Protein AF-A0A5C4RAV2-F1 (afdb_monomer_lite)

Foldseek 3Di:
DDDDDDDDDDDDDDDDDDDDDDDDDDDDDDDDDDDDDDDDDDDDDDDDDDDDDDDDDDDDPDCPVVVVLVVVVVVVVVVVVVVVPDPDDDDDDDDPLFFLAAEDELPDPDDPVLLVLLQPADPLAAAEEEAEAAPAACVDPVRNVCQAQCPLDHDVVGHHLCVLLPGNRDSSNHHYYHYHYGRYDDNQVNLVRLLVSLLSVLVVLQSSCVSNVAAYEYEAAASRLVSVLSSLQNHDARNHAEYEYQQYLDFLVSSVNSLVHNNNVRHAYEDEAELLALVVQVCSCCVPPVVPTGGCNQPHPDDDQRYDYQHLQDPQSQVLCVVLVQNWDHDDDHNDRCCCPPTPRNSVVVSCCRSPVVSPPVVSSVVSDDPDDDDRCVVVVPPPDPPPDDDD

Radius of gyration: 26.19 Å; chains: 1; bounding box: 72×71×74 Å

Structure (mmCIF, N/CA/C/O backbone):
data_AF-A0A5C4RAV2-F1
#
_entry.id   AF-A0A5C4RAV2-F1
#
loop_
_atom_site.group_PDB
_atom_site.id
_atom_site.type_symbol
_atom_site.label_atom_id
_atom_site.label_alt_id
_atom_site.label_comp_id
_atom_site.label_asym_id
_atom_site.label_entity_id
_atom_site.label_seq_id
_atom_site.pdbx_PDB_ins_code
_atom_site.Cartn_x
_atom_site.Cartn_y
_atom_site.Cartn_z
_atom_site.occupancy
_atom_site.B_iso_or_equiv
_atom_site.auth_seq_id
_atom_site.auth_comp_id
_atom_site.auth_asym_id
_atom_site.auth_atom_id
_atom_site.pdbx_PDB_model_num
ATOM 1 N N . MET A 1 1 ? 33.352 -21.687 -13.371 1.00 34.62 1 MET A N 1
ATOM 2 C CA . MET A 1 1 ? 32.972 -21.008 -14.631 1.00 34.62 1 MET A CA 1
ATOM 3 C C . MET A 1 1 ? 34.059 -20.003 -14.980 1.00 34.62 1 MET A C 1
ATOM 5 O O . MET A 1 1 ? 34.310 -19.118 -14.173 1.00 34.62 1 MET A O 1
ATOM 9 N N . ARG A 1 2 ? 34.746 -20.165 -16.117 1.00 24.88 2 ARG A N 1
ATOM 10 C CA . ARG A 1 2 ? 35.677 -19.164 -16.666 1.00 24.88 2 ARG A CA 1
ATOM 11 C C . ARG A 1 2 ? 35.239 -18.824 -18.088 1.00 24.88 2 ARG A C 1
ATOM 13 O O . ARG A 1 2 ? 34.831 -19.712 -18.826 1.00 24.88 2 ARG A O 1
ATOM 20 N N . TRP A 1 3 ? 35.274 -17.535 -18.397 1.00 25.94 3 TRP A N 1
ATOM 21 C CA . TRP A 1 3 ? 34.749 -16.903 -19.603 1.00 25.94 3 TRP A CA 1
ATOM 22 C C . TRP A 1 3 ? 35.932 -16.587 -20.524 1.00 25.94 3 TRP A C 1
ATOM 24 O O . TRP A 1 3 ? 36.847 -15.888 -20.091 1.00 25.94 3 TRP A O 1
ATOM 34 N N . ARG A 1 4 ? 35.937 -17.104 -21.754 1.00 25.41 4 ARG A N 1
ATOM 35 C CA . ARG A 1 4 ? 36.729 -16.560 -22.865 1.00 25.41 4 ARG A CA 1
ATOM 36 C C . ARG A 1 4 ? 35.981 -16.778 -24.177 1.00 25.41 4 ARG A C 1
ATOM 38 O O . ARG A 1 4 ? 35.486 -17.870 -24.425 1.00 25.41 4 ARG A O 1
ATOM 45 N N . ASP A 1 5 ? 35.919 -15.691 -24.937 1.00 33.00 5 ASP A N 1
ATOM 46 C CA . ASP A 1 5 ? 35.719 -15.581 -26.380 1.00 33.00 5 ASP A CA 1
ATOM 47 C C . ASP A 1 5 ? 34.464 -16.237 -26.984 1.00 33.00 5 ASP A C 1
ATOM 49 O O . ASP A 1 5 ? 34.476 -17.336 -27.527 1.00 33.00 5 ASP A O 1
ATOM 53 N N . GLY A 1 6 ? 33.376 -15.460 -26.987 1.00 35.94 6 GLY A N 1
ATOM 54 C CA . GLY A 1 6 ? 32.603 -15.268 -28.220 1.00 35.94 6 GLY A CA 1
ATOM 55 C C . GLY A 1 6 ? 31.536 -16.291 -28.614 1.00 35.94 6 GLY A C 1
ATOM 56 O O . GLY A 1 6 ? 30.932 -16.108 -29.666 1.00 35.94 6 GLY A O 1
ATOM 57 N N . GLY A 1 7 ? 31.220 -17.311 -27.816 1.00 29.25 7 GLY A N 1
ATOM 58 C CA . GLY A 1 7 ? 30.072 -18.171 -28.132 1.00 29.25 7 GLY A CA 1
ATOM 59 C C . GLY A 1 7 ? 29.932 -19.396 -27.240 1.00 29.25 7 GLY A C 1
ATOM 60 O O . GLY A 1 7 ? 30.915 -20.025 -26.860 1.00 29.25 7 GLY A O 1
ATOM 61 N N . LEU A 1 8 ? 28.689 -19.738 -26.895 1.00 28.36 8 LEU A N 1
ATOM 62 C CA . LEU A 1 8 ? 28.367 -20.919 -26.098 1.00 28.36 8 LEU A CA 1
ATOM 63 C C . LEU A 1 8 ? 28.294 -22.149 -27.018 1.00 28.36 8 LEU A C 1
ATOM 65 O O . LEU A 1 8 ? 27.384 -22.257 -27.837 1.00 28.36 8 LEU A O 1
ATOM 69 N N . VAL A 1 9 ? 29.237 -23.081 -26.876 1.00 28.27 9 VAL A N 1
ATOM 70 C CA . VAL A 1 9 ? 29.201 -24.390 -27.547 1.00 28.27 9 VAL A CA 1
ATOM 71 C C . VAL A 1 9 ? 28.543 -25.405 -26.610 1.00 28.27 9 VAL A C 1
ATOM 73 O O . VAL A 1 9 ? 29.081 -25.703 -25.544 1.00 28.27 9 VAL A O 1
ATOM 76 N N . PHE A 1 10 ? 27.395 -25.960 -27.004 1.00 29.95 10 PHE A N 1
ATOM 77 C CA . PHE A 1 10 ? 26.804 -27.132 -26.351 1.00 29.95 10 PHE A CA 1
ATOM 78 C C . PHE A 1 10 ? 27.305 -28.406 -27.042 1.00 29.95 10 PHE A C 1
ATOM 80 O O . PHE A 1 10 ? 27.016 -28.633 -28.214 1.00 29.95 10 PHE A O 1
ATOM 87 N N . ARG A 1 11 ? 28.037 -29.261 -26.316 1.00 28.64 11 ARG A N 1
ATOM 88 C CA . ARG A 1 11 ? 28.254 -30.659 -26.723 1.00 28.64 11 ARG A CA 1
ATOM 89 C C . ARG A 1 11 ? 27.053 -31.492 -26.278 1.00 28.64 11 ARG A C 1
ATOM 91 O O . ARG A 1 11 ? 26.809 -31.614 -25.081 1.00 28.64 11 ARG A O 1
ATOM 98 N N . GLY A 1 12 ? 26.336 -32.066 -27.239 1.00 26.91 12 GLY A N 1
ATOM 99 C CA . GLY A 1 12 ? 25.381 -33.149 -27.015 1.00 26.91 12 GLY A CA 1
ATOM 100 C C . GLY A 1 12 ? 26.031 -34.522 -27.208 1.00 26.91 12 GLY A C 1
ATOM 101 O O . GLY A 1 12 ? 26.967 -34.650 -27.990 1.00 26.91 12 GLY A O 1
ATOM 102 N N . THR A 1 13 ? 25.509 -35.530 -26.505 1.00 28.62 13 THR A N 1
ATOM 103 C CA . THR A 1 13 ? 25.531 -36.971 -26.852 1.00 28.62 13 THR A CA 1
ATOM 104 C C . THR A 1 13 ? 24.284 -37.598 -26.191 1.00 28.62 13 THR A C 1
ATOM 106 O O . THR A 1 13 ? 24.052 -37.337 -25.016 1.00 28.62 13 THR A O 1
ATOM 109 N N . HIS A 1 14 ? 23.279 -38.008 -26.987 1.00 29.42 14 HIS A N 1
ATOM 110 C CA . HIS A 1 14 ? 22.842 -39.393 -27.316 1.00 29.42 14 HIS A CA 1
ATOM 111 C C . HIS A 1 14 ? 22.316 -40.219 -26.109 1.00 29.42 14 HIS A C 1
ATOM 113 O O . HIS A 1 14 ? 22.964 -40.237 -25.077 1.00 29.42 14 HIS A O 1
ATOM 119 N N . GLY A 1 15 ? 21.180 -40.938 -26.137 1.00 24.95 15 GLY A N 1
ATOM 120 C CA . GLY A 1 15 ? 20.364 -41.447 -27.247 1.00 24.95 15 GLY A CA 1
ATOM 121 C C . GLY A 1 15 ? 18.928 -41.883 -26.854 1.00 24.95 15 GLY A C 1
ATOM 122 O O . GLY A 1 15 ? 18.491 -41.728 -25.720 1.00 24.95 15 GLY A O 1
ATOM 123 N N . CYS A 1 16 ? 18.213 -42.359 -27.876 1.00 22.94 16 CYS A N 1
ATOM 124 C CA . CYS A 1 16 ? 16.770 -42.654 -28.050 1.00 22.94 16 CYS A CA 1
ATOM 125 C C .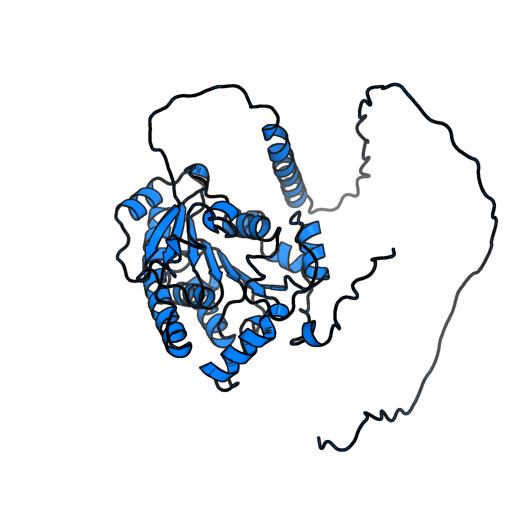 CYS A 1 16 ? 16.483 -44.182 -27.802 1.00 22.94 16 CYS A C 1
ATOM 127 O O . CYS A 1 16 ? 17.443 -44.820 -27.365 1.00 22.94 16 CYS A O 1
ATOM 129 N N . PRO A 1 17 ? 15.334 -44.857 -28.144 1.00 42.19 17 PRO A N 1
ATOM 130 C CA . PRO A 1 17 ? 14.065 -44.417 -28.790 1.00 42.19 17 PRO A CA 1
ATOM 131 C C . PRO A 1 17 ? 12.723 -45.184 -28.435 1.00 42.19 17 PRO A C 1
ATOM 133 O O . PRO A 1 17 ? 12.710 -46.087 -27.606 1.00 42.19 17 PRO A O 1
ATOM 136 N N . VAL A 1 18 ? 11.646 -44.842 -29.196 1.00 30.56 18 VAL A N 1
ATOM 137 C CA . VAL A 1 18 ? 10.373 -45.548 -29.618 1.00 30.56 18 VAL A CA 1
ATOM 138 C C . VAL A 1 18 ? 9.296 -45.927 -28.567 1.00 30.56 18 VAL A C 1
ATOM 140 O O . VAL A 1 18 ? 9.639 -46.244 -27.443 1.00 30.56 18 VAL A O 1
ATOM 143 N N . SER A 1 19 ? 7.966 -45.970 -28.803 1.00 28.56 19 SER A N 1
ATOM 144 C CA . SER A 1 19 ? 7.024 -46.001 -29.967 1.00 28.56 19 SER A CA 1
ATOM 145 C C . SER A 1 19 ? 5.592 -45.652 -29.453 1.00 28.56 19 SER A C 1
ATOM 147 O O . SER A 1 19 ? 5.407 -45.678 -28.242 1.00 28.56 19 SER A O 1
ATOM 149 N N . GLY A 1 20 ? 4.522 -45.321 -30.195 1.00 25.55 20 GLY A N 1
ATOM 150 C CA . GLY A 1 20 ? 4.175 -45.292 -31.622 1.00 25.55 20 GLY A CA 1
ATOM 151 C C . GLY A 1 20 ? 2.674 -44.920 -31.808 1.00 25.55 20 GLY A C 1
ATOM 152 O O . GLY A 1 20 ? 1.955 -44.833 -30.815 1.00 25.55 20 GLY A O 1
ATOM 153 N N . SER A 1 21 ? 2.263 -44.733 -33.080 1.00 25.66 21 SER A N 1
ATOM 154 C CA . SER A 1 21 ? 0.891 -44.716 -33.680 1.00 25.66 21 SER A CA 1
ATOM 155 C C . SER A 1 21 ? -0.145 -43.703 -33.139 1.00 25.66 21 SER A C 1
ATOM 157 O O . SER A 1 21 ? -0.311 -43.562 -31.942 1.00 25.66 21 SER A O 1
ATOM 159 N N . GLU A 1 22 ? -0.939 -42.964 -33.919 1.00 25.83 22 GLU A N 1
ATOM 160 C CA . GLU A 1 22 ? -1.477 -43.178 -35.267 1.00 25.83 22 GLU A CA 1
ATOM 161 C C . GLU A 1 22 ? -2.120 -41.860 -35.758 1.00 25.83 22 GLU A C 1
ATOM 163 O O . GLU A 1 22 ? -2.665 -41.084 -34.974 1.00 25.83 22 GLU A O 1
ATOM 168 N N . VAL A 1 23 ? -2.052 -41.612 -37.065 1.00 27.78 23 VAL A N 1
ATOM 169 C CA . VAL A 1 23 ? -2.694 -40.502 -37.789 1.00 27.78 23 VAL A CA 1
ATOM 170 C C . VAL A 1 23 ? -3.744 -41.119 -38.714 1.00 27.78 23 VAL A C 1
ATOM 172 O O . VAL A 1 23 ? -3.476 -42.185 -39.269 1.00 27.78 23 VAL A O 1
ATOM 175 N N . PRO A 1 24 ? -4.839 -40.408 -39.027 1.00 26.89 24 PRO A N 1
ATOM 176 C CA . PRO A 1 24 ? -5.323 -40.428 -40.403 1.00 26.89 24 PRO A CA 1
ATOM 177 C C . PRO A 1 24 ? -5.435 -39.022 -41.014 1.00 26.89 24 PRO A C 1
ATOM 179 O O . PRO A 1 24 ? -5.999 -38.093 -40.439 1.00 26.89 24 PRO A O 1
ATOM 182 N N . ARG A 1 25 ? -4.862 -38.910 -42.220 1.00 21.94 25 ARG A N 1
ATOM 183 C CA . ARG A 1 25 ? -5.130 -37.896 -43.257 1.00 21.94 25 ARG A CA 1
ATOM 184 C C . ARG A 1 25 ? -6.514 -38.152 -43.865 1.00 21.94 25 ARG A C 1
ATOM 186 O O . ARG A 1 25 ? -6.944 -39.299 -43.889 1.00 21.94 25 ARG A O 1
ATOM 193 N N . CYS A 1 26 ? -7.236 -37.130 -44.324 1.00 21.11 26 CYS A N 1
ATOM 194 C CA . CYS A 1 26 ? -7.422 -36.675 -45.727 1.00 21.11 26 CYS A CA 1
ATOM 195 C C . CYS A 1 26 ? -8.907 -36.180 -45.752 1.00 21.11 26 CYS A C 1
ATOM 197 O O . CYS A 1 26 ? -9.699 -36.710 -44.985 1.00 21.11 26 CYS A O 1
ATOM 199 N N . GLU A 1 27 ? -9.410 -35.154 -46.446 1.00 23.02 27 GLU A N 1
ATOM 200 C CA . GLU A 1 27 ? -9.205 -34.662 -47.810 1.00 23.02 27 GLU A CA 1
ATOM 201 C C . GLU A 1 27 ? -9.646 -33.182 -47.936 1.00 23.02 27 GLU A C 1
ATOM 203 O O . GLU A 1 27 ? -10.421 -32.647 -47.146 1.00 23.02 27 GLU A O 1
ATOM 208 N N . THR A 1 28 ? -9.119 -32.543 -48.974 1.00 24.44 28 THR A N 1
ATOM 209 C CA . THR A 1 28 ? -9.391 -31.212 -49.545 1.00 24.44 28 THR A CA 1
ATOM 210 C C . THR A 1 28 ? -10.735 -31.098 -50.276 1.00 24.44 28 THR A C 1
ATOM 212 O O . THR A 1 28 ? -11.110 -32.071 -50.903 1.00 24.44 28 THR A O 1
ATOM 215 N N . PHE A 1 29 ? -11.353 -29.905 -50.317 1.00 23.28 29 PHE A N 1
ATOM 216 C CA . PHE A 1 29 ? -12.063 -29.235 -51.449 1.00 23.28 29 PHE A CA 1
ATOM 217 C C . PHE A 1 29 ? -12.750 -27.966 -50.875 1.00 23.28 29 PHE A C 1
ATOM 219 O O . PHE A 1 29 ? -13.254 -28.016 -49.763 1.00 23.28 29 PHE A O 1
ATOM 226 N N . GLY A 1 30 ? -12.834 -26.783 -51.488 1.00 24.41 30 GLY A N 1
ATOM 227 C CA . GLY A 1 30 ? -12.347 -26.243 -52.751 1.00 24.41 30 GLY A CA 1
ATOM 228 C C . GLY A 1 30 ? -12.299 -24.702 -52.671 1.00 24.41 30 GLY A C 1
ATOM 229 O O . GLY A 1 30 ? -12.832 -24.087 -51.747 1.00 24.41 30 GLY A O 1
ATOM 230 N N . ALA A 1 31 ? -11.611 -24.086 -53.629 1.00 22.48 31 ALA A N 1
ATOM 231 C CA . ALA A 1 31 ? -11.556 -22.640 -53.835 1.00 22.48 31 ALA A CA 1
ATOM 232 C C . ALA A 1 31 ? -12.771 -22.154 -54.650 1.00 22.48 31 ALA A C 1
ATOM 234 O O . ALA A 1 31 ? -13.239 -22.918 -55.487 1.00 22.48 31 ALA A O 1
ATOM 235 N N . TRP A 1 32 ? -13.228 -20.904 -54.457 1.00 20.72 32 TRP A N 1
ATOM 236 C CA . TRP A 1 32 ? -13.287 -19.820 -55.472 1.00 20.72 32 TRP A CA 1
ATOM 237 C C . TRP A 1 32 ? -14.107 -18.591 -54.989 1.00 20.72 32 TRP A C 1
ATOM 239 O O . TRP A 1 32 ? -14.859 -18.683 -54.025 1.00 20.72 32 TRP A O 1
ATOM 249 N N . GLN A 1 33 ? -13.875 -17.434 -55.627 1.00 24.52 33 GLN A N 1
ATOM 250 C CA . GLN A 1 33 ? -14.166 -16.045 -55.201 1.00 24.52 33 GLN A CA 1
ATOM 251 C C . GLN A 1 33 ? -15.497 -15.430 -55.778 1.00 24.52 33 GLN A C 1
ATOM 253 O O . GLN A 1 33 ? -16.408 -16.198 -56.061 1.00 24.52 33 GLN A O 1
ATOM 258 N N . PRO A 1 34 ? -15.673 -14.081 -55.913 1.00 39.34 34 PRO A N 1
ATOM 259 C CA . PRO A 1 34 ? -16.686 -13.213 -55.271 1.00 39.34 34 PRO A CA 1
ATOM 260 C C . PRO A 1 34 ? -17.817 -12.724 -56.229 1.00 39.34 34 PRO A C 1
ATOM 262 O O . PRO A 1 34 ? -17.866 -13.157 -57.379 1.00 39.34 34 PRO A O 1
ATOM 265 N N . PRO A 1 35 ? -18.736 -11.820 -55.801 1.00 30.75 35 PRO A N 1
ATOM 266 C CA . PRO A 1 35 ? -18.734 -10.442 -56.361 1.00 30.75 35 PRO A CA 1
ATOM 267 C C . PRO A 1 35 ? -19.182 -9.325 -55.365 1.00 30.75 35 PRO A C 1
ATOM 269 O O . PRO A 1 35 ? -19.920 -9.586 -54.424 1.00 30.75 35 PRO A O 1
ATOM 272 N N . VAL A 1 36 ? -18.554 -8.137 -55.343 1.00 28.06 36 VAL A N 1
ATOM 273 C CA . VAL A 1 36 ? -18.852 -6.835 -56.020 1.00 28.06 36 VAL A CA 1
ATOM 274 C C . VAL A 1 36 ? -20.053 -6.010 -55.475 1.00 28.06 36 VAL A C 1
ATOM 276 O O . VAL A 1 36 ? -21.205 -6.396 -55.595 1.00 28.06 36 VAL A O 1
ATOM 279 N N . ALA A 1 37 ? -19.682 -4.841 -54.924 1.00 28.47 37 ALA A N 1
ATOM 280 C CA . ALA A 1 37 ? -20.316 -3.525 -54.681 1.00 28.47 37 ALA A CA 1
ATOM 281 C C . ALA A 1 37 ? -21.827 -3.228 -54.892 1.00 28.47 37 ALA A C 1
ATOM 283 O O . ALA A 1 37 ? -22.392 -3.502 -55.944 1.00 28.47 37 ALA A O 1
ATOM 284 N N . GLY A 1 38 ? -22.388 -2.426 -53.962 1.00 26.36 38 GLY A N 1
ATOM 285 C CA . GLY A 1 38 ? -23.570 -1.566 -54.172 1.00 26.36 38 GLY A CA 1
ATOM 286 C C . GLY A 1 38 ? -24.208 -0.999 -52.881 1.00 26.36 38 GLY A C 1
ATOM 287 O O . GLY A 1 38 ? -24.923 -1.709 -52.189 1.00 26.36 38 GLY A O 1
ATOM 288 N N . SER A 1 39 ? -23.956 0.278 -52.557 1.00 26.81 39 SER A N 1
ATOM 289 C CA . SER A 1 39 ? -24.653 1.111 -51.534 1.00 26.81 39 SER A CA 1
ATOM 290 C C . SER A 1 39 ? -26.076 1.532 -51.984 1.00 26.81 39 SER A C 1
ATOM 292 O O . SER A 1 39 ? -26.366 1.372 -53.167 1.00 26.81 39 SER A O 1
ATOM 294 N N . PRO A 1 40 ? -26.883 2.301 -51.205 1.00 42.88 40 PRO A N 1
ATOM 295 C CA . PRO A 1 40 ? -27.143 2.337 -49.755 1.00 42.88 40 PRO A CA 1
ATOM 296 C C . PRO A 1 40 ? -28.670 2.312 -49.418 1.00 42.88 40 PRO A C 1
ATOM 298 O O . PRO A 1 40 ? -29.514 2.371 -50.306 1.00 42.88 40 PRO A O 1
ATOM 301 N N . ALA A 1 41 ? -28.994 2.372 -48.114 1.00 26.81 41 ALA A N 1
ATOM 302 C CA . ALA A 1 41 ? -30.134 3.084 -47.496 1.00 26.81 41 ALA A CA 1
ATOM 303 C C . ALA A 1 41 ? -31.181 2.269 -46.696 1.00 26.81 41 ALA A C 1
ATOM 305 O O . ALA A 1 41 ? -31.590 1.173 -47.054 1.00 26.81 41 ALA A O 1
ATOM 306 N N . HIS A 1 42 ? -31.668 2.967 -45.663 1.00 28.70 42 HIS A N 1
ATOM 307 C CA . HIS A 1 42 ? -32.859 2.774 -44.827 1.00 28.70 42 HIS A CA 1
ATOM 308 C C . HIS A 1 42 ? -32.786 1.834 -43.620 1.00 28.70 42 HIS A C 1
ATOM 310 O O . HIS A 1 42 ? -32.350 0.690 -43.668 1.00 28.70 42 HIS A O 1
ATOM 316 N N . GLY A 1 43 ? -33.207 2.417 -42.494 1.00 28.44 43 GLY A N 1
ATOM 317 C CA . GLY A 1 43 ? -33.150 1.841 -41.167 1.00 28.44 43 GLY A CA 1
ATOM 318 C C . GLY A 1 43 ? -34.257 0.835 -40.900 1.00 28.44 43 GLY A C 1
ATOM 319 O O . GLY A 1 43 ? -35.343 0.896 -41.467 1.00 28.44 43 GLY A O 1
ATOM 320 N N . ALA A 1 44 ? -33.971 -0.054 -39.960 1.00 29.17 44 ALA A N 1
ATOM 321 C CA . ALA A 1 44 ? -34.961 -0.869 -39.291 1.00 29.17 44 ALA A CA 1
ATOM 322 C C . ALA A 1 44 ? -34.433 -1.234 -37.901 1.00 29.17 44 ALA A C 1
ATOM 324 O O . ALA A 1 44 ? -33.277 -1.624 -37.730 1.00 29.17 44 ALA A O 1
ATOM 325 N N . ASN A 1 45 ? -35.304 -1.053 -36.913 1.00 27.70 45 ASN A N 1
ATOM 326 C CA . ASN A 1 45 ? -35.128 -1.450 -35.525 1.00 27.70 45 ASN A CA 1
ATOM 327 C C . ASN A 1 45 ? -34.759 -2.937 -35.425 1.00 27.70 45 ASN A C 1
ATOM 329 O O . ASN A 1 45 ? -35.483 -3.779 -35.950 1.00 27.70 45 ASN A O 1
ATOM 333 N N . ILE A 1 46 ? -33.689 -3.265 -34.697 1.00 28.20 46 ILE A N 1
ATOM 334 C CA . ILE A 1 46 ? -33.389 -4.650 -34.317 1.00 28.20 46 ILE A CA 1
ATOM 335 C C . ILE A 1 46 ? -33.857 -4.854 -32.879 1.00 28.20 46 ILE A C 1
ATOM 337 O O . ILE A 1 46 ? -33.239 -4.380 -31.924 1.00 28.20 46 ILE A O 1
ATOM 341 N N . ALA A 1 47 ? -34.976 -5.562 -32.750 1.00 26.25 47 ALA A N 1
ATOM 342 C CA . ALA A 1 47 ? -35.380 -6.218 -31.520 1.00 26.25 47 ALA A CA 1
ATOM 343 C C . ALA A 1 47 ? -34.386 -7.351 -31.215 1.00 26.25 47 ALA A C 1
ATOM 345 O O . ALA A 1 47 ? -34.087 -8.178 -32.074 1.00 26.25 47 ALA A O 1
ATOM 346 N N . VAL A 1 48 ? -33.853 -7.370 -29.995 1.00 27.78 48 VAL A N 1
ATOM 347 C CA . VAL A 1 48 ? -32.964 -8.430 -29.510 1.00 27.78 48 VAL A CA 1
ATOM 348 C C . VAL A 1 48 ? -33.831 -9.510 -28.867 1.00 27.78 48 VAL A C 1
ATOM 350 O O . VAL A 1 48 ? -34.369 -9.298 -27.781 1.00 27.78 48 VAL A O 1
ATOM 353 N N . GLU A 1 49 ? -33.971 -10.662 -29.522 1.00 25.67 49 GLU A N 1
ATOM 354 C CA . GLU A 1 49 ? -34.497 -11.866 -28.873 1.00 25.67 49 GLU A CA 1
ATOM 355 C C . GLU A 1 49 ? -33.448 -12.463 -27.914 1.00 25.67 49 GLU A C 1
ATOM 357 O O . GLU A 1 49 ? -32.263 -12.541 -28.258 1.00 25.67 49 GLU A O 1
ATOM 362 N N . PRO A 1 50 ? -33.837 -12.911 -26.707 1.00 26.44 50 PRO A N 1
ATOM 363 C CA . PRO A 1 50 ? -32.920 -13.569 -25.789 1.00 26.44 50 PRO A CA 1
ATOM 364 C C . PRO A 1 50 ? -32.635 -15.020 -26.206 1.00 26.44 50 PRO A C 1
ATOM 366 O O . PRO A 1 50 ? -33.532 -15.854 -26.337 1.00 26.44 50 PRO A O 1
ATOM 369 N N . ILE A 1 51 ? -31.345 -15.336 -26.326 1.00 24.88 51 ILE A N 1
ATOM 370 C CA . ILE A 1 51 ? -30.806 -16.689 -26.494 1.00 24.88 51 ILE A CA 1
ATOM 371 C C . ILE A 1 51 ? -31.190 -17.545 -25.274 1.00 24.88 51 ILE A C 1
ATOM 373 O O . ILE A 1 51 ? -30.735 -17.301 -24.155 1.00 24.88 51 ILE A O 1
ATOM 377 N N . LYS A 1 52 ? -32.008 -18.585 -25.483 1.00 23.81 52 LYS A N 1
ATOM 378 C CA . LYS A 1 52 ? -32.274 -19.632 -24.483 1.00 23.81 52 LYS A CA 1
ATOM 379 C C . LYS A 1 52 ? -31.061 -20.560 -24.373 1.00 23.81 52 LYS A C 1
ATOM 381 O O . LYS A 1 52 ? -30.859 -21.426 -25.219 1.00 23.81 52 LYS A O 1
ATOM 386 N N . ILE A 1 53 ? -30.286 -20.426 -23.299 1.00 27.61 53 ILE A N 1
ATOM 387 C CA . ILE A 1 53 ? -29.268 -21.416 -22.922 1.00 27.61 53 ILE A CA 1
ATOM 388 C C . ILE A 1 53 ? -29.970 -22.564 -22.187 1.00 27.61 53 ILE A C 1
ATOM 390 O O . ILE A 1 53 ? -30.403 -22.428 -21.043 1.00 27.61 53 ILE A O 1
ATOM 394 N N . GLN A 1 54 ? -30.095 -23.713 -22.849 1.00 25.25 54 GLN A N 1
ATOM 395 C CA . GLN A 1 54 ? -30.561 -24.954 -22.234 1.00 25.25 54 GLN A CA 1
ATOM 396 C C . GLN A 1 54 ? -29.383 -25.641 -21.521 1.00 25.25 54 GLN A C 1
ATOM 398 O O . GLN A 1 54 ? -28.602 -26.370 -22.130 1.00 25.25 54 GLN A O 1
ATOM 403 N N . CYS A 1 55 ? -29.248 -25.426 -20.211 1.00 26.77 55 CYS A N 1
ATOM 404 C CA . CYS A 1 55 ? -28.321 -26.202 -19.384 1.00 26.77 55 CYS A CA 1
ATOM 405 C C . CYS A 1 55 ? -28.872 -27.620 -19.158 1.00 26.77 55 CYS A C 1
ATOM 407 O O . CYS A 1 55 ? -29.843 -27.815 -18.423 1.00 26.77 55 CYS A O 1
ATOM 409 N N . ARG A 1 56 ? -28.231 -28.633 -19.757 1.00 27.09 56 ARG A N 1
ATOM 410 C CA . ARG A 1 56 ? -28.439 -30.042 -19.383 1.00 27.09 56 ARG A CA 1
ATOM 411 C C . ARG A 1 56 ? -27.924 -30.269 -17.957 1.00 27.09 56 ARG A C 1
ATOM 413 O O . ARG A 1 56 ? -26.741 -30.092 -17.683 1.00 27.09 56 ARG A O 1
ATOM 420 N N . LYS A 1 57 ? -28.819 -30.691 -17.059 1.00 28.00 57 LYS A N 1
ATOM 421 C CA . LYS A 1 57 ? -28.505 -31.113 -15.685 1.00 28.00 57 LYS A CA 1
ATOM 422 C C . LYS A 1 57 ? -27.563 -32.326 -15.703 1.00 28.00 57 LYS A C 1
ATOM 424 O O . LYS A 1 57 ? -27.941 -33.385 -16.195 1.00 28.00 57 LYS A O 1
ATOM 429 N N . ARG A 1 58 ? -26.380 -32.199 -15.099 1.00 28.48 58 ARG A N 1
ATOM 430 C CA . ARG A 1 58 ? -25.665 -33.324 -14.476 1.00 28.48 58 ARG A CA 1
ATOM 431 C C . ARG A 1 58 ? -25.634 -33.071 -12.973 1.00 28.48 58 ARG A C 1
ATOM 433 O O . ARG A 1 58 ? -25.141 -32.047 -12.517 1.00 28.48 58 ARG A O 1
ATOM 440 N N . SER A 1 59 ? -26.255 -33.978 -12.233 1.00 30.27 59 SER A N 1
ATOM 441 C CA . SER A 1 59 ? -26.402 -33.967 -10.781 1.00 30.27 59 SER A CA 1
ATOM 442 C C . SER A 1 59 ? -25.138 -34.497 -10.102 1.00 30.27 59 SER A C 1
ATOM 444 O O . SER A 1 59 ? -24.758 -35.643 -10.329 1.00 30.27 59 SER A O 1
ATOM 446 N N . GLY A 1 60 ? -24.526 -33.677 -9.249 1.00 31.45 60 GLY A N 1
ATOM 447 C CA . GLY A 1 60 ? -23.480 -34.054 -8.296 1.00 31.45 60 GLY A CA 1
ATOM 448 C C . GLY A 1 60 ? -23.532 -33.114 -7.078 1.00 31.45 60 GLY A C 1
ATOM 449 O O . GLY A 1 60 ? -23.912 -31.950 -7.243 1.00 31.45 60 GLY A O 1
ATOM 450 N N . PRO A 1 61 ? -23.236 -33.590 -5.855 1.00 29.39 61 PRO A N 1
ATOM 451 C CA . PRO A 1 61 ? -23.438 -32.818 -4.631 1.00 29.39 61 PRO A CA 1
ATOM 452 C C . PRO A 1 61 ? -22.304 -31.794 -4.448 1.00 29.39 61 PRO A C 1
ATOM 454 O O . PRO A 1 61 ? -21.133 -32.159 -4.460 1.00 29.39 61 PRO A O 1
ATOM 457 N N . GLY A 1 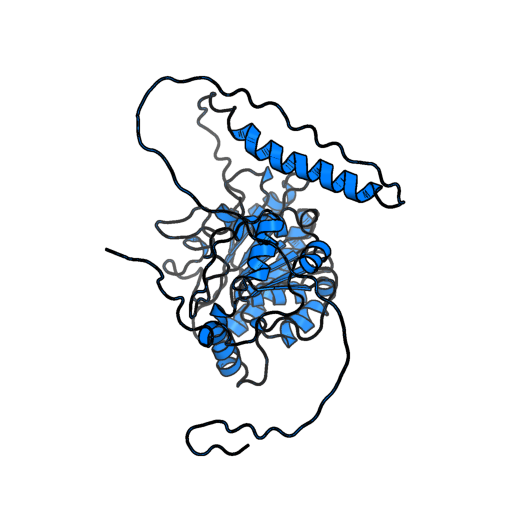62 ? -22.652 -30.509 -4.306 1.00 37.94 62 GLY A N 1
ATOM 458 C CA . GLY A 1 62 ? -21.683 -29.410 -4.111 1.00 37.94 62 GLY A CA 1
ATOM 459 C C . GLY A 1 62 ? -22.091 -28.031 -4.660 1.00 37.94 62 GLY A C 1
ATOM 460 O O . GLY A 1 62 ? -21.333 -27.076 -4.554 1.00 37.94 62 GLY A O 1
ATOM 461 N N . MET A 1 63 ? -23.285 -27.890 -5.246 1.00 31.33 63 MET A N 1
ATOM 462 C CA . MET A 1 63 ? -23.686 -26.686 -6.003 1.00 31.33 63 MET A CA 1
ATOM 463 C C . MET A 1 63 ? -24.360 -25.563 -5.189 1.00 31.33 63 MET A C 1
ATOM 465 O O . MET A 1 63 ? -24.711 -24.531 -5.763 1.00 31.33 63 MET A O 1
ATOM 469 N N . GLY A 1 64 ? -24.541 -25.723 -3.872 1.00 32.12 64 GLY A N 1
ATOM 470 C CA . GLY A 1 64 ? -25.223 -24.724 -3.033 1.00 32.12 64 GLY A CA 1
ATOM 471 C C . GLY A 1 64 ? -24.474 -23.389 -2.924 1.00 32.12 64 GLY A C 1
ATOM 472 O O . GLY A 1 64 ? -25.089 -22.328 -2.992 1.00 32.12 64 GLY A O 1
ATOM 473 N N . GLU A 1 65 ? -23.142 -23.426 -2.840 1.00 39.53 65 GLU A N 1
ATOM 474 C CA . GLU A 1 65 ? -22.313 -22.218 -2.701 1.00 39.53 65 GLU A CA 1
ATOM 475 C C . GLU A 1 65 ? -22.000 -21.545 -4.049 1.00 39.53 65 GLU A C 1
ATOM 477 O O . GLU A 1 65 ? -21.965 -20.316 -4.138 1.00 39.53 65 GLU A O 1
ATOM 482 N N . PHE A 1 66 ? -21.878 -22.318 -5.134 1.00 33.44 66 PHE A N 1
ATOM 483 C CA . PHE A 1 66 ? -21.614 -21.782 -6.476 1.00 33.44 66 PHE A CA 1
ATOM 484 C C . PHE A 1 66 ? -22.830 -21.081 -7.097 1.00 33.44 66 PHE A C 1
ATOM 486 O O . PHE A 1 66 ? -22.677 -20.042 -7.744 1.00 33.44 66 PHE A O 1
ATOM 493 N N . ALA A 1 67 ? -24.047 -21.583 -6.862 1.00 31.22 67 ALA A N 1
ATOM 494 C CA . ALA A 1 67 ? -25.269 -20.925 -7.331 1.00 31.22 67 ALA A CA 1
ATOM 495 C C . ALA A 1 67 ? -25.478 -19.555 -6.654 1.00 31.22 67 ALA A C 1
ATOM 497 O O . ALA A 1 67 ? -25.879 -18.589 -7.308 1.00 31.22 67 ALA A O 1
ATOM 498 N N . ALA A 1 68 ? -25.114 -19.442 -5.372 1.00 35.12 68 ALA A N 1
ATOM 499 C CA . ALA A 1 68 ? -25.191 -18.194 -4.618 1.00 35.12 68 ALA A CA 1
ATOM 500 C C . ALA A 1 68 ? -24.114 -17.168 -5.030 1.00 35.12 68 ALA A C 1
ATOM 502 O O . ALA A 1 68 ? -24.332 -15.966 -4.878 1.00 35.12 68 ALA A O 1
ATOM 503 N N . ALA A 1 69 ? -22.963 -17.609 -5.552 1.00 36.53 69 ALA A N 1
ATOM 504 C CA . ALA A 1 69 ? -21.937 -16.730 -6.119 1.00 36.53 69 ALA A CA 1
ATOM 505 C C . ALA A 1 69 ? -22.327 -16.223 -7.522 1.00 36.53 69 ALA A C 1
ATOM 507 O O . ALA A 1 69 ? -22.176 -15.036 -7.817 1.00 36.53 69 ALA A O 1
ATOM 508 N N . ALA A 1 70 ? -22.917 -17.086 -8.357 1.00 33.12 70 ALA A N 1
ATOM 509 C CA . ALA A 1 70 ? -23.386 -16.728 -9.698 1.00 33.12 70 ALA A CA 1
ATOM 510 C C . ALA A 1 70 ? -24.557 -15.726 -9.673 1.00 33.12 70 ALA A C 1
ATOM 512 O O . ALA A 1 70 ? -24.564 -14.763 -10.440 1.00 33.12 70 ALA A O 1
ATOM 513 N N . GLN A 1 71 ? -25.509 -15.882 -8.743 1.00 34.22 71 GLN A N 1
ATOM 514 C CA . GLN A 1 71 ? -26.607 -14.920 -8.560 1.00 34.22 71 GLN A CA 1
ATOM 515 C C . GLN A 1 71 ? -26.121 -13.546 -8.062 1.00 34.22 71 GLN A C 1
ATOM 517 O O . GLN A 1 71 ? -26.690 -12.522 -8.432 1.00 34.22 71 GLN A O 1
ATOM 522 N N . ARG A 1 72 ? -25.026 -13.492 -7.291 1.00 44.94 72 ARG A N 1
ATOM 523 C CA . ARG A 1 72 ? -24.401 -12.227 -6.858 1.00 44.94 72 ARG A CA 1
ATOM 524 C C . ARG A 1 72 ? -23.596 -11.544 -7.971 1.00 44.94 72 ARG A C 1
ATOM 526 O O . ARG A 1 72 ? -23.508 -10.321 -7.989 1.00 44.94 72 ARG A O 1
ATOM 533 N N . HIS A 1 73 ? -23.072 -12.306 -8.931 1.00 38.53 73 HIS A N 1
ATOM 534 C CA . HIS A 1 73 ? -22.383 -11.765 -10.109 1.00 38.53 73 HIS A CA 1
ATOM 535 C C . HIS A 1 73 ? -23.350 -11.071 -11.093 1.00 38.53 73 HIS A C 1
ATOM 537 O O . HIS A 1 73 ? -23.005 -10.057 -11.702 1.00 38.53 73 HIS A O 1
ATOM 543 N N . ALA A 1 74 ? -24.597 -11.550 -11.186 1.00 32.47 74 ALA A N 1
ATOM 544 C CA . ALA A 1 74 ? -25.660 -10.875 -11.938 1.00 32.47 74 ALA A CA 1
ATOM 545 C C . ALA A 1 74 ? -26.014 -9.492 -11.345 1.00 32.47 74 ALA A C 1
ATOM 547 O O . ALA A 1 74 ? -26.260 -8.543 -12.084 1.00 32.47 74 ALA A O 1
ATOM 548 N N . ALA A 1 75 ? -25.939 -9.329 -10.019 1.00 34.88 75 ALA A N 1
ATOM 549 C CA . ALA A 1 75 ? -26.172 -8.034 -9.371 1.00 34.88 75 ALA A CA 1
ATOM 550 C C . ALA A 1 75 ? -25.085 -6.988 -9.709 1.00 34.88 75 ALA A C 1
ATOM 552 O O . ALA A 1 75 ? -25.385 -5.802 -9.826 1.00 34.88 75 ALA A O 1
ATOM 553 N N . LEU A 1 76 ? -23.833 -7.409 -9.935 1.00 38.12 76 LEU A N 1
ATOM 554 C CA . LEU A 1 76 ? -22.742 -6.512 -10.352 1.00 38.12 76 LEU A CA 1
ATOM 555 C C . LEU A 1 76 ? -22.903 -6.013 -11.797 1.00 38.12 76 LEU A C 1
ATOM 557 O O . LEU A 1 76 ? -22.509 -4.890 -12.111 1.00 38.12 76 LEU A O 1
ATOM 561 N N . THR A 1 77 ? -23.506 -6.821 -12.672 1.00 36.78 77 THR A N 1
ATOM 562 C CA . THR A 1 77 ? -23.778 -6.434 -14.064 1.00 36.78 77 THR A CA 1
ATOM 563 C C . THR A 1 77 ? -25.007 -5.528 -14.178 1.00 36.78 77 THR A C 1
ATOM 565 O O . THR A 1 77 ? -24.985 -4.590 -14.978 1.00 36.78 77 THR A O 1
ATOM 568 N N . ASP A 1 78 ? -26.019 -5.693 -13.322 1.00 32.66 78 ASP A N 1
ATOM 569 C CA . ASP A 1 78 ? -27.234 -4.859 -13.334 1.00 32.66 78 ASP A CA 1
ATOM 570 C C . ASP A 1 78 ? -27.001 -3.424 -12.808 1.00 32.66 78 ASP A C 1
ATOM 572 O O . ASP A 1 78 ? -27.540 -2.448 -13.342 1.00 32.66 78 ASP A O 1
ATOM 576 N N . PHE A 1 79 ? -26.081 -3.247 -11.849 1.00 33.97 79 PHE A N 1
ATOM 577 C CA . PHE A 1 79 ? -25.676 -1.921 -11.348 1.00 33.97 79 PHE A CA 1
ATOM 578 C C . PHE A 1 79 ? -25.077 -1.010 -12.435 1.00 33.97 79 PHE A C 1
ATOM 580 O O . PHE A 1 79 ? -25.186 0.217 -12.361 1.00 33.97 79 PHE A O 1
ATOM 587 N N . SER A 1 80 ? -24.466 -1.595 -13.470 1.00 34.09 80 SER A N 1
ATOM 588 C CA . SER A 1 80 ? -23.885 -0.842 -14.588 1.00 34.09 80 SER A CA 1
ATOM 589 C C . SER A 1 80 ? -24.939 -0.314 -15.574 1.00 34.09 80 SER A C 1
ATOM 591 O O . SER A 1 80 ? -24.724 0.719 -16.213 1.00 34.09 80 SER A O 1
ATOM 593 N N . ARG A 1 81 ? -26.111 -0.966 -15.657 1.00 31.78 81 ARG A N 1
ATOM 594 C CA . ARG A 1 81 ? -27.228 -0.576 -16.536 1.00 31.78 81 ARG A CA 1
ATOM 595 C C . ARG A 1 81 ? -28.134 0.485 -15.914 1.00 31.78 81 ARG A C 1
ATOM 597 O O . ARG A 1 81 ? -28.558 1.400 -16.621 1.00 31.78 81 ARG A O 1
ATOM 604 N N . ALA A 1 82 ? -28.363 0.429 -14.601 1.00 29.64 82 ALA A N 1
ATOM 605 C CA . ALA A 1 82 ? -29.247 1.361 -13.892 1.00 29.64 82 ALA A CA 1
ATOM 606 C C . ALA A 1 82 ? -28.783 2.837 -13.940 1.00 29.64 82 ALA A C 1
ATOM 608 O O . ALA A 1 82 ? -29.599 3.749 -13.812 1.00 29.64 82 ALA A O 1
ATOM 609 N N . ARG A 1 83 ? -27.496 3.109 -14.213 1.00 36.22 83 ARG A N 1
ATOM 610 C CA . ARG A 1 83 ? -26.968 4.482 -14.349 1.00 36.22 83 ARG A CA 1
ATOM 611 C C . ARG A 1 83 ? -27.428 5.233 -15.605 1.00 36.22 83 ARG A C 1
ATOM 613 O O . ARG A 1 83 ? -27.240 6.443 -15.663 1.00 36.22 83 ARG A O 1
ATOM 620 N N . ARG A 1 84 ? -28.033 4.571 -16.601 1.00 32.28 84 ARG A N 1
ATOM 621 C CA . ARG A 1 84 ? -28.493 5.241 -17.837 1.00 32.28 84 ARG A CA 1
ATOM 622 C C . ARG A 1 84 ? -29.911 5.827 -17.772 1.00 32.28 84 ARG A C 1
ATOM 624 O O . ARG A 1 84 ? -30.304 6.472 -18.734 1.00 32.28 84 ARG A O 1
ATOM 631 N N . SER A 1 85 ? -30.660 5.651 -16.678 1.00 29.88 85 SER A N 1
ATOM 632 C CA . SER A 1 85 ? -32.084 6.044 -16.617 1.00 29.88 85 SER A CA 1
ATOM 633 C C . SER A 1 85 ? -32.446 7.118 -15.578 1.00 29.88 85 SER A C 1
ATOM 635 O O . SER A 1 85 ? -33.622 7.443 -15.439 1.00 29.88 85 SER A O 1
ATOM 637 N N . LEU A 1 86 ? -31.490 7.694 -14.849 1.00 30.72 86 LEU A N 1
ATOM 638 C CA . LEU A 1 86 ? -31.775 8.709 -13.822 1.00 30.72 86 LEU A CA 1
ATOM 639 C C . LEU A 1 86 ? -30.933 9.965 -14.050 1.00 30.72 86 LEU A C 1
ATOM 641 O O . LEU A 1 86 ? -30.083 10.336 -13.249 1.00 30.72 86 LEU A O 1
ATOM 645 N N . SER A 1 87 ? -31.176 10.625 -15.178 1.00 34.34 87 SER A N 1
ATOM 646 C CA . SER A 1 87 ? -30.760 12.005 -15.414 1.00 34.34 87 SER A CA 1
ATOM 647 C C . SER A 1 87 ? -32.011 12.833 -15.671 1.00 34.34 87 SER A C 1
ATOM 649 O O . SER A 1 87 ? -32.444 12.910 -16.814 1.00 34.34 87 SER A O 1
ATOM 651 N N . LEU A 1 88 ? -32.620 13.365 -14.605 1.00 33.38 88 LEU A N 1
ATOM 652 C CA . LEU A 1 88 ? -33.547 14.510 -14.606 1.00 33.38 88 LEU A CA 1
ATOM 653 C C . LEU A 1 88 ? -34.141 14.695 -13.197 1.00 33.38 88 LEU A C 1
ATOM 655 O O . LEU A 1 88 ? -35.279 14.320 -12.969 1.00 33.38 88 LEU A O 1
ATOM 659 N N . VAL A 1 89 ? -33.388 15.285 -12.263 1.00 29.73 89 VAL A N 1
ATOM 660 C CA . VAL A 1 89 ? -33.920 16.256 -11.282 1.00 29.73 89 VAL A CA 1
ATOM 661 C C . VAL A 1 89 ? -32.780 17.212 -10.922 1.00 29.73 89 VAL A C 1
ATOM 663 O O . VAL A 1 89 ? -31.655 16.791 -10.668 1.00 29.73 89 VAL A O 1
ATOM 666 N N . ARG A 1 90 ? -33.083 18.506 -10.982 1.00 32.84 90 ARG A N 1
ATOM 667 C CA . ARG A 1 90 ? -32.172 19.649 -10.903 1.00 32.84 90 ARG A CA 1
ATOM 668 C C . ARG A 1 90 ? -32.124 20.215 -9.473 1.00 32.84 90 ARG A C 1
ATOM 670 O O . ARG A 1 90 ? -33.155 20.272 -8.813 1.00 32.84 90 ARG A O 1
ATOM 677 N N . ASP A 1 91 ? -30.918 20.619 -9.077 1.00 31.39 91 ASP A N 1
ATOM 678 C CA . ASP A 1 91 ? -30.469 21.573 -8.046 1.00 31.39 91 ASP A CA 1
ATOM 679 C C . ASP A 1 91 ? -31.267 21.821 -6.747 1.00 31.39 91 ASP A C 1
ATOM 681 O O . ASP A 1 91 ? -32.356 22.394 -6.735 1.00 31.39 91 ASP A O 1
ATOM 685 N N . ARG A 1 92 ? -30.567 21.611 -5.621 1.00 30.03 92 ARG A N 1
ATOM 686 C CA . ARG A 1 92 ? -30.595 22.513 -4.455 1.00 30.03 92 ARG A CA 1
ATOM 687 C C . ARG A 1 92 ? -29.157 22.916 -4.095 1.00 30.03 92 ARG A C 1
ATOM 689 O O . ARG A 1 92 ? -28.336 22.020 -3.903 1.00 30.03 92 ARG A O 1
ATOM 696 N N . PRO A 1 93 ? -28.841 24.213 -3.940 1.00 37.47 93 PRO A N 1
ATOM 697 C CA . PRO A 1 93 ? -27.580 24.648 -3.359 1.00 37.47 93 PRO A CA 1
ATOM 698 C C . PRO A 1 93 ? -27.726 24.741 -1.833 1.00 37.47 93 PRO A C 1
ATOM 700 O O . PRO A 1 93 ? -28.665 25.357 -1.334 1.00 37.47 93 PRO A O 1
ATOM 703 N N . GLY A 1 94 ? -26.793 24.139 -1.091 1.00 31.44 94 GLY A N 1
ATOM 704 C CA . GLY A 1 94 ? -26.646 24.369 0.350 1.00 31.44 94 GLY A CA 1
ATOM 705 C C . GLY A 1 94 ? -26.695 23.118 1.222 1.00 31.44 94 GLY A C 1
ATOM 706 O O . GLY A 1 94 ? -27.689 22.871 1.891 1.00 31.44 94 GLY A O 1
ATOM 707 N N . THR A 1 95 ? -25.604 22.356 1.261 1.00 31.03 95 THR A N 1
ATOM 708 C CA . THR A 1 95 ? -24.866 21.994 2.489 1.00 31.03 95 THR A CA 1
ATOM 709 C C . THR A 1 95 ? -23.564 21.335 2.043 1.00 31.03 95 THR A C 1
ATOM 711 O O . THR A 1 95 ? -23.571 20.466 1.177 1.00 31.03 95 THR A O 1
ATOM 714 N N . GLU A 1 96 ? -22.441 21.777 2.591 1.00 36.88 96 GLU A N 1
ATOM 715 C CA . GLU A 1 96 ? -21.097 21.268 2.320 1.00 36.88 96 GLU A CA 1
ATOM 716 C C . GLU A 1 96 ? -20.940 19.851 2.910 1.00 36.88 96 GLU A C 1
ATOM 718 O O . GLU A 1 96 ? -20.317 19.634 3.942 1.00 36.88 96 GLU A O 1
ATOM 72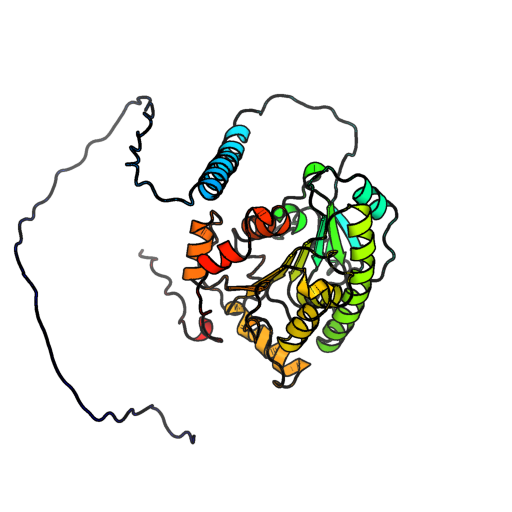3 N N . ALA A 1 97 ? -21.584 18.868 2.283 1.00 42.38 97 ALA A N 1
ATOM 724 C CA . ALA A 1 97 ? -21.409 17.448 2.560 1.00 42.38 97 ALA A CA 1
ATOM 725 C C . ALA A 1 97 ? -20.308 16.904 1.633 1.00 42.38 97 ALA A C 1
ATOM 727 O O . ALA A 1 97 ? -20.580 16.251 0.632 1.00 42.38 97 ALA A O 1
ATOM 728 N N . ALA A 1 98 ? -19.056 17.251 1.924 1.00 43.38 98 ALA A N 1
ATOM 729 C CA . ALA A 1 98 ? -17.874 16.858 1.154 1.00 43.38 98 ALA A CA 1
ATOM 730 C C . ALA A 1 98 ? -16.705 16.708 2.150 1.00 43.38 98 ALA A C 1
ATOM 732 O O . ALA A 1 98 ? -16.492 17.602 2.954 1.00 43.38 98 ALA A O 1
ATOM 733 N N . MET A 1 99 ? -15.891 15.654 2.247 1.00 56.47 99 MET A N 1
ATOM 734 C CA . MET A 1 99 ? -15.654 14.408 1.511 1.00 56.47 99 MET A CA 1
ATOM 735 C C . MET A 1 99 ? -14.991 13.437 2.517 1.00 56.47 99 MET A C 1
ATOM 737 O O . MET A 1 99 ? -14.208 13.925 3.336 1.00 56.47 99 MET A O 1
ATOM 741 N N . PRO A 1 100 ? -15.136 12.098 2.483 1.00 72.75 100 PRO A N 1
ATOM 742 C CA . PRO A 1 100 ? -14.429 11.260 3.452 1.00 72.75 100 PRO A CA 1
ATOM 743 C C . PRO A 1 100 ? -13.000 10.915 2.991 1.00 72.75 100 PRO A C 1
ATOM 745 O O . PRO A 1 100 ? -12.493 9.847 3.314 1.00 72.75 100 PRO A O 1
ATOM 748 N N . VAL A 1 101 ? -12.339 11.807 2.238 1.00 86.69 101 VAL A N 1
ATOM 749 C CA . VAL A 1 101 ? -10.889 11.742 2.001 1.00 86.69 101 VAL A CA 1
ATOM 750 C C . VAL A 1 101 ? -10.220 12.653 3.019 1.00 86.69 101 VAL A C 1
ATOM 752 O O . VAL A 1 101 ? -10.117 13.864 2.821 1.00 86.69 101 VAL A O 1
ATOM 755 N N . MET A 1 102 ? -9.795 12.072 4.132 1.00 92.62 102 MET A N 1
ATOM 756 C CA . MET A 1 102 ? -9.137 12.794 5.212 1.00 92.62 102 MET A CA 1
ATOM 757 C C . MET A 1 102 ? -7.628 12.771 5.025 1.00 92.62 102 MET A C 1
ATOM 759 O O . MET A 1 102 ? -7.062 11.771 4.592 1.00 92.62 102 MET A O 1
ATOM 763 N N . ARG A 1 103 ? -6.978 13.889 5.340 1.00 92.94 103 ARG A N 1
ATOM 764 C CA . ARG A 1 103 ? -5.522 14.026 5.286 1.00 92.94 103 ARG A CA 1
ATOM 765 C C . ARG A 1 103 ? -4.951 13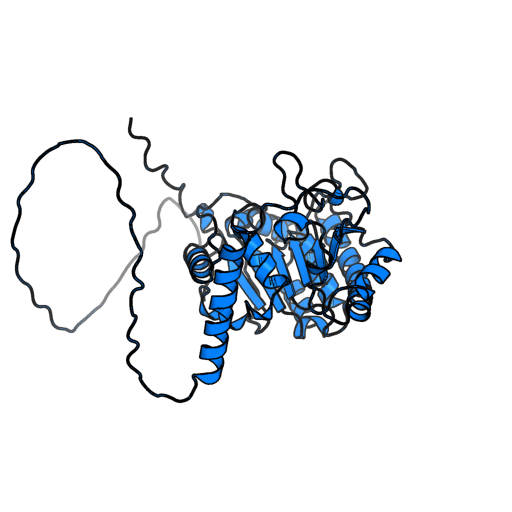.861 6.680 1.00 92.94 103 ARG A C 1
ATOM 767 O O . ARG A 1 103 ? -5.522 14.374 7.640 1.00 92.94 103 ARG A O 1
ATOM 774 N N . MET A 1 104 ? -3.825 13.177 6.763 1.00 91.69 104 MET A N 1
ATOM 775 C CA . MET A 1 104 ? -3.052 13.045 7.986 1.00 91.69 104 MET A CA 1
ATOM 776 C C . MET A 1 104 ? -1.602 12.755 7.632 1.00 91.69 104 MET A C 1
ATOM 778 O O . MET A 1 104 ? -1.343 12.076 6.641 1.00 91.69 104 MET A O 1
ATOM 782 N N . ASP A 1 105 ? -0.675 13.213 8.460 1.00 90.31 105 ASP A N 1
ATOM 783 C CA . ASP A 1 105 ? 0.718 12.786 8.387 1.00 90.31 105 ASP A CA 1
ATOM 784 C C . ASP A 1 105 ? 1.011 11.800 9.526 1.00 90.31 105 ASP A C 1
ATOM 786 O O . ASP A 1 105 ? 0.447 11.917 10.613 1.00 90.31 105 ASP A O 1
ATOM 790 N N . ALA A 1 106 ? 1.832 10.783 9.262 1.00 84.12 106 ALA A N 1
ATOM 791 C CA . ALA A 1 106 ? 2.046 9.649 10.166 1.00 84.12 106 ALA A CA 1
ATOM 792 C C . ALA A 1 106 ? 2.654 10.038 11.528 1.00 84.12 106 ALA A C 1
ATOM 794 O O . ALA A 1 106 ? 2.498 9.298 12.490 1.00 84.12 106 ALA A O 1
ATOM 795 N N . ASP A 1 107 ? 3.324 11.189 11.611 1.00 76.19 107 ASP A N 1
ATOM 796 C CA . ASP A 1 107 ? 3.943 11.738 12.822 1.00 76.19 107 ASP A CA 1
ATOM 797 C C . ASP A 1 107 ? 3.004 12.644 13.640 1.00 76.19 107 ASP A C 1
ATOM 799 O O . ASP A 1 107 ? 3.401 13.189 14.672 1.00 76.19 107 ASP A O 1
ATOM 803 N N . GLN A 1 108 ? 1.758 12.822 13.195 1.00 81.19 108 GLN A N 1
ATOM 804 C CA . GLN A 1 108 ? 0.771 13.669 13.859 1.00 81.19 108 GLN A CA 1
ATOM 805 C C . GLN A 1 108 ? -0.232 12.837 14.668 1.00 81.19 108 GLN A C 1
ATOM 807 O O . GLN A 1 108 ? -0.521 11.689 14.330 1.00 81.19 108 GLN A O 1
ATOM 812 N N . PRO A 1 109 ? -0.817 13.399 15.741 1.00 81.25 109 PRO A N 1
ATOM 813 C CA . PRO A 1 109 ? -1.893 12.732 16.459 1.00 81.25 109 PRO A CA 1
ATOM 814 C C . PRO A 1 109 ? -3.135 12.591 15.573 1.00 81.25 109 PRO A C 1
ATOM 816 O O . PRO A 1 109 ? -3.443 13.458 14.756 1.00 81.25 109 PRO A O 1
ATOM 819 N N . VAL A 1 110 ? -3.899 11.518 15.794 1.00 83.31 110 VAL A N 1
ATOM 820 C CA . VAL A 1 110 ? -5.163 11.261 15.088 1.00 83.31 110 VAL A CA 1
ATOM 821 C C . VAL A 1 110 ? -6.136 12.430 15.307 1.00 83.31 110 VAL A C 1
ATOM 823 O O . VAL A 1 110 ? -6.573 12.633 16.448 1.00 83.31 110 VAL A O 1
ATOM 826 N N . PRO A 1 111 ? -6.533 13.173 14.254 1.00 87.56 111 PRO A N 1
ATOM 827 C CA . PRO A 1 111 ? -7.421 14.319 14.411 1.00 87.56 111 PRO A CA 1
ATOM 828 C C . PRO A 1 111 ? -8.785 13.910 14.995 1.00 87.56 111 PRO A C 1
ATOM 830 O O . PRO A 1 111 ? -9.327 12.871 14.600 1.00 87.56 111 PRO A O 1
ATOM 833 N N . PRO A 1 112 ? -9.413 14.725 15.868 1.00 90.12 112 PRO A N 1
ATOM 834 C CA . PRO A 1 112 ? -10.750 14.432 16.394 1.00 90.12 112 PRO A CA 1
ATOM 835 C C . PRO A 1 112 ? -11.789 14.184 15.292 1.00 90.12 112 PRO A C 1
ATOM 837 O O . PRO A 1 112 ? -12.574 13.244 15.384 1.00 90.12 112 PRO A O 1
ATOM 840 N N . ALA A 1 113 ? -11.718 14.952 14.199 1.00 91.00 113 ALA A N 1
ATOM 841 C CA . ALA A 1 113 ? -12.588 14.793 13.034 1.00 91.00 113 ALA A CA 1
ATOM 842 C C . ALA A 1 113 ? -12.465 13.408 12.367 1.00 91.00 113 ALA A C 1
ATOM 844 O O . ALA A 1 113 ? -13.463 12.870 11.889 1.00 91.00 113 ALA A O 1
ATOM 845 N N . LEU A 1 114 ? -11.269 12.808 12.375 1.00 91.62 114 LEU A N 1
ATOM 846 C CA . LEU A 1 114 ? -11.034 11.472 11.825 1.00 91.62 114 LEU A CA 1
ATOM 847 C C . LEU A 1 114 ? -11.651 10.383 12.706 1.00 91.62 114 LEU A C 1
ATOM 849 O O . LEU A 1 114 ? -12.309 9.476 12.196 1.00 91.62 114 LEU A O 1
ATOM 853 N N . ARG A 1 115 ? -11.515 10.508 14.031 1.00 92.62 115 ARG A N 1
ATOM 854 C CA . ARG A 1 115 ? -12.178 9.603 14.986 1.00 92.62 115 ARG A CA 1
ATOM 855 C C . ARG A 1 115 ? -13.697 9.667 14.841 1.00 92.62 115 ARG A C 1
ATOM 857 O O . ARG A 1 115 ? -14.372 8.642 14.829 1.00 92.62 115 ARG A O 1
ATOM 864 N N . ASP A 1 116 ? -14.223 10.873 14.696 1.00 92.50 116 ASP A N 1
ATOM 865 C CA . ASP A 1 116 ? -15.641 11.135 14.493 1.00 92.50 116 ASP A CA 1
ATOM 866 C C . ASP A 1 116 ? -16.178 10.563 13.181 1.00 92.50 116 ASP A C 1
ATOM 868 O O . ASP A 1 116 ? -17.251 9.957 13.167 1.00 92.50 116 ASP A O 1
ATOM 872 N N . ALA A 1 117 ? -15.428 10.710 12.089 1.00 92.44 117 ALA A N 1
ATOM 873 C CA . ALA A 1 117 ? -15.780 10.090 10.821 1.00 92.44 117 ALA A CA 1
ATOM 874 C C . ALA A 1 117 ? -15.795 8.565 10.929 1.00 92.44 117 ALA A C 1
ATOM 876 O O . ALA A 1 117 ? -16.767 7.955 10.497 1.00 92.44 117 ALA A O 1
ATOM 877 N N . ALA A 1 118 ? -14.791 7.961 11.575 1.00 93.50 118 ALA A N 1
ATOM 878 C CA . ALA A 1 118 ? -14.740 6.516 11.785 1.00 93.50 118 ALA A CA 1
ATOM 879 C C . ALA A 1 118 ? -15.971 5.987 12.548 1.00 93.50 118 ALA A C 1
ATOM 881 O O . ALA A 1 118 ? -16.532 4.967 12.153 1.00 93.50 118 ALA A O 1
ATOM 882 N N . ARG A 1 119 ? -16.446 6.703 13.581 1.00 93.94 119 ARG A N 1
ATOM 883 C CA . ARG A 1 119 ? -17.654 6.325 14.346 1.00 93.94 119 ARG A CA 1
ATOM 884 C C . ARG A 1 119 ? -18.949 6.429 13.540 1.00 93.94 119 ARG A C 1
ATOM 886 O O . ARG A 1 119 ? -19.878 5.666 13.780 1.00 93.94 119 ARG A O 1
ATOM 893 N N . ARG A 1 120 ? -19.040 7.401 12.628 1.00 92.44 120 ARG A N 1
ATOM 894 C CA . ARG A 1 120 ? -20.259 7.690 11.850 1.00 92.44 120 ARG A CA 1
ATOM 895 C C . ARG A 1 120 ? -20.340 6.922 10.530 1.00 92.44 120 ARG A C 1
ATOM 897 O O . ARG A 1 120 ? -21.262 7.159 9.752 1.00 92.44 120 ARG A O 1
ATOM 904 N N . LEU A 1 121 ? -19.389 6.030 10.257 1.00 91.94 121 LEU A N 1
ATOM 905 C CA . LEU A 1 121 ? -19.358 5.284 9.006 1.00 91.94 121 LEU A CA 1
ATOM 906 C C . LEU A 1 121 ? -20.599 4.402 8.831 1.00 91.94 121 LEU A C 1
ATOM 908 O O . LEU A 1 121 ? -20.923 3.622 9.733 1.00 91.94 121 LEU A O 1
ATOM 912 N N . PRO A 1 122 ? -21.242 4.430 7.648 1.00 92.44 122 PRO A N 1
ATOM 913 C CA . PRO A 1 122 ? -22.309 3.495 7.331 1.00 92.44 122 PRO A CA 1
ATOM 914 C C . PRO A 1 122 ? -21.874 2.034 7.516 1.00 92.44 122 PRO A C 1
ATOM 916 O O . PRO A 1 122 ? -20.694 1.669 7.390 1.00 92.44 122 PRO A O 1
ATOM 919 N N . ALA A 1 123 ? -22.838 1.164 7.811 1.00 89.75 123 ALA A N 1
ATOM 920 C CA . ALA A 1 123 ? -22.590 -0.269 7.909 1.00 89.75 123 ALA A CA 1
ATOM 921 C C . ALA A 1 123 ? -21.987 -0.801 6.594 1.00 89.75 123 ALA A C 1
ATOM 923 O O . ALA A 1 123 ? -22.442 -0.462 5.506 1.00 89.75 123 ALA A O 1
ATOM 924 N N . GLY A 1 124 ? -20.925 -1.602 6.689 1.00 88.19 124 GLY A N 1
ATOM 925 C CA . GLY A 1 124 ? -20.233 -2.179 5.529 1.00 88.19 124 GLY A CA 1
ATOM 926 C C . GLY A 1 124 ? -19.308 -1.240 4.736 1.00 88.19 124 GLY A C 1
ATOM 927 O O . GLY A 1 124 ? -18.467 -1.741 3.995 1.00 88.19 124 GLY A O 1
ATOM 928 N N . ALA A 1 125 ? -19.388 0.085 4.909 1.00 93.69 125 ALA A N 1
ATOM 929 C CA . ALA A 1 125 ? -18.482 1.039 4.260 1.00 93.69 125 ALA A CA 1
ATOM 930 C C . ALA A 1 125 ? -16.992 0.811 4.646 1.00 93.69 125 ALA A C 1
ATOM 932 O O . ALA A 1 125 ? -16.681 0.639 5.830 1.00 93.69 125 ALA A O 1
ATOM 933 N N . PRO A 1 126 ? -16.047 0.773 3.693 1.00 95.94 126 PRO A N 1
ATOM 934 C CA . PRO A 1 126 ? -14.651 0.435 3.978 1.00 95.94 126 PRO A CA 1
ATOM 935 C C . PRO A 1 126 ? -13.900 1.558 4.711 1.00 95.94 126 PRO A C 1
ATOM 937 O O . PRO A 1 126 ? -14.266 2.728 4.622 1.00 95.94 126 PRO A O 1
ATOM 940 N N . VAL A 1 127 ? -12.809 1.202 5.398 1.00 96.88 127 VAL A N 1
ATOM 941 C CA . VAL A 1 127 ? -11.808 2.151 5.920 1.00 96.88 127 VAL A CA 1
ATOM 942 C C . VAL A 1 127 ? -10.478 1.842 5.254 1.00 96.88 127 VAL A C 1
ATOM 944 O O . VAL A 1 127 ? -9.951 0.749 5.458 1.00 96.88 127 VAL A O 1
ATOM 947 N N . LEU A 1 128 ? -9.938 2.770 4.465 1.00 97.81 128 LEU A N 1
ATOM 948 C CA . LEU A 1 128 ? -8.703 2.573 3.709 1.00 97.81 128 LEU A CA 1
ATOM 949 C C . LEU A 1 128 ? -7.649 3.627 4.035 1.00 97.81 128 LEU A C 1
ATOM 951 O O . LEU A 1 128 ? -7.958 4.812 4.093 1.00 97.81 128 LEU A O 1
ATOM 955 N N . VAL A 1 129 ? -6.391 3.205 4.159 1.00 98.31 129 VAL A N 1
ATOM 956 C CA . VAL A 1 129 ? -5.230 4.100 4.261 1.00 98.31 129 VAL A CA 1
ATOM 957 C C . VAL A 1 129 ? -4.376 3.979 3.004 1.00 98.31 129 VAL A C 1
ATOM 959 O O . VAL A 1 129 ? -4.019 2.879 2.575 1.00 98.31 129 VAL A O 1
ATOM 962 N N . MET A 1 130 ? -4.034 5.123 2.421 1.00 98.62 130 MET A N 1
ATOM 963 C CA . MET A 1 130 ? -3.206 5.237 1.225 1.00 98.62 130 MET A CA 1
ATOM 964 C C . MET A 1 130 ? -1.832 5.796 1.582 1.00 98.62 130 MET A C 1
ATOM 966 O O . MET A 1 130 ? -1.735 6.849 2.209 1.00 98.62 130 MET A O 1
ATOM 970 N N . LEU A 1 131 ? -0.781 5.101 1.144 1.00 98.50 131 LEU A N 1
ATOM 971 C CA . LEU A 1 131 ? 0.607 5.374 1.509 1.00 98.50 131 LEU A CA 1
ATOM 972 C C . LEU A 1 131 ? 1.450 5.631 0.257 1.00 98.50 131 LEU A C 1
ATOM 974 O O . LEU A 1 131 ? 1.673 4.747 -0.579 1.00 98.50 131 LEU A O 1
ATOM 978 N N . HIS A 1 132 ? 1.944 6.860 0.134 1.00 97.88 132 HIS A N 1
ATOM 979 C CA . HIS A 1 132 ? 2.822 7.248 -0.965 1.00 97.88 132 HIS A CA 1
ATOM 980 C C . HIS A 1 132 ? 4.233 6.646 -0.832 1.00 97.88 132 HIS A C 1
ATOM 982 O O . HIS A 1 132 ? 4.654 6.188 0.233 1.00 97.88 132 HIS A O 1
ATOM 988 N N . GLY A 1 133 ? 4.994 6.704 -1.928 1.00 96.38 133 GLY A N 1
ATOM 989 C CA . GLY A 1 133 ? 6.370 6.214 -2.004 1.00 96.38 133 GLY A CA 1
ATOM 990 C C . GLY A 1 133 ? 7.451 7.269 -1.750 1.00 96.38 133 GLY A C 1
ATOM 991 O O . GLY A 1 133 ? 7.200 8.368 -1.255 1.00 96.38 133 GLY A O 1
ATOM 992 N N . TYR A 1 134 ? 8.679 6.916 -2.131 1.00 95.50 134 TYR A N 1
ATOM 993 C CA . TYR A 1 134 ? 9.864 7.774 -2.056 1.00 95.50 134 TYR A CA 1
ATOM 994 C C . TYR A 1 134 ? 9.690 9.095 -2.832 1.00 95.50 134 TYR A C 1
ATOM 996 O O . TYR A 1 134 ? 9.035 9.119 -3.874 1.00 95.50 134 TYR A O 1
ATOM 1004 N N . ARG A 1 135 ? 10.369 10.161 -2.377 1.00 92.81 135 ARG A N 1
ATOM 1005 C CA . ARG A 1 135 ? 10.410 11.539 -2.936 1.00 92.81 135 ARG A CA 1
ATOM 1006 C C . ARG A 1 135 ? 9.261 12.485 -2.571 1.00 92.81 135 ARG A C 1
ATOM 1008 O O . ARG A 1 135 ? 9.394 13.677 -2.868 1.00 92.81 135 ARG A O 1
ATOM 1015 N N . TYR A 1 136 ? 8.216 12.008 -1.908 1.00 95.88 136 TYR A N 1
ATOM 1016 C CA . TYR A 1 136 ? 7.154 12.855 -1.356 1.00 95.88 136 TYR A CA 1
ATOM 1017 C C . TYR A 1 136 ? 7.509 13.365 0.045 1.00 95.88 136 TYR A C 1
ATOM 1019 O O . TYR A 1 136 ? 8.259 12.716 0.774 1.00 95.88 136 TYR A O 1
ATOM 1027 N N . SER A 1 137 ? 6.997 14.542 0.392 1.00 95.62 137 SER A N 1
ATOM 1028 C CA . SER A 1 137 ? 7.173 15.186 1.694 1.00 95.62 137 SER A CA 1
ATOM 1029 C C . SER A 1 137 ? 5.987 16.114 1.964 1.00 95.62 137 SER A C 1
ATOM 1031 O O . SER A 1 137 ? 5.828 17.087 1.222 1.00 95.62 137 SER A O 1
ATOM 1033 N N . PRO A 1 138 ? 5.177 15.856 3.006 1.00 94.00 138 PRO A N 1
ATOM 1034 C CA . PRO A 1 138 ? 4.098 16.759 3.418 1.00 94.00 138 PRO A CA 1
ATOM 1035 C C . PRO A 1 138 ? 4.590 18.167 3.783 1.00 94.00 138 PRO A C 1
ATOM 1037 O O . PRO A 1 138 ? 3.893 19.151 3.559 1.00 94.00 138 PRO A O 1
ATOM 1040 N N . ALA A 1 139 ? 5.835 18.288 4.259 1.00 93.19 139 ALA A N 1
ATOM 1041 C CA . ALA A 1 139 ? 6.443 19.564 4.637 1.00 93.19 139 ALA A CA 1
ATOM 1042 C C . ALA A 1 139 ? 6.810 20.464 3.438 1.00 93.19 139 ALA A C 1
ATOM 1044 O O . ALA A 1 139 ? 7.122 21.644 3.615 1.00 93.19 139 ALA A O 1
ATOM 1045 N N . HIS A 1 140 ? 6.799 19.937 2.208 1.00 93.06 140 HIS A N 1
ATOM 1046 C CA . HIS A 1 140 ? 7.218 20.674 1.019 1.00 93.06 140 HIS A CA 1
ATOM 1047 C C . HIS A 1 140 ? 6.111 20.717 -0.040 1.00 93.06 140 HIS A C 1
ATOM 1049 O O . HIS A 1 140 ? 5.923 19.724 -0.740 1.00 93.06 140 HIS A O 1
ATOM 1055 N N . PRO A 1 141 ? 5.464 21.876 -0.285 1.00 92.31 141 PRO A N 1
ATOM 1056 C CA . PRO A 1 141 ? 4.320 21.989 -1.198 1.00 92.31 141 PRO A CA 1
ATOM 1057 C C . PRO A 1 141 ? 4.522 21.395 -2.601 1.00 92.31 141 PRO A C 1
ATOM 1059 O O . PRO A 1 141 ? 3.596 20.829 -3.172 1.00 92.31 141 PRO A O 1
ATOM 1062 N N . ALA A 1 142 ? 5.733 21.487 -3.164 1.00 92.69 142 ALA A N 1
ATOM 1063 C CA . ALA A 1 142 ? 6.050 20.931 -4.484 1.00 92.69 142 ALA A CA 1
ATOM 1064 C C . ALA A 1 142 ? 6.082 19.390 -4.515 1.00 92.69 142 ALA A C 1
ATOM 1066 O O . ALA A 1 142 ? 5.933 18.791 -5.578 1.00 92.69 142 ALA A O 1
ATOM 1067 N N . TYR A 1 143 ? 6.268 18.751 -3.361 1.00 94.06 143 TYR A N 1
ATOM 1068 C CA . TYR A 1 143 ? 6.367 17.302 -3.182 1.00 94.06 143 TYR A CA 1
ATOM 1069 C C . TYR A 1 143 ? 5.308 16.769 -2.212 1.00 94.06 143 TYR A C 1
ATOM 1071 O O . TYR A 1 143 ? 5.409 15.625 -1.771 1.00 94.06 143 TYR A O 1
ATOM 1079 N N . ASP A 1 144 ? 4.315 17.589 -1.880 1.00 95.12 144 ASP A N 1
ATOM 1080 C CA . ASP A 1 144 ? 3.275 17.275 -0.914 1.00 95.12 144 ASP A CA 1
ATOM 1081 C C . ASP A 1 144 ? 2.337 16.210 -1.505 1.00 95.12 144 ASP A C 1
ATOM 1083 O O . ASP A 1 144 ? 1.641 16.478 -2.492 1.00 95.12 144 ASP A O 1
ATOM 1087 N N . PRO A 1 145 ? 2.304 14.986 -0.949 1.00 95.25 145 PRO A N 1
ATOM 1088 C CA . PRO A 1 145 ? 1.475 13.913 -1.486 1.00 95.25 145 PRO A CA 1
ATOM 1089 C C . PRO A 1 145 ? -0.014 14.289 -1.516 1.00 95.25 145 PRO A C 1
ATOM 1091 O O . PRO A 1 145 ? -0.718 13.849 -2.427 1.00 95.25 145 PRO A O 1
ATOM 1094 N N . HIS A 1 146 ? -0.473 15.153 -0.603 1.00 94.94 146 HIS A N 1
ATOM 1095 C CA . HIS A 1 146 ? -1.861 15.619 -0.496 1.00 94.94 146 HIS A CA 1
ATOM 1096 C C . HIS A 1 146 ? -2.265 16.594 -1.610 1.00 94.94 146 HIS A C 1
ATOM 1098 O O . HIS A 1 146 ? -3.454 16.858 -1.808 1.00 94.94 146 HIS A O 1
ATOM 1104 N N . ARG A 1 147 ? -1.282 17.115 -2.355 1.00 93.00 147 ARG A N 1
ATOM 1105 C CA . ARG A 1 147 ? -1.457 17.926 -3.574 1.00 93.00 147 ARG A CA 1
ATOM 1106 C C . ARG A 1 147 ? -1.203 17.134 -4.859 1.00 93.00 147 ARG A C 1
ATOM 1108 O O . ARG A 1 147 ? -1.413 17.664 -5.946 1.00 93.00 147 ARG A O 1
ATOM 1115 N N . HIS A 1 148 ? -0.746 15.888 -4.731 1.00 92.94 148 HIS A N 1
ATOM 1116 C CA . HIS A 1 148 ? -0.354 15.015 -5.836 1.00 92.94 148 HIS A CA 1
ATOM 1117 C C . HIS A 1 148 ? -1.168 13.720 -5.821 1.00 92.94 148 HIS A C 1
ATOM 1119 O O . HIS A 1 148 ? -2.366 13.742 -6.051 1.00 92.94 148 HIS A O 1
ATOM 1125 N N . ILE A 1 149 ? -0.539 12.569 -5.573 1.00 94.69 149 ILE A N 1
ATOM 1126 C CA . ILE A 1 149 ? -1.189 11.264 -5.754 1.00 94.69 149 ILE A CA 1
ATOM 1127 C C . ILE A 1 149 ? -2.253 10.956 -4.699 1.00 94.69 149 ILE A C 1
ATOM 1129 O O . ILE A 1 149 ? -3.125 10.128 -4.953 1.00 94.69 149 ILE A O 1
ATOM 1133 N N . LEU A 1 150 ? -2.197 11.613 -3.537 1.00 95.81 150 LEU A N 1
ATOM 1134 C CA . LEU A 1 150 ? -3.170 11.463 -2.455 1.00 95.81 150 LEU A CA 1
ATOM 1135 C C . LEU A 1 150 ? -4.174 12.623 -2.399 1.00 95.81 150 LEU A C 1
ATOM 1137 O O . LEU A 1 150 ? -4.958 12.710 -1.455 1.00 95.81 150 LEU A O 1
ATOM 1141 N N . SER A 1 151 ? -4.179 13.523 -3.388 1.00 93.81 151 SER A N 1
ATOM 1142 C CA . SER A 1 151 ? -5.203 14.564 -3.462 1.00 93.81 151 SER A CA 1
ATOM 1143 C C . SER A 1 151 ? -6.587 13.941 -3.705 1.00 93.81 151 SER A C 1
ATOM 1145 O O . SER A 1 151 ? -6.683 12.930 -4.403 1.00 93.81 151 SER A O 1
ATOM 1147 N N . PRO A 1 152 ? -7.688 14.531 -3.200 1.00 92.00 152 PRO A N 1
ATOM 1148 C CA . PRO A 1 152 ? -9.040 14.025 -3.467 1.00 92.00 152 PRO A CA 1
ATOM 1149 C C . PRO A 1 152 ? -9.430 14.040 -4.953 1.00 92.00 152 PRO A C 1
ATOM 1151 O O . PRO A 1 152 ? -10.287 13.273 -5.377 1.00 92.00 152 PRO A O 1
ATOM 1154 N N . GLN A 1 153 ? -8.801 14.910 -5.747 1.00 89.44 153 GLN A N 1
ATOM 1155 C CA . GLN A 1 153 ? -9.045 15.055 -7.181 1.00 89.44 153 GLN A CA 1
ATOM 1156 C C . GLN A 1 1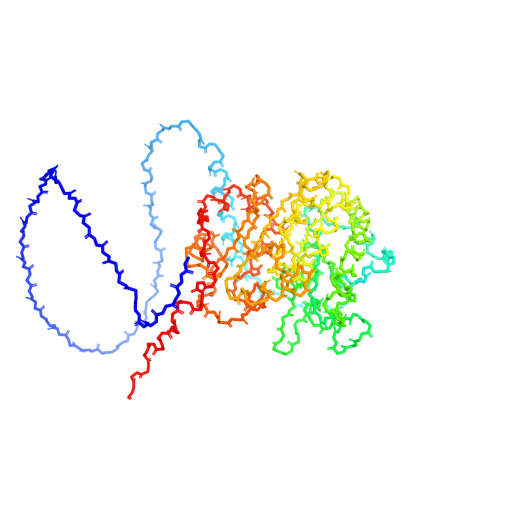53 ? -7.725 15.171 -7.936 1.00 89.44 153 GLN A C 1
ATOM 1158 O O . GLN A 1 153 ? -6.778 15.793 -7.449 1.00 89.44 153 GLN A O 1
ATOM 1163 N N . ALA A 1 154 ? -7.655 14.574 -9.126 1.00 88.12 154 ALA A N 1
ATOM 1164 C CA . ALA A 1 154 ? -6.459 14.625 -9.955 1.00 88.12 154 ALA A CA 1
ATOM 1165 C C . ALA A 1 154 ? -6.231 16.036 -10.526 1.00 88.12 154 ALA A C 1
ATOM 1167 O O . ALA A 1 154 ? -7.147 16.651 -11.067 1.00 88.12 154 ALA A O 1
ATOM 1168 N N . GLY A 1 155 ? -4.990 16.525 -10.453 1.00 84.19 155 GLY A N 1
ATOM 1169 C CA . GLY A 1 155 ? -4.559 17.699 -11.216 1.00 84.19 155 GLY A CA 1
ATOM 1170 C C . GLY A 1 155 ? -4.323 17.379 -12.703 1.00 84.19 155 GLY A C 1
ATOM 1171 O O . GLY A 1 155 ? -4.339 16.206 -13.093 1.00 84.19 155 GLY A O 1
ATOM 1172 N N . PRO A 1 156 ? -4.053 18.391 -13.550 1.00 81.62 156 PRO A N 1
ATOM 1173 C CA . PRO A 1 156 ? -3.781 18.195 -14.975 1.00 81.62 156 PRO A CA 1
ATOM 1174 C C . PRO A 1 156 ? -2.658 17.176 -15.223 1.00 81.62 156 PRO A C 1
ATOM 1176 O O . PRO A 1 156 ? -1.542 17.333 -14.733 1.00 81.62 156 PRO A O 1
ATOM 1179 N N . GLY A 1 157 ? -2.958 16.103 -15.964 1.00 77.81 157 GLY A N 1
ATOM 1180 C CA . GLY A 1 157 ? -2.005 15.022 -16.266 1.00 77.81 157 GLY A CA 1
ATOM 1181 C C . GLY A 1 157 ? -1.604 14.140 -15.071 1.00 77.81 157 GLY A C 1
ATOM 1182 O O . GLY A 1 157 ? -0.774 13.240 -15.228 1.00 77.81 157 GLY A O 1
ATOM 1183 N N . GLY A 1 158 ? -2.177 14.387 -13.890 1.00 85.56 158 GLY A N 1
ATOM 1184 C CA . GLY A 1 158 ? -1.941 13.641 -12.660 1.00 85.56 158 GLY A CA 1
ATOM 1185 C C . GLY A 1 158 ? -2.922 12.488 -12.451 1.00 85.56 158 GLY A C 1
ATOM 1186 O O . GLY A 1 158 ? -3.823 12.236 -13.248 1.00 85.56 158 GLY A O 1
ATOM 1187 N N . ILE A 1 159 ? -2.741 11.777 -11.341 1.00 92.12 159 ILE A N 1
ATOM 1188 C CA . ILE A 1 159 ? -3.658 10.745 -10.856 1.00 92.12 159 ILE A CA 1
ATOM 1189 C C . ILE A 1 159 ? -3.986 11.033 -9.395 1.00 92.12 159 ILE A C 1
ATOM 1191 O O . ILE A 1 159 ? -3.097 11.425 -8.646 1.00 92.12 159 ILE A O 1
ATOM 1195 N N . SER A 1 160 ? -5.235 10.801 -9.000 1.00 95.31 160 SER A N 1
ATOM 1196 C CA . SER A 1 160 ? -5.683 10.819 -7.608 1.00 95.31 160 SER A CA 1
ATOM 1197 C C . SER A 1 160 ? -6.053 9.399 -7.199 1.00 95.31 160 SER A C 1
ATOM 1199 O O . SER A 1 160 ? -6.972 8.806 -7.763 1.00 95.31 160 SER A O 1
ATOM 1201 N N . TRP A 1 161 ? -5.332 8.829 -6.237 1.00 97.06 161 TRP A N 1
ATOM 1202 C CA . TRP A 1 161 ? -5.669 7.514 -5.695 1.00 97.06 161 TRP A CA 1
ATOM 1203 C C . TRP A 1 161 ? -7.045 7.488 -5.024 1.00 97.06 161 TRP A C 1
ATOM 1205 O O . TRP A 1 161 ? -7.790 6.558 -5.335 1.00 97.06 161 TRP A O 1
ATOM 1215 N N . PRO A 1 162 ? -7.437 8.478 -4.189 1.00 96.44 162 PRO A N 1
ATOM 1216 C CA . PRO A 1 162 ? -8.779 8.496 -3.614 1.00 96.44 162 PRO A CA 1
ATOM 1217 C C . PRO A 1 162 ? -9.874 8.417 -4.686 1.00 96.44 162 PRO A C 1
ATOM 1219 O O . PRO A 1 162 ? -10.733 7.536 -4.630 1.00 96.44 162 PRO A O 1
ATOM 1222 N N . GLN A 1 163 ? -9.780 9.251 -5.728 1.00 94.56 163 GLN A N 1
ATOM 1223 C CA . GLN A 1 163 ? -10.741 9.261 -6.830 1.00 94.56 163 GLN A CA 1
ATOM 1224 C C . GLN A 1 163 ? -10.777 7.918 -7.575 1.00 94.56 163 GLN A C 1
ATOM 1226 O O . GLN A 1 163 ? -11.852 7.397 -7.873 1.00 94.56 163 GLN A O 1
ATOM 1231 N N . GLN A 1 164 ? -9.611 7.336 -7.869 1.00 95.44 164 GLN A N 1
ATOM 1232 C CA . GLN A 1 164 ? -9.499 6.067 -8.597 1.00 95.44 164 GLN A CA 1
ATOM 1233 C C . GLN A 1 164 ? -9.987 4.861 -7.778 1.00 95.44 164 GLN A C 1
ATOM 1235 O O . GLN A 1 164 ? -10.498 3.896 -8.345 1.00 95.44 164 GLN A O 1
ATOM 1240 N N . LEU A 1 165 ? -9.876 4.925 -6.450 1.00 96.31 165 LEU A N 1
ATOM 1241 C CA . LEU A 1 165 ? -10.444 3.942 -5.524 1.00 96.31 165 LEU A CA 1
ATOM 1242 C C . LEU A 1 165 ? -11.942 4.162 -5.268 1.00 96.31 165 LEU A C 1
ATOM 1244 O O . LEU A 1 165 ? -12.576 3.331 -4.624 1.00 96.31 165 LEU A O 1
ATOM 1248 N N . GLY A 1 166 ? -12.528 5.222 -5.831 1.00 94.31 166 GLY A N 1
ATOM 1249 C CA . GLY A 1 166 ? -13.960 5.489 -5.770 1.00 94.31 166 GLY A CA 1
ATOM 1250 C C . GLY A 1 166 ? -14.412 6.299 -4.559 1.00 94.31 166 GLY A C 1
ATOM 1251 O O . GLY A 1 166 ? -15.587 6.220 -4.238 1.00 94.31 166 GLY A O 1
ATOM 1252 N N . PHE A 1 167 ? -13.521 7.060 -3.916 1.00 93.69 167 PHE A N 1
ATOM 1253 C CA . PHE A 1 167 ? -13.878 8.031 -2.877 1.00 93.69 167 PHE A CA 1
ATOM 1254 C C . PHE A 1 167 ? -14.023 9.419 -3.505 1.00 93.69 167 PHE A C 1
ATOM 1256 O O . PHE A 1 167 ? -13.034 10.119 -3.731 1.00 93.69 167 PHE A O 1
ATOM 1263 N N . GLN A 1 168 ? -15.256 9.798 -3.825 1.00 86.81 168 GLN A N 1
ATOM 1264 C CA . GLN A 1 168 ? -15.616 11.051 -4.490 1.00 86.81 168 GLN A CA 1
ATOM 1265 C C . GLN A 1 168 ? -16.424 12.000 -3.603 1.00 86.81 168 GLN A C 1
ATOM 1267 O O . GLN A 1 168 ? -16.640 13.144 -3.994 1.00 86.81 168 GLN A O 1
ATOM 1272 N N . GLY A 1 169 ? -16.810 11.574 -2.401 1.00 81.25 169 GLY A N 1
ATOM 1273 C CA . GLY A 1 169 ? -17.418 12.455 -1.404 1.00 81.25 169 GLY A CA 1
ATOM 1274 C C . GLY A 1 169 ? -18.644 11.879 -0.711 1.00 81.25 169 GLY A C 1
ATOM 1275 O O . GLY A 1 169 ? -19.099 12.476 0.261 1.00 81.25 169 GLY A O 1
ATOM 1276 N N . ASP A 1 170 ? -19.155 10.734 -1.164 1.00 84.12 170 ASP A N 1
ATOM 1277 C CA . ASP A 1 170 ? -20.334 10.104 -0.577 1.00 84.12 170 ASP A CA 1
ATOM 1278 C C . ASP A 1 170 ? -19.924 9.283 0.665 1.00 84.12 170 ASP A C 1
ATOM 1280 O O . ASP A 1 170 ? -19.047 8.421 0.570 1.00 84.12 170 ASP A O 1
ATOM 1284 N N . PRO A 1 171 ? -20.537 9.502 1.844 1.00 81.38 171 PRO A N 1
ATOM 1285 C CA . PRO A 1 171 ? -20.233 8.729 3.051 1.00 81.38 171 PRO A CA 1
ATOM 1286 C C . PRO A 1 171 ? -20.376 7.205 2.894 1.00 81.38 171 PRO A C 1
ATOM 1288 O O . PRO A 1 171 ? -19.722 6.452 3.617 1.00 81.38 171 PRO A O 1
ATOM 1291 N N . SER A 1 172 ? -21.217 6.731 1.968 1.00 86.19 172 SER A N 1
ATOM 1292 C CA . SER A 1 172 ? -21.393 5.305 1.663 1.00 86.19 172 SER A CA 1
ATOM 1293 C C . SER A 1 172 ? -20.193 4.679 0.947 1.00 86.19 172 SER A C 1
ATOM 1295 O O . SER A 1 172 ? -20.015 3.461 1.009 1.00 86.19 172 SER A O 1
ATOM 1297 N N . GLU A 1 173 ? -19.328 5.491 0.329 1.00 91.12 173 GLU A N 1
ATOM 1298 C CA . GLU A 1 173 ? -18.081 5.036 -0.298 1.00 91.12 173 GLU A CA 1
ATOM 1299 C C . GLU A 1 173 ? -17.047 4.590 0.748 1.00 91.12 173 GLU A C 1
ATOM 1301 O O . GLU A 1 173 ? -16.160 3.796 0.433 1.00 91.12 173 GLU A O 1
ATOM 1306 N N . GLY A 1 174 ? -17.195 5.041 2.000 1.00 93.81 174 GLY A N 1
ATOM 1307 C CA . GLY A 1 174 ? -16.313 4.726 3.123 1.00 93.81 174 GLY A CA 1
ATOM 1308 C C . GLY A 1 174 ? -15.359 5.853 3.494 1.00 93.81 174 GLY A C 1
ATOM 1309 O O . GLY A 1 174 ? -15.477 6.975 3.014 1.00 93.81 174 GLY A O 1
ATOM 1310 N N . LEU A 1 175 ? -14.414 5.549 4.382 1.00 95.06 175 LEU A N 1
ATOM 1311 C CA . LEU A 1 175 ? -13.396 6.477 4.868 1.00 95.06 175 LEU A CA 1
ATOM 1312 C C . LEU A 1 175 ? -12.063 6.192 4.184 1.00 95.06 175 LEU A C 1
ATOM 1314 O O . LEU A 1 175 ? -11.504 5.107 4.326 1.00 95.06 175 LEU A O 1
ATOM 1318 N N . ALA A 1 176 ? -11.533 7.190 3.491 1.00 95.56 176 ALA A N 1
ATOM 1319 C CA . ALA A 1 176 ? -10.217 7.163 2.882 1.00 95.56 176 ALA A CA 1
ATOM 1320 C C . ALA A 1 176 ? -9.271 8.103 3.631 1.00 95.56 176 ALA A C 1
ATOM 1322 O O . ALA A 1 176 ? -9.502 9.305 3.719 1.00 95.56 176 ALA A O 1
ATOM 1323 N N . LEU A 1 177 ? -8.170 7.565 4.138 1.00 95.94 177 LEU A N 1
ATOM 1324 C CA . LEU A 1 177 ? -7.107 8.323 4.777 1.00 95.94 177 LEU A CA 1
ATOM 1325 C C . LEU A 1 177 ? -5.922 8.454 3.820 1.00 95.94 177 LEU A C 1
ATOM 1327 O O . LEU A 1 177 ? -5.221 7.485 3.523 1.00 95.94 177 LEU A O 1
ATOM 1331 N N . ALA A 1 178 ? -5.694 9.669 3.340 1.00 96.25 178 ALA A N 1
ATOM 1332 C CA . ALA A 1 178 ? -4.457 10.067 2.692 1.00 96.25 178 ALA A CA 1
ATOM 1333 C C . ALA A 1 178 ? -3.389 10.250 3.776 1.00 96.25 178 ALA A C 1
ATOM 1335 O O . ALA A 1 178 ? -3.416 11.247 4.496 1.00 96.25 178 ALA A O 1
ATOM 1336 N N . CYS A 1 179 ? -2.482 9.278 3.911 1.00 97.00 179 CYS A N 1
ATOM 1337 C CA . CYS A 1 179 ? -1.428 9.303 4.919 1.00 97.00 179 CYS A CA 1
ATOM 1338 C C . CYS A 1 179 ? -0.094 9.756 4.302 1.00 97.00 179 CYS A C 1
ATOM 1340 O O . CYS A 1 179 ? 0.483 9.082 3.440 1.00 97.00 179 CYS A O 1
ATOM 1342 N N . GLY A 1 180 ? 0.369 10.930 4.729 1.00 96.25 180 GLY A N 1
ATOM 1343 C CA . GLY A 1 180 ? 1.662 11.506 4.386 1.00 96.25 180 GLY A CA 1
ATOM 1344 C C . GLY A 1 180 ? 2.764 11.079 5.356 1.00 96.25 180 GLY A C 1
ATOM 1345 O O . GLY A 1 180 ? 2.515 10.820 6.527 1.00 96.25 180 GLY A O 1
ATOM 1346 N N . TRP A 1 181 ? 4.002 10.998 4.880 1.00 96.94 181 TRP A N 1
ATOM 1347 C CA . TRP A 1 181 ? 5.187 10.794 5.716 1.00 96.94 181 TRP A CA 1
ATOM 1348 C C . TRP A 1 181 ? 6.435 11.355 5.021 1.00 96.94 181 TRP A C 1
ATOM 1350 O O . TRP A 1 181 ? 6.468 11.538 3.803 1.00 96.94 181 TRP A O 1
ATOM 1360 N N . GLU A 1 182 ? 7.494 11.653 5.774 1.00 96.88 182 GLU A N 1
ATOM 1361 C CA . GLU A 1 182 ? 8.702 12.250 5.197 1.00 96.88 182 GLU A CA 1
ATOM 1362 C C . GLU A 1 182 ? 9.537 11.216 4.419 1.00 96.88 182 GLU A C 1
ATOM 1364 O O . GLU A 1 182 ? 10.346 10.477 4.992 1.00 96.88 182 GLU A O 1
ATOM 1369 N N . ALA A 1 183 ? 9.397 11.188 3.092 1.00 95.94 183 ALA A N 1
ATOM 1370 C CA . ALA A 1 183 ? 10.012 10.191 2.217 1.00 95.94 183 ALA A CA 1
ATOM 1371 C C . ALA A 1 183 ? 11.147 10.741 1.328 1.00 95.94 183 ALA A C 1
ATOM 1373 O O . ALA A 1 183 ? 11.544 10.075 0.365 1.00 95.94 183 ALA A O 1
ATOM 1374 N N . ARG A 1 184 ? 11.687 11.941 1.598 1.00 94.56 184 ARG A N 1
ATOM 1375 C CA . ARG A 1 184 ? 12.801 12.545 0.834 1.00 94.56 184 ARG A CA 1
ATOM 1376 C C . ARG A 1 184 ? 14.167 12.350 1.496 1.00 94.56 184 ARG A C 1
ATOM 1378 O O . ARG A 1 184 ? 14.323 11.746 2.548 1.00 94.56 184 ARG A O 1
ATOM 1385 N N . GLY A 1 185 ? 15.216 12.857 0.858 1.00 94.31 185 GLY A N 1
ATOM 1386 C CA . GLY A 1 185 ? 16.592 12.715 1.336 1.00 94.31 185 GLY A CA 1
ATOM 1387 C C . GLY A 1 185 ? 17.231 11.412 0.868 1.00 94.31 185 GLY A C 1
ATOM 1388 O O . GLY A 1 185 ? 16.818 10.845 -0.134 1.00 94.31 185 GLY A O 1
ATOM 1389 N N . ARG A 1 186 ? 18.288 10.955 1.547 1.00 95.31 186 ARG A N 1
ATOM 1390 C CA . ARG A 1 186 ? 19.015 9.736 1.153 1.00 95.31 186 ARG A CA 1
ATOM 1391 C C . ARG A 1 186 ? 18.117 8.504 1.289 1.00 95.31 186 ARG A C 1
ATOM 1393 O O . ARG A 1 186 ? 17.427 8.368 2.295 1.00 95.31 186 ARG A O 1
ATOM 1400 N N . LEU A 1 187 ? 18.212 7.569 0.337 1.00 94.81 187 LEU A N 1
ATOM 1401 C CA . LEU A 1 187 ? 17.380 6.357 0.308 1.00 94.81 187 LEU A CA 1
ATOM 1402 C C . LEU A 1 187 ? 17.404 5.585 1.635 1.00 94.81 187 LEU A C 1
ATOM 1404 O O . LEU A 1 187 ? 16.354 5.172 2.109 1.00 94.81 187 LEU A O 1
ATOM 1408 N N . ARG A 1 188 ? 18.580 5.438 2.260 1.00 95.62 188 ARG A N 1
ATOM 1409 C CA . ARG A 1 188 ? 18.705 4.788 3.573 1.00 95.62 188 ARG A CA 1
ATOM 1410 C C . ARG A 1 188 ? 17.901 5.503 4.658 1.00 95.62 188 ARG A C 1
ATOM 1412 O O . ARG A 1 188 ? 17.135 4.854 5.346 1.00 95.62 188 ARG A O 1
ATOM 1419 N N . HIS A 1 189 ? 17.999 6.829 4.748 1.00 96.38 189 HIS A N 1
ATOM 1420 C CA . HIS A 1 189 ? 17.236 7.591 5.741 1.00 96.38 189 HIS A CA 1
ATOM 1421 C C . HIS A 1 189 ? 15.727 7.500 5.490 1.00 96.38 189 HIS A C 1
ATOM 1423 O O . HIS A 1 189 ? 14.961 7.369 6.435 1.00 96.38 189 HIS A O 1
ATOM 1429 N N . ALA A 1 190 ? 15.292 7.544 4.227 1.00 97.06 190 ALA A N 1
ATOM 1430 C CA . ALA A 1 190 ? 13.881 7.357 3.894 1.00 97.06 190 ALA A CA 1
ATOM 1431 C C . ALA A 1 190 ? 13.396 5.939 4.242 1.00 97.06 190 ALA A C 1
ATOM 1433 O O . ALA A 1 190 ? 12.288 5.776 4.736 1.00 97.06 190 ALA A O 1
ATOM 1434 N N . TYR A 1 191 ? 14.230 4.918 4.035 1.00 97.56 191 TYR A N 1
ATOM 1435 C CA . TYR A 1 191 ? 13.933 3.541 4.432 1.00 97.56 191 TYR A CA 1
ATOM 1436 C C . TYR A 1 191 ? 13.842 3.382 5.957 1.00 97.56 191 TYR A C 1
ATOM 1438 O O . TYR A 1 191 ? 12.936 2.710 6.448 1.00 97.56 191 TYR A O 1
ATOM 1446 N N . ASP A 1 192 ? 14.730 4.022 6.716 1.00 95.94 192 ASP A N 1
ATOM 1447 C CA . ASP A 1 192 ? 14.700 3.981 8.181 1.00 95.94 192 ASP A CA 1
ATOM 1448 C C . ASP A 1 192 ? 13.466 4.722 8.727 1.00 95.94 192 ASP A C 1
ATOM 1450 O O . ASP A 1 192 ? 12.734 4.176 9.550 1.00 95.94 192 ASP A O 1
ATOM 1454 N N . ARG A 1 193 ? 13.141 5.908 8.190 1.00 97.00 193 ARG A N 1
ATOM 1455 C CA . ARG A 1 193 ? 11.920 6.644 8.571 1.00 97.00 193 ARG A CA 1
ATOM 1456 C C . ARG A 1 193 ? 10.632 5.919 8.205 1.00 97.00 193 ARG A C 1
ATOM 1458 O O . ARG A 1 193 ? 9.669 6.016 8.954 1.00 97.00 193 ARG A O 1
ATOM 1465 N N . ALA A 1 194 ? 10.615 5.164 7.106 1.00 97.88 194 ALA A N 1
ATOM 1466 C CA . ALA A 1 194 ? 9.460 4.344 6.749 1.00 97.88 194 ALA A CA 1
ATOM 1467 C C . ALA A 1 194 ? 9.119 3.306 7.837 1.00 97.88 194 ALA A C 1
ATOM 1469 O O . ALA A 1 194 ? 7.958 2.936 7.974 1.00 97.88 194 ALA A O 1
ATOM 1470 N N . ALA A 1 195 ? 10.109 2.846 8.615 1.00 96.38 195 ALA A N 1
ATOM 1471 C CA . ALA A 1 195 ? 9.852 1.962 9.750 1.00 96.38 195 ALA A CA 1
ATOM 1472 C C . ALA A 1 195 ? 9.162 2.690 10.904 1.00 96.38 195 ALA A C 1
ATOM 1474 O O . ALA A 1 195 ? 8.132 2.215 11.371 1.00 96.38 195 ALA A O 1
ATOM 1475 N N . GLY A 1 196 ? 9.679 3.858 11.300 1.00 95.75 196 GLY A N 1
ATOM 1476 C CA . GLY A 1 196 ? 9.055 4.688 12.337 1.00 95.75 196 GLY A CA 1
ATOM 1477 C C . GLY A 1 196 ? 7.625 5.083 11.969 1.00 95.75 196 GLY A C 1
ATOM 1478 O O . GLY A 1 196 ? 6.696 4.761 12.698 1.00 95.75 196 GLY A O 1
ATOM 1479 N N . ALA A 1 197 ? 7.434 5.632 10.764 1.00 97.06 197 ALA A N 1
ATOM 1480 C CA . ALA A 1 197 ? 6.111 6.003 10.262 1.00 97.06 197 ALA A CA 1
ATOM 1481 C C . ALA A 1 197 ? 5.135 4.814 10.223 1.00 97.06 197 ALA A C 1
ATOM 1483 O O . ALA A 1 197 ? 3.942 4.986 10.442 1.00 97.06 197 ALA A O 1
ATOM 1484 N N . GLY A 1 198 ? 5.625 3.602 9.940 1.00 97.38 198 GLY A N 1
ATOM 1485 C CA . GLY A 1 198 ? 4.803 2.395 9.979 1.00 97.38 198 GLY A CA 1
ATOM 1486 C C . GLY A 1 198 ? 4.399 1.998 11.395 1.00 97.38 198 GLY A C 1
ATOM 1487 O O . GLY A 1 198 ? 3.239 1.667 11.614 1.00 97.38 198 GLY A O 1
ATOM 1488 N N . ALA A 1 199 ? 5.316 2.063 12.360 1.00 95.06 199 ALA A N 1
ATOM 1489 C CA . ALA A 1 199 ? 5.006 1.774 13.758 1.00 95.06 199 ALA A CA 1
ATOM 1490 C C . ALA A 1 199 ? 3.937 2.733 14.314 1.00 95.06 199 ALA A C 1
ATOM 1492 O O . ALA A 1 199 ? 2.946 2.273 14.885 1.00 95.06 199 ALA A O 1
ATOM 1493 N N . ASP A 1 200 ? 4.086 4.037 14.061 1.00 94.50 200 ASP A N 1
ATOM 1494 C CA . ASP A 1 200 ? 3.116 5.063 14.471 1.00 94.50 200 ASP A CA 1
ATOM 1495 C C . ASP A 1 200 ? 1.753 4.846 13.789 1.00 94.50 200 ASP A C 1
ATOM 1497 O O . ASP A 1 200 ? 0.694 4.892 14.424 1.00 94.50 200 ASP A O 1
ATOM 1501 N N . LEU A 1 201 ? 1.776 4.499 12.496 1.00 96.56 201 LEU A N 1
ATOM 1502 C CA . LEU A 1 201 ? 0.579 4.155 11.734 1.00 96.56 201 LEU A CA 1
ATOM 1503 C C . LEU A 1 201 ? -0.146 2.923 12.300 1.00 96.56 201 LEU A C 1
ATOM 1505 O O . LEU A 1 201 ? -1.376 2.891 12.293 1.00 96.56 201 LEU A O 1
ATOM 1509 N N . GLY A 1 202 ? 0.584 1.920 12.796 1.00 95.44 202 GLY A N 1
ATOM 1510 C CA . GLY A 1 202 ? 0.009 0.725 13.421 1.00 95.44 202 GLY A CA 1
ATOM 1511 C C . GLY A 1 202 ? -0.869 1.065 14.627 1.00 95.44 202 GLY A C 1
ATOM 1512 O O . GLY A 1 202 ? -2.026 0.649 14.678 1.00 95.44 202 GLY A O 1
ATOM 1513 N N . ALA A 1 203 ? -0.367 1.906 15.537 1.00 91.38 203 ALA A N 1
ATOM 1514 C CA . ALA A 1 203 ? -1.124 2.358 16.708 1.00 91.38 203 ALA A CA 1
ATOM 1515 C C . ALA A 1 203 ? -2.387 3.147 16.317 1.00 91.38 203 ALA A C 1
ATOM 1517 O O . ALA A 1 203 ? -3.460 2.958 16.890 1.00 91.38 203 ALA A O 1
ATOM 1518 N N . MET A 1 204 ? -2.293 3.994 15.289 1.00 93.50 204 MET A N 1
ATOM 1519 C CA . MET A 1 204 ? -3.463 4.689 14.753 1.00 93.50 204 MET A CA 1
ATOM 1520 C C . MET A 1 204 ? -4.492 3.720 14.157 1.00 93.50 204 MET A C 1
ATOM 1522 O O . MET A 1 204 ? -5.697 3.916 14.329 1.00 93.50 204 MET A O 1
ATOM 1526 N N . ILE A 1 205 ? -4.050 2.704 13.414 1.00 96.06 205 ILE A N 1
ATOM 1527 C CA . ILE A 1 205 ? -4.959 1.733 12.799 1.00 96.06 205 ILE A CA 1
ATOM 1528 C C . ILE A 1 205 ? -5.764 0.995 13.868 1.00 96.06 205 ILE A C 1
ATOM 1530 O O . ILE A 1 205 ? -6.957 0.774 13.662 1.00 96.06 205 ILE A O 1
ATOM 1534 N N . ASP A 1 206 ? -5.162 0.672 15.011 1.00 95.56 206 ASP A N 1
ATOM 1535 C CA . ASP A 1 206 ? -5.867 0.034 16.124 1.00 95.56 206 ASP A CA 1
ATOM 1536 C C . ASP A 1 206 ? -7.031 0.898 16.630 1.00 95.56 206 ASP A C 1
ATOM 1538 O O . ASP A 1 206 ? -8.155 0.402 16.797 1.00 95.56 206 ASP A O 1
ATOM 1542 N N . ASP A 1 207 ? -6.793 2.201 16.787 1.00 93.62 207 ASP A N 1
ATOM 1543 C CA . ASP A 1 207 ? -7.815 3.181 17.153 1.00 93.62 207 ASP A CA 1
ATOM 1544 C C . ASP A 1 207 ? -8.924 3.261 16.094 1.00 93.62 207 ASP A C 1
ATOM 1546 O O . ASP A 1 207 ? -10.111 3.163 16.419 1.00 93.62 207 ASP A O 1
ATOM 1550 N N . LEU A 1 208 ? -8.562 3.409 14.816 1.00 94.56 208 LEU A N 1
ATOM 1551 C CA . LEU A 1 208 ? -9.533 3.542 13.725 1.00 94.56 208 LEU A CA 1
ATOM 1552 C C . LEU A 1 208 ? -10.380 2.285 13.550 1.00 94.56 208 LEU A C 1
ATOM 1554 O O . LEU A 1 208 ? -11.601 2.380 13.430 1.00 94.56 208 LEU A O 1
ATOM 1558 N N . ALA A 1 209 ? -9.752 1.113 13.568 1.00 96.88 209 ALA A N 1
ATOM 1559 C CA . ALA A 1 209 ? -10.437 -0.163 13.439 1.00 96.88 209 ALA A CA 1
ATOM 1560 C C . ALA A 1 209 ? -11.389 -0.415 14.617 1.00 96.88 209 ALA A C 1
ATOM 1562 O O . ALA A 1 209 ? -12.468 -0.982 14.437 1.00 96.88 209 ALA A O 1
ATOM 1563 N N . THR A 1 210 ? -11.017 0.026 15.824 1.00 96.12 210 THR A N 1
ATOM 1564 C CA . THR A 1 210 ? -11.890 -0.039 17.004 1.00 96.12 210 THR A CA 1
ATOM 1565 C C . THR A 1 210 ? -13.099 0.876 16.847 1.00 96.12 210 THR A C 1
ATOM 1567 O O . THR A 1 210 ? -14.226 0.429 17.041 1.00 96.12 210 THR A O 1
ATOM 1570 N N . LEU A 1 211 ? -12.886 2.129 16.442 1.00 95.44 211 LEU A N 1
ATOM 1571 C CA . LEU A 1 211 ? -13.959 3.112 16.275 1.00 95.44 211 LEU A CA 1
ATOM 1572 C C . LEU A 1 211 ? -14.920 2.758 15.132 1.00 95.44 211 LEU A C 1
ATOM 1574 O O . LEU A 1 211 ? -16.121 2.968 15.266 1.00 95.44 211 LEU A O 1
ATOM 1578 N N . ALA A 1 212 ? -14.403 2.209 14.032 1.00 94.88 212 ALA A N 1
ATOM 1579 C CA . ALA A 1 212 ? -15.200 1.794 12.878 1.00 94.88 212 ALA A CA 1
ATOM 1580 C C . ALA A 1 212 ? -15.846 0.402 13.041 1.00 94.88 212 ALA A C 1
ATOM 1582 O O . ALA A 1 212 ? -16.666 -0.003 12.205 1.00 94.88 212 ALA A O 1
ATOM 1583 N N . GLY A 1 213 ? -15.449 -0.356 14.072 1.00 96.19 213 GLY A N 1
ATOM 1584 C CA . GLY A 1 213 ? -15.911 -1.723 14.329 1.00 96.19 213 GLY A CA 1
ATOM 1585 C C . GLY A 1 213 ? -15.541 -2.726 13.229 1.00 96.19 213 GLY A C 1
ATOM 1586 O O . GLY A 1 213 ? -16.252 -3.710 13.040 1.00 96.19 213 GLY A O 1
ATOM 1587 N N . ARG A 1 214 ? -14.484 -2.459 12.451 1.00 96.12 214 ARG A N 1
ATOM 1588 C CA . ARG A 1 214 ? -14.064 -3.274 11.296 1.00 96.12 214 ARG A CA 1
ATOM 1589 C C . ARG A 1 214 ? -12.577 -3.069 10.980 1.00 96.12 214 ARG A C 1
ATOM 1591 O O . ARG A 1 214 ? -12.041 -2.016 11.319 1.00 96.12 214 ARG A O 1
ATOM 1598 N N . PRO A 1 215 ? -11.908 -4.036 10.330 1.00 97.81 215 PRO A N 1
ATOM 1599 C CA . PRO A 1 215 ? -10.509 -3.886 9.948 1.00 97.81 215 PRO A CA 1
ATOM 1600 C C . PRO A 1 215 ? -10.294 -2.782 8.906 1.00 97.81 215 PRO A C 1
ATOM 1602 O O . PRO A 1 215 ? -11.170 -2.482 8.093 1.00 97.81 215 PRO A O 1
ATOM 1605 N N . VAL A 1 216 ? -9.081 -2.237 8.898 1.00 98.31 216 VAL A N 1
ATOM 1606 C CA . VAL A 1 216 ? -8.602 -1.232 7.948 1.00 98.31 216 VAL A CA 1
ATOM 1607 C C . VAL A 1 216 ? -7.870 -1.913 6.789 1.00 98.31 216 VAL A C 1
ATOM 1609 O O . VAL A 1 216 ? -7.080 -2.839 6.989 1.00 98.31 216 VAL A O 1
ATOM 1612 N N . GLY A 1 217 ? -8.131 -1.465 5.562 1.00 98.56 217 GLY A N 1
ATOM 1613 C CA . GLY A 1 217 ? -7.371 -1.860 4.377 1.00 98.56 217 GLY A CA 1
ATOM 1614 C C . GLY A 1 217 ? -6.238 -0.878 4.082 1.00 98.56 217 GLY A C 1
ATOM 1615 O O . GLY A 1 217 ? -6.379 0.323 4.297 1.00 98.56 217 GLY A O 1
ATOM 1616 N N . LEU A 1 218 ? -5.113 -1.372 3.570 1.00 98.81 218 LEU A N 1
ATOM 1617 C CA . LEU A 1 218 ? -3.937 -0.551 3.268 1.00 98.81 218 LEU A CA 1
ATOM 1618 C C . LEU A 1 218 ? -3.555 -0.670 1.794 1.00 98.81 218 LEU A C 1
ATOM 1620 O O . LEU A 1 218 ? -3.577 -1.761 1.227 1.00 98.81 218 LEU A O 1
ATOM 1624 N N . ILE A 1 219 ? -3.131 0.433 1.185 1.00 98.88 219 ILE A N 1
ATOM 1625 C CA . ILE A 1 219 ? -2.483 0.427 -0.129 1.00 98.88 219 ILE A CA 1
ATOM 1626 C C . ILE A 1 219 ? -1.228 1.289 -0.098 1.00 98.88 219 ILE A C 1
ATOM 1628 O O . ILE A 1 219 ? -1.281 2.463 0.262 1.00 98.88 219 ILE A O 1
ATOM 1632 N N . GLY A 1 220 ? -0.086 0.706 -0.464 1.00 98.50 220 GLY A N 1
ATOM 1633 C CA . GLY A 1 220 ? 1.207 1.378 -0.359 1.00 98.50 220 GLY A CA 1
ATOM 1634 C C . GLY A 1 220 ? 2.095 1.155 -1.571 1.00 98.50 220 GLY A C 1
ATOM 1635 O O . GLY A 1 220 ? 2.286 0.020 -2.002 1.00 98.50 220 GLY A O 1
ATOM 1636 N N . HIS A 1 221 ? 2.669 2.233 -2.111 1.00 98.56 221 HIS A N 1
ATOM 1637 C CA . HIS A 1 221 ? 3.620 2.171 -3.230 1.00 98.56 221 HIS A CA 1
ATOM 1638 C C . HIS A 1 221 ? 5.060 2.300 -2.765 1.00 98.56 221 HIS A C 1
ATOM 1640 O O . HIS A 1 221 ? 5.365 3.167 -1.949 1.00 98.56 221 HIS A O 1
ATOM 1646 N N . SER A 1 222 ? 5.970 1.507 -3.342 1.00 97.44 222 SER A N 1
ATOM 1647 C CA . SER A 1 222 ? 7.408 1.644 -3.082 1.00 97.44 222 SER A CA 1
ATOM 1648 C C . SER A 1 222 ? 7.707 1.576 -1.578 1.00 97.44 222 SER A C 1
ATOM 1650 O O . SER A 1 222 ? 7.282 0.629 -0.917 1.00 97.44 222 SER A O 1
ATOM 1652 N N . LEU A 1 223 ? 8.396 2.570 -1.007 1.00 98.31 223 LEU A N 1
ATOM 1653 C CA . LEU A 1 223 ? 8.623 2.665 0.440 1.00 98.31 223 LEU A CA 1
ATOM 1654 C C . LEU A 1 223 ? 7.328 2.784 1.265 1.00 98.31 223 LEU A C 1
ATOM 1656 O O . LEU A 1 223 ? 7.324 2.362 2.413 1.00 98.31 223 LEU A O 1
ATOM 1660 N N . GLY A 1 224 ? 6.216 3.257 0.698 1.00 98.38 224 GLY A N 1
ATOM 1661 C CA . GLY A 1 224 ? 4.903 3.193 1.349 1.00 98.38 224 GLY A CA 1
ATOM 1662 C C . GLY A 1 224 ? 4.427 1.755 1.587 1.00 98.38 224 GLY A C 1
ATOM 1663 O O . GLY A 1 224 ? 3.702 1.491 2.539 1.00 98.38 224 GLY A O 1
ATOM 1664 N N . GLY A 1 225 ? 4.890 0.792 0.782 1.00 98.44 225 GLY A N 1
ATOM 1665 C CA . GLY A 1 225 ? 4.686 -0.632 1.056 1.00 98.44 225 GLY A CA 1
ATOM 1666 C C . GLY A 1 225 ? 5.472 -1.123 2.278 1.00 98.44 225 GLY A C 1
ATOM 1667 O O . GLY A 1 225 ? 4.963 -1.935 3.046 1.00 98.44 225 GLY A O 1
ATOM 1668 N N . ARG A 1 226 ? 6.675 -0.580 2.516 1.00 98.50 226 ARG A N 1
ATOM 1669 C CA . ARG A 1 226 ? 7.410 -0.804 3.771 1.00 98.50 226 ARG A CA 1
ATOM 1670 C C . ARG A 1 226 ? 6.658 -0.206 4.955 1.00 98.50 226 ARG A C 1
ATOM 1672 O O . ARG A 1 226 ? 6.480 -0.913 5.935 1.00 98.50 226 ARG A O 1
ATOM 1679 N N . VAL A 1 227 ? 6.154 1.027 4.847 1.00 98.69 227 VAL A N 1
ATOM 1680 C CA . VAL A 1 227 ? 5.305 1.631 5.895 1.00 98.69 227 VAL A CA 1
ATOM 1681 C C . VAL A 1 227 ? 4.123 0.711 6.230 1.00 98.69 227 VAL A C 1
ATOM 1683 O O . VAL A 1 227 ? 3.896 0.418 7.398 1.00 98.69 227 VAL A O 1
ATOM 1686 N N . ALA A 1 228 ? 3.434 0.169 5.218 1.00 98.75 228 ALA A N 1
ATOM 1687 C CA . ALA A 1 228 ? 2.318 -0.759 5.420 1.00 98.75 228 ALA A CA 1
ATOM 1688 C C . ALA A 1 228 ? 2.725 -2.060 6.140 1.00 98.75 228 ALA A C 1
ATOM 1690 O O . ALA A 1 228 ? 2.021 -2.513 7.037 1.00 98.75 228 ALA A O 1
ATOM 1691 N N . LEU A 1 229 ? 3.859 -2.664 5.766 1.00 98.75 229 LEU A N 1
ATOM 1692 C CA . LEU A 1 229 ? 4.360 -3.888 6.405 1.00 98.75 229 LEU A CA 1
ATOM 1693 C C . LEU A 1 229 ? 4.843 -3.644 7.840 1.00 98.75 229 LEU A C 1
ATOM 1695 O O . LEU A 1 229 ? 4.689 -4.509 8.697 1.00 98.75 229 LEU A O 1
ATOM 1699 N N . GLN A 1 230 ? 5.404 -2.469 8.115 1.00 98.56 230 GLN A N 1
ATOM 1700 C CA . GLN A 1 230 ? 5.821 -2.076 9.460 1.00 98.56 230 GLN A CA 1
ATOM 1701 C C . GLN A 1 230 ? 4.596 -1.778 10.338 1.00 98.56 230 GLN A C 1
ATOM 1703 O O . GLN A 1 230 ? 4.536 -2.257 11.464 1.00 98.56 230 GLN A O 1
ATOM 1708 N N . ALA A 1 231 ? 3.557 -1.138 9.794 1.00 98.31 231 ALA A N 1
ATOM 1709 C CA . ALA A 1 231 ? 2.268 -1.013 10.475 1.00 98.31 231 ALA A CA 1
ATOM 1710 C C . ALA A 1 231 ? 1.641 -2.377 10.779 1.00 98.31 231 ALA A C 1
ATOM 1712 O O . ALA A 1 231 ? 1.166 -2.601 11.889 1.00 98.31 231 ALA A O 1
ATOM 1713 N N . LEU A 1 232 ? 1.712 -3.325 9.837 1.00 98.62 232 LEU A N 1
ATOM 1714 C CA . LEU A 1 232 ? 1.245 -4.693 10.060 1.00 98.62 232 LEU A CA 1
ATOM 1715 C C . LEU A 1 232 ? 1.971 -5.388 11.211 1.00 98.62 232 LEU A C 1
ATOM 1717 O O . LEU A 1 232 ? 1.333 -6.085 11.991 1.00 98.62 232 LEU A O 1
ATOM 1721 N N . ALA A 1 233 ? 3.284 -5.201 11.324 1.00 98.06 233 ALA A N 1
ATOM 1722 C CA . ALA A 1 233 ? 4.069 -5.815 12.387 1.00 98.06 233 ALA A CA 1
ATOM 1723 C C . ALA A 1 233 ? 3.738 -5.260 13.788 1.00 98.06 233 ALA A C 1
ATOM 1725 O O . ALA A 1 233 ? 3.982 -5.954 14.774 1.00 98.06 233 ALA A O 1
ATOM 1726 N N . HIS A 1 234 ? 3.193 -4.041 13.872 1.00 96.75 234 HIS A N 1
ATOM 1727 C CA . HIS A 1 234 ? 2.934 -3.329 15.128 1.00 96.75 234 HIS A CA 1
ATOM 1728 C C . HIS A 1 234 ? 1.449 -3.245 15.519 1.00 96.75 234 HIS A C 1
ATOM 1730 O O . HIS A 1 234 ? 1.156 -2.980 16.681 1.00 96.75 234 HIS A O 1
ATOM 1736 N N . ALA A 1 235 ? 0.521 -3.467 14.587 1.00 97.88 235 ALA A N 1
ATOM 1737 C CA . ALA A 1 235 ? -0.915 -3.413 14.854 1.00 97.88 235 ALA A CA 1
ATOM 1738 C C . ALA A 1 235 ? -1.411 -4.609 15.685 1.00 97.88 235 ALA A C 1
ATOM 1740 O O . ALA A 1 235 ? -0.837 -5.705 15.669 1.00 97.88 235 ALA A O 1
ATOM 1741 N N . ALA A 1 236 ? -2.543 -4.428 16.360 1.00 98.00 236 ALA A N 1
ATOM 1742 C CA . ALA A 1 236 ? -3.228 -5.508 17.048 1.00 98.00 236 ALA A CA 1
ATOM 1743 C C . ALA A 1 236 ? -3.850 -6.526 16.057 1.00 98.00 236 ALA A C 1
ATOM 1745 O O . ALA A 1 236 ? -4.220 -6.183 14.924 1.00 98.00 236 ALA A O 1
ATOM 1746 N N . PRO A 1 237 ? -4.010 -7.802 16.467 1.00 98.31 237 PRO A N 1
ATOM 1747 C CA . PRO A 1 237 ? -4.622 -8.836 15.635 1.00 98.31 237 PRO A CA 1
ATOM 1748 C C . PRO A 1 237 ? -5.995 -8.427 15.089 1.00 98.31 237 PRO A C 1
ATOM 1750 O O . PRO A 1 237 ? -6.845 -7.925 15.824 1.00 98.31 237 PRO A O 1
ATOM 1753 N N . GLY A 1 238 ? -6.219 -8.651 13.793 1.00 98.00 238 GLY A N 1
ATOM 1754 C CA . GLY A 1 238 ? -7.502 -8.377 13.140 1.00 98.00 238 GLY A CA 1
ATOM 1755 C C . GLY A 1 238 ? -7.817 -6.896 12.899 1.00 98.00 238 GLY A C 1
ATOM 1756 O O . GLY A 1 238 ? -8.918 -6.593 12.445 1.00 98.00 238 GLY A O 1
ATOM 1757 N N . ARG A 1 239 ? -6.889 -5.966 13.174 1.00 98.25 239 ARG A N 1
ATOM 1758 C CA . ARG A 1 239 ? -7.085 -4.530 12.887 1.00 98.25 239 ARG A CA 1
ATOM 1759 C C . ARG A 1 239 ? -6.761 -4.150 11.452 1.00 98.25 239 ARG A C 1
ATOM 1761 O O . ARG A 1 239 ? -7.390 -3.246 10.910 1.00 98.25 239 ARG A O 1
ATOM 1768 N N . ILE A 1 240 ? -5.858 -4.884 10.810 1.00 98.62 240 ILE A N 1
ATOM 1769 C CA . ILE A 1 240 ? -5.581 -4.771 9.376 1.00 98.62 240 ILE A CA 1
ATOM 1770 C C . ILE A 1 240 ? -6.208 -5.966 8.664 1.00 98.62 240 ILE A C 1
ATOM 1772 O O . ILE A 1 240 ? -5.953 -7.112 9.025 1.00 98.62 240 ILE A O 1
ATOM 1776 N N . GLY A 1 241 ? -7.041 -5.685 7.662 1.00 98.25 241 GLY A N 1
ATOM 1777 C CA . GLY A 1 241 ? -7.776 -6.703 6.912 1.00 98.25 241 GLY A CA 1
ATOM 1778 C C . GLY A 1 241 ? -7.009 -7.162 5.681 1.00 98.25 241 GLY A C 1
ATOM 1779 O O . GLY A 1 241 ? -6.592 -8.313 5.593 1.00 98.25 241 GLY A O 1
ATOM 1780 N N . ARG A 1 242 ? -6.801 -6.247 4.728 1.00 98.62 242 ARG A N 1
ATOM 1781 C CA . ARG A 1 242 ? -6.072 -6.536 3.490 1.00 98.62 242 ARG A CA 1
ATOM 1782 C C . ARG A 1 242 ? -5.113 -5.414 3.114 1.00 98.62 242 ARG A C 1
ATOM 1784 O O . ARG A 1 242 ? -5.462 -4.239 3.204 1.00 98.62 242 ARG A O 1
ATOM 1791 N N . ILE A 1 243 ? -3.927 -5.789 2.648 1.00 98.88 243 ILE A N 1
ATOM 1792 C CA . ILE A 1 243 ? -2.873 -4.885 2.185 1.00 98.88 243 ILE A CA 1
ATOM 1793 C C . ILE A 1 243 ? -2.624 -5.110 0.693 1.00 98.88 243 ILE A C 1
ATOM 1795 O O . ILE A 1 243 ? -2.402 -6.239 0.262 1.00 98.88 243 ILE A O 1
ATOM 1799 N N . VAL A 1 244 ? -2.607 -4.035 -0.092 1.00 98.88 244 VAL A N 1
ATOM 1800 C CA . VAL A 1 244 ? -2.157 -4.026 -1.488 1.00 98.88 244 VAL A CA 1
ATOM 1801 C C . VAL A 1 244 ? -0.806 -3.317 -1.569 1.00 98.88 244 VAL A C 1
ATOM 1803 O O . VAL A 1 244 ? -0.697 -2.107 -1.366 1.00 98.88 244 VAL A O 1
ATOM 1806 N N . LEU A 1 245 ? 0.241 -4.078 -1.868 1.00 98.88 245 LEU A N 1
ATOM 1807 C CA . LEU A 1 245 ? 1.609 -3.591 -2.001 1.00 98.88 245 LEU A CA 1
ATOM 1808 C C . LEU A 1 245 ? 1.918 -3.342 -3.475 1.00 98.88 245 LEU A C 1
ATOM 1810 O O . LEU A 1 245 ? 1.907 -4.268 -4.275 1.00 98.88 245 LEU A O 1
ATOM 1814 N N . LEU A 1 246 ? 2.204 -2.098 -3.844 1.00 98.69 246 LEU A N 1
ATOM 1815 C CA . LEU A 1 246 ? 2.464 -1.681 -5.220 1.00 98.69 246 LEU A CA 1
ATOM 1816 C C . LEU A 1 246 ? 3.972 -1.516 -5.447 1.00 98.69 246 LEU A C 1
ATOM 1818 O O . LEU A 1 246 ? 4.530 -0.475 -5.090 1.00 98.69 246 LEU A O 1
ATOM 1822 N N . ASN A 1 247 ? 4.639 -2.513 -6.044 1.00 98.00 247 ASN A N 1
ATOM 1823 C CA . ASN A 1 247 ? 6.104 -2.550 -6.198 1.00 98.00 247 ASN A CA 1
ATOM 1824 C C . ASN A 1 247 ? 6.818 -2.140 -4.895 1.00 98.00 247 ASN A C 1
ATOM 1826 O O . ASN A 1 247 ? 7.609 -1.191 -4.879 1.00 98.00 247 ASN A O 1
ATOM 1830 N N . ALA A 1 248 ? 6.453 -2.781 -3.781 1.00 98.12 248 ALA A N 1
ATOM 1831 C CA . ALA A 1 248 ? 6.928 -2.386 -2.462 1.00 98.12 248 ALA A CA 1
ATOM 1832 C C . ALA A 1 248 ? 8.457 -2.489 -2.355 1.00 98.12 248 ALA A C 1
ATOM 1834 O O . ALA A 1 248 ? 9.057 -3.524 -2.641 1.00 98.12 248 ALA A O 1
ATOM 1835 N N . ALA A 1 249 ? 9.077 -1.400 -1.903 1.00 97.88 249 ALA A N 1
ATOM 1836 C CA . ALA A 1 249 ? 10.514 -1.288 -1.697 1.00 97.88 249 ALA A CA 1
ATOM 1837 C C . ALA A 1 249 ? 10.885 -1.848 -0.317 1.00 97.88 249 ALA A C 1
ATOM 1839 O O . ALA A 1 249 ? 11.279 -1.118 0.594 1.00 97.88 249 ALA A O 1
ATOM 1840 N N . GLU A 1 250 ? 10.708 -3.156 -0.167 1.00 98.19 250 GLU A N 1
ATOM 1841 C CA . GLU A 1 250 ? 11.013 -3.914 1.042 1.00 98.19 250 GLU A CA 1
ATOM 1842 C C . GLU A 1 250 ? 11.719 -5.227 0.684 1.00 98.19 250 GLU A C 1
ATOM 1844 O O . GLU A 1 250 ? 11.734 -5.651 -0.473 1.00 98.19 250 GLU A O 1
ATOM 1849 N N . PHE A 1 251 ? 12.328 -5.868 1.673 1.00 98.31 251 PHE A N 1
ATOM 1850 C CA . PHE A 1 251 ? 12.948 -7.176 1.532 1.00 98.31 251 PHE A CA 1
ATOM 1851 C C . PHE A 1 251 ? 12.018 -8.328 1.922 1.00 98.31 251 PHE A C 1
ATOM 1853 O O . PHE A 1 251 ? 11.144 -8.192 2.779 1.00 98.31 251 PHE A O 1
ATOM 1860 N N . GLN A 1 252 ? 12.251 -9.493 1.315 1.00 97.50 252 GLN A N 1
ATOM 1861 C CA . GLN A 1 252 ? 11.485 -10.718 1.565 1.00 97.50 252 GLN A CA 1
ATOM 1862 C C . GLN A 1 252 ? 11.477 -11.130 3.042 1.00 97.50 252 GLN A C 1
ATOM 1864 O O . GLN A 1 252 ? 10.433 -11.510 3.560 1.00 97.50 252 GLN A O 1
ATOM 1869 N N . ASP A 1 253 ? 12.625 -11.044 3.713 1.00 97.19 253 ASP A N 1
ATOM 1870 C CA . ASP A 1 253 ? 12.782 -11.391 5.130 1.00 97.19 253 ASP A CA 1
ATOM 1871 C C . ASP A 1 253 ? 11.979 -10.453 6.043 1.00 97.19 253 ASP A C 1
ATOM 1873 O O . ASP A 1 253 ? 11.279 -10.919 6.933 1.00 97.19 253 ASP A O 1
ATOM 1877 N N . ALA A 1 254 ? 11.993 -9.145 5.778 1.00 97.31 254 ALA A N 1
ATOM 1878 C CA . ALA A 1 254 ? 11.200 -8.172 6.525 1.00 97.31 254 ALA A CA 1
ATOM 1879 C C . ALA A 1 254 ? 9.692 -8.378 6.322 1.00 97.31 254 ALA A C 1
ATOM 1881 O O . ALA A 1 254 ? 8.934 -8.315 7.288 1.00 97.31 254 ALA A O 1
ATOM 1882 N N . ALA A 1 255 ? 9.255 -8.665 5.092 1.00 98.12 255 ALA A N 1
ATOM 1883 C CA . ALA A 1 255 ? 7.860 -9.010 4.824 1.00 98.12 255 ALA A CA 1
ATOM 1884 C C . ALA A 1 255 ? 7.448 -10.301 5.551 1.00 98.12 255 ALA A C 1
ATOM 1886 O O . ALA A 1 255 ? 6.352 -10.380 6.099 1.00 98.12 255 ALA A O 1
ATOM 1887 N N . GLN A 1 256 ? 8.338 -11.293 5.602 1.00 97.62 256 GLN A N 1
ATOM 1888 C CA . GLN A 1 256 ? 8.099 -12.550 6.306 1.00 97.62 256 GLN A CA 1
ATOM 1889 C C . GLN A 1 256 ? 7.974 -12.329 7.819 1.00 97.62 256 GLN A C 1
ATOM 1891 O O . GLN A 1 256 ? 6.989 -12.770 8.404 1.00 97.62 256 GLN A O 1
ATOM 1896 N N . SER A 1 257 ? 8.867 -11.536 8.420 1.00 97.31 257 SER A N 1
ATOM 1897 C CA . SER A 1 257 ? 8.751 -11.132 9.827 1.00 97.31 257 SER A CA 1
ATOM 1898 C C . SER A 1 257 ? 7.446 -10.386 10.122 1.00 97.31 257 SER A C 1
ATOM 1900 O O . SER A 1 257 ? 6.821 -10.637 11.150 1.00 97.31 257 SER A O 1
ATOM 1902 N N . ALA A 1 258 ? 6.994 -9.503 9.224 1.00 98.06 258 ALA A N 1
ATOM 1903 C CA . ALA A 1 258 ? 5.714 -8.813 9.389 1.00 98.06 258 ALA A CA 1
ATOM 1904 C C . ALA A 1 258 ? 4.524 -9.787 9.367 1.00 98.06 258 ALA A C 1
ATOM 1906 O O . ALA A 1 258 ? 3.609 -9.644 10.173 1.00 98.06 258 ALA A O 1
ATOM 1907 N N . LEU A 1 259 ? 4.549 -10.807 8.503 1.00 98.12 259 LEU A N 1
ATOM 1908 C CA . LEU A 1 259 ? 3.525 -11.861 8.455 1.00 98.12 259 LEU A CA 1
ATOM 1909 C C . LEU A 1 259 ? 3.564 -12.806 9.663 1.00 98.12 259 LEU A C 1
ATOM 1911 O O . LEU A 1 259 ? 2.540 -13.385 10.017 1.00 98.12 259 LEU A O 1
ATOM 1915 N N . ASP A 1 260 ? 4.725 -12.963 10.297 1.00 97.75 260 ASP A N 1
ATOM 1916 C CA . ASP A 1 260 ? 4.879 -13.764 11.513 1.00 97.75 260 ASP A CA 1
ATOM 1917 C C . ASP A 1 260 ? 4.407 -13.027 12.780 1.00 97.75 260 ASP A C 1
ATOM 1919 O O . ASP A 1 260 ? 4.305 -13.632 13.853 1.00 97.75 260 ASP A O 1
ATOM 1923 N N . SER A 1 261 ? 4.043 -11.747 12.672 1.00 98.19 261 SER A N 1
ATOM 1924 C CA . SER A 1 261 ? 3.373 -11.019 13.752 1.00 98.19 261 SER A CA 1
ATOM 1925 C C . SER A 1 261 ? 1.934 -11.527 13.984 1.00 98.19 261 SER A C 1
ATOM 1927 O O . SER A 1 261 ? 1.322 -12.134 13.096 1.00 98.19 261 SER A O 1
ATOM 1929 N N . PRO A 1 262 ? 1.343 -11.284 15.170 1.00 98.19 262 PRO A N 1
ATOM 1930 C CA . PRO A 1 262 ? -0.050 -11.635 15.442 1.00 98.19 262 PRO A CA 1
ATOM 1931 C C . PRO A 1 262 ? -1.059 -11.039 14.444 1.00 98.19 262 PRO A C 1
ATOM 1933 O O . PRO A 1 262 ? -1.943 -11.761 13.984 1.00 98.19 262 PRO A O 1
ATOM 1936 N N . ALA A 1 263 ? -0.909 -9.767 14.060 1.00 98.25 263 ALA A N 1
ATOM 1937 C CA . ALA A 1 263 ? -1.738 -9.153 13.022 1.00 98.25 263 ALA A CA 1
ATOM 1938 C C . ALA A 1 263 ? -1.418 -9.695 11.625 1.00 98.25 263 ALA A C 1
ATOM 1940 O O . ALA A 1 263 ? -2.333 -9.975 10.849 1.00 98.25 263 ALA A O 1
ATOM 1941 N N . GLY A 1 264 ? -0.139 -9.941 11.336 1.00 98.19 264 GLY A N 1
ATOM 1942 C CA . GLY A 1 264 ? 0.331 -10.523 10.082 1.00 98.19 264 GLY A CA 1
ATOM 1943 C C . GLY A 1 264 ? -0.283 -11.874 9.742 1.00 98.19 264 GLY A C 1
ATOM 1944 O O . GLY A 1 264 ? -0.574 -12.133 8.578 1.00 98.19 264 GLY A O 1
ATOM 1945 N N . ARG A 1 265 ? -0.555 -12.710 10.749 1.00 97.94 265 ARG A N 1
ATOM 1946 C CA . ARG A 1 265 ? -1.231 -14.003 10.561 1.00 97.94 265 ARG A CA 1
ATOM 1947 C C . ARG A 1 265 ? -2.708 -13.885 10.178 1.00 97.94 265 ARG A C 1
ATOM 1949 O O . ARG A 1 265 ? -3.254 -14.839 9.633 1.00 97.94 265 ARG A O 1
ATOM 1956 N N . MET A 1 266 ? -3.351 -12.756 10.478 1.00 98.12 266 MET A N 1
ATOM 1957 C CA . MET A 1 266 ? -4.775 -12.523 10.206 1.00 98.12 266 MET A CA 1
ATOM 1958 C C . MET A 1 266 ? -5.016 -11.670 8.960 1.00 98.12 266 MET A C 1
ATOM 1960 O O . MET A 1 266 ? -6.067 -11.795 8.338 1.00 98.12 266 MET A O 1
ATOM 1964 N N . ALA A 1 267 ? -4.064 -10.810 8.600 1.00 98.44 267 ALA A N 1
ATOM 1965 C CA . ALA A 1 267 ? -4.179 -9.950 7.433 1.00 98.44 267 ALA A CA 1
ATOM 1966 C C . ALA A 1 267 ? -3.907 -10.711 6.130 1.00 98.44 267 ALA A C 1
ATOM 1968 O O . ALA A 1 267 ? -3.071 -11.613 6.069 1.00 98.44 267 ALA A O 1
ATOM 1969 N N . GLU A 1 268 ? -4.568 -10.291 5.060 1.00 98.69 268 GLU A N 1
ATOM 1970 C CA . GLU A 1 268 ? -4.309 -10.737 3.696 1.00 98.69 268 GLU A CA 1
ATOM 1971 C C . GLU A 1 268 ? -3.393 -9.752 2.965 1.00 98.69 268 GLU A C 1
ATOM 1973 O O . GLU A 1 268 ? -3.542 -8.537 3.094 1.00 98.69 268 GLU A O 1
ATOM 1978 N N . VAL A 1 269 ? -2.470 -10.249 2.141 1.00 98.69 269 VAL A N 1
ATOM 1979 C CA . VAL A 1 269 ? -1.551 -9.400 1.374 1.00 98.69 269 VAL A CA 1
ATOM 1980 C C . VAL A 1 269 ? -1.576 -9.750 -0.110 1.00 98.69 269 VAL A C 1
ATOM 1982 O O . VAL A 1 269 ? -1.369 -10.897 -0.509 1.00 98.69 269 VAL A O 1
ATOM 1985 N N . LEU A 1 270 ? -1.796 -8.721 -0.926 1.00 98.56 270 LEU A N 1
ATOM 1986 C CA . LEU A 1 270 ? -1.633 -8.728 -2.374 1.00 98.56 270 LEU A CA 1
ATOM 1987 C C . LEU A 1 270 ? -0.345 -7.989 -2.729 1.00 98.56 270 LEU A C 1
ATOM 1989 O O . LEU A 1 270 ? -0.279 -6.761 -2.649 1.00 98.56 270 LEU A O 1
ATOM 1993 N N . ASN A 1 271 ? 0.678 -8.734 -3.129 1.00 98.50 271 ASN A N 1
ATOM 1994 C CA . ASN A 1 271 ? 1.951 -8.186 -3.571 1.00 98.50 271 ASN A CA 1
ATOM 1995 C C . ASN A 1 271 ? 1.948 -7.982 -5.083 1.00 98.50 271 ASN A C 1
ATOM 1997 O O . ASN A 1 271 ? 2.181 -8.902 -5.867 1.00 98.50 271 ASN A O 1
ATOM 2001 N N . VAL A 1 272 ? 1.662 -6.754 -5.496 1.00 98.38 272 VAL A N 1
ATOM 2002 C CA . VAL A 1 272 ? 1.629 -6.355 -6.897 1.00 98.38 272 VAL A CA 1
ATOM 2003 C C . VAL A 1 272 ? 3.044 -6.029 -7.352 1.00 98.38 272 VAL A C 1
ATOM 2005 O O . VAL A 1 272 ? 3.664 -5.072 -6.884 1.00 98.38 272 VAL A O 1
ATOM 2008 N N . THR A 1 273 ? 3.546 -6.819 -8.293 1.00 97.12 273 THR A N 1
ATOM 2009 C CA . THR A 1 273 ? 4.919 -6.738 -8.796 1.00 97.12 273 THR A CA 1
ATOM 2010 C C . THR A 1 273 ? 4.941 -6.534 -10.304 1.00 97.12 273 THR A C 1
ATOM 2012 O O . THR A 1 273 ? 3.988 -6.848 -11.014 1.00 97.12 273 THR A O 1
ATOM 2015 N N . ALA A 1 274 ? 6.048 -6.022 -10.824 1.00 95.50 274 ALA A N 1
ATOM 2016 C CA . ALA A 1 274 ? 6.298 -5.960 -12.255 1.00 95.50 274 ALA A CA 1
ATOM 2017 C C . ALA A 1 274 ? 7.789 -6.147 -12.516 1.00 95.50 274 ALA A C 1
ATOM 2019 O O . ALA A 1 274 ? 8.615 -5.564 -11.822 1.00 95.50 274 ALA A O 1
ATOM 2020 N N . ARG A 1 275 ? 8.156 -6.888 -13.558 1.00 94.88 275 ARG A N 1
ATOM 2021 C CA . ARG A 1 275 ? 9.557 -7.012 -13.999 1.00 94.88 275 ARG A CA 1
ATOM 2022 C C . ARG A 1 275 ? 10.073 -5.725 -14.639 1.00 94.88 275 ARG A C 1
ATOM 2024 O O . ARG A 1 275 ? 11.272 -5.471 -14.666 1.00 94.88 275 ARG A O 1
ATOM 2031 N N . GLU A 1 276 ? 9.167 -4.833 -15.035 1.00 93.19 276 GLU A N 1
ATOM 2032 C CA . GLU A 1 276 ? 9.467 -3.423 -15.329 1.00 93.19 276 GLU A CA 1
ATOM 2033 C C . GLU A 1 276 ? 10.170 -2.708 -14.154 1.00 93.19 276 GLU A C 1
ATOM 2035 O O . GLU A 1 276 ? 10.859 -1.711 -14.370 1.00 93.19 276 GLU A O 1
ATOM 2040 N N . ASN A 1 277 ? 10.020 -3.215 -12.923 1.00 95.31 277 ASN A N 1
ATOM 2041 C CA . ASN A 1 277 ? 10.600 -2.670 -11.698 1.00 95.31 277 ASN A CA 1
ATOM 2042 C C . ASN A 1 277 ? 11.994 -3.226 -11.350 1.00 95.31 277 ASN A C 1
ATOM 2044 O O . ASN A 1 277 ? 12.632 -2.708 -10.434 1.00 95.31 277 ASN A O 1
ATOM 2048 N N . ASP A 1 278 ? 12.495 -4.242 -12.062 1.00 94.94 278 ASP A N 1
ATOM 2049 C CA . ASP A 1 278 ? 13.651 -5.037 -11.612 1.00 94.94 278 ASP A CA 1
ATOM 2050 C C . ASP A 1 278 ? 14.919 -4.197 -11.337 1.00 94.94 278 ASP A C 1
ATOM 2052 O O . ASP A 1 278 ? 15.714 -4.537 -10.455 1.00 94.94 278 ASP A O 1
ATOM 2056 N N . LEU A 1 279 ? 15.109 -3.081 -12.057 1.00 95.19 279 LEU A N 1
ATOM 2057 C CA . LEU A 1 279 ? 16.227 -2.158 -11.822 1.00 95.19 279 LEU A CA 1
ATOM 2058 C C . LEU A 1 279 ? 16.126 -1.451 -10.462 1.00 95.19 279 LEU A C 1
ATOM 2060 O O . LEU A 1 279 ? 17.140 -1.264 -9.792 1.00 95.19 279 LEU A O 1
ATOM 2064 N N . PHE A 1 280 ? 14.920 -1.060 -10.050 1.00 95.94 280 PHE A N 1
ATOM 2065 C CA . PHE A 1 280 ? 14.686 -0.408 -8.761 1.00 95.94 280 PHE A CA 1
ATOM 2066 C C . PHE A 1 280 ? 14.876 -1.402 -7.618 1.00 95.94 280 PHE A C 1
ATOM 2068 O O . PHE A 1 280 ? 15.528 -1.069 -6.630 1.00 95.94 280 PHE A O 1
ATOM 2075 N N . ASP A 1 281 ? 14.401 -2.635 -7.797 1.00 96.69 281 ASP A N 1
ATOM 2076 C CA . ASP A 1 281 ? 14.643 -3.729 -6.855 1.00 96.69 281 ASP A CA 1
ATOM 2077 C C . ASP A 1 281 ? 16.140 -4.019 -6.718 1.00 96.69 281 ASP A C 1
ATOM 2079 O O . ASP A 1 281 ? 16.659 -4.131 -5.611 1.00 96.69 281 ASP A O 1
ATOM 2083 N N . PHE A 1 282 ? 16.879 -4.049 -7.829 1.00 96.81 282 PHE A N 1
ATOM 2084 C CA . PHE A 1 282 ? 18.335 -4.196 -7.789 1.00 96.81 282 PHE A CA 1
ATOM 2085 C C . PHE A 1 282 ? 19.023 -3.041 -7.063 1.00 96.81 282 PHE A C 1
ATOM 2087 O O . PHE A 1 282 ? 19.866 -3.272 -6.200 1.00 96.81 282 PHE A O 1
ATOM 2094 N N . ALA A 1 283 ? 18.649 -1.796 -7.361 1.00 96.25 283 ALA A N 1
ATOM 2095 C CA . ALA A 1 283 ? 19.207 -0.638 -6.674 1.00 96.25 283 ALA A CA 1
ATOM 2096 C C . ALA A 1 283 ? 18.937 -0.695 -5.160 1.00 96.25 283 ALA A C 1
ATOM 2098 O O . ALA A 1 283 ? 19.845 -0.434 -4.373 1.00 96.25 283 ALA A O 1
ATOM 2099 N N . LEU A 1 284 ? 17.731 -1.090 -4.743 1.00 97.25 284 LEU A N 1
ATOM 2100 C CA . LEU A 1 284 ? 17.380 -1.293 -3.337 1.00 97.25 284 LEU A CA 1
ATOM 2101 C C . LEU A 1 284 ? 18.295 -2.336 -2.675 1.00 97.25 284 LEU A C 1
ATOM 2103 O O . LEU A 1 284 ? 18.914 -2.053 -1.647 1.00 97.25 284 LEU A O 1
ATOM 2107 N N . GLU A 1 285 ? 18.424 -3.517 -3.285 1.00 97.81 285 GLU A N 1
ATOM 2108 C CA . GLU A 1 285 ? 19.261 -4.615 -2.789 1.00 97.81 285 GLU A CA 1
ATOM 2109 C C . GLU A 1 285 ? 20.713 -4.172 -2.596 1.00 97.81 285 GLU A C 1
ATOM 2111 O O . GLU A 1 285 ? 21.292 -4.382 -1.523 1.00 97.81 285 GLU A O 1
ATOM 2116 N N . GLN A 1 286 ? 21.284 -3.490 -3.587 1.00 97.81 286 GLN A N 1
ATOM 2117 C CA . GLN A 1 286 ? 22.671 -3.038 -3.540 1.00 97.81 286 GLN A CA 1
ATOM 2118 C C . GLN A 1 286 ? 22.877 -1.901 -2.533 1.00 97.81 286 GLN A C 1
ATOM 2120 O O . GLN A 1 286 ? 23.767 -1.985 -1.685 1.00 97.81 286 GLN A O 1
ATOM 2125 N N . LEU A 1 287 ? 22.049 -0.855 -2.577 1.00 96.75 287 LEU A N 1
ATOM 2126 C CA . LEU A 1 287 ? 22.242 0.350 -1.765 1.00 96.75 287 LEU A CA 1
ATOM 2127 C C . LEU A 1 287 ? 21.921 0.121 -0.283 1.00 96.75 287 LEU A C 1
ATOM 2129 O O . LEU A 1 287 ? 22.570 0.700 0.596 1.00 96.75 287 LEU A O 1
ATOM 2133 N N . LEU A 1 288 ? 20.931 -0.724 0.016 1.00 96.6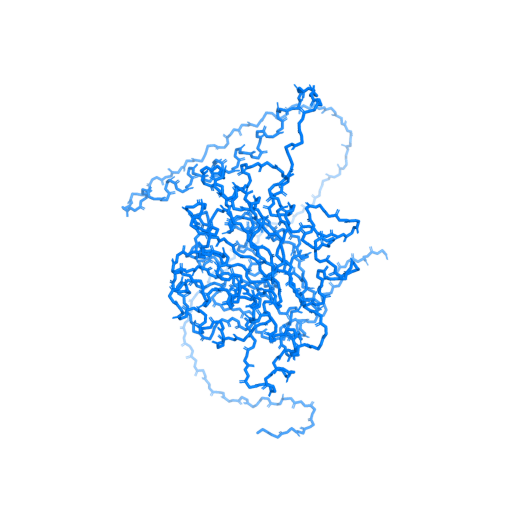2 288 LEU A N 1
ATOM 2134 C CA . LEU A 1 288 ? 20.470 -0.928 1.387 1.00 96.62 288 LEU A CA 1
ATOM 2135 C C . LEU A 1 288 ? 21.019 -2.193 2.046 1.00 96.62 288 LEU A C 1
ATOM 2137 O O . LEU A 1 288 ? 21.157 -2.213 3.270 1.00 96.62 288 LEU A O 1
ATOM 2141 N N . SER A 1 289 ? 21.388 -3.214 1.272 1.00 96.38 289 SER A N 1
ATOM 2142 C CA . SER A 1 289 ? 21.862 -4.488 1.829 1.00 96.38 289 SER A CA 1
ATOM 2143 C C . SER A 1 289 ? 23.182 -4.990 1.248 1.00 96.38 289 SER A C 1
ATOM 2145 O O . SER A 1 289 ? 23.657 -6.042 1.673 1.00 96.38 289 SER A O 1
ATOM 2147 N N . ARG A 1 290 ? 23.793 -4.267 0.296 1.00 95.94 290 ARG A N 1
ATOM 2148 C CA . ARG A 1 290 ? 24.965 -4.741 -0.463 1.00 95.94 290 ARG A CA 1
ATOM 2149 C C . ARG A 1 290 ? 24.710 -6.112 -1.113 1.00 95.94 290 ARG A C 1
ATOM 2151 O O . ARG A 1 290 ? 25.584 -6.972 -1.102 1.00 95.94 290 ARG A O 1
ATOM 2158 N N . GLY A 1 291 ? 23.488 -6.325 -1.605 1.00 94.81 291 GLY A N 1
ATOM 2159 C CA . GLY A 1 291 ? 23.056 -7.557 -2.273 1.00 94.81 291 GLY A CA 1
ATOM 2160 C C . GLY A 1 291 ? 22.814 -8.757 -1.353 1.00 94.81 291 GLY A C 1
ATOM 2161 O O . GLY A 1 291 ? 22.605 -9.862 -1.843 1.00 94.81 291 GLY A O 1
ATOM 2162 N N . ARG A 1 292 ? 22.851 -8.575 -0.026 1.00 96.44 292 ARG A N 1
ATOM 2163 C CA . ARG A 1 292 ? 22.682 -9.672 0.945 1.00 96.44 292 ARG A CA 1
ATOM 2164 C C . ARG A 1 292 ? 21.226 -10.067 1.166 1.00 96.44 292 ARG A C 1
ATOM 2166 O O . ARG A 1 292 ? 20.962 -11.170 1.628 1.00 96.44 292 ARG A O 1
ATOM 2173 N N . ARG A 1 293 ? 20.293 -9.158 0.885 1.00 97.12 293 ARG A N 1
ATOM 2174 C CA . ARG A 1 293 ? 18.852 -9.357 1.059 1.00 97.12 293 ARG A CA 1
ATOM 2175 C C . ARG A 1 293 ? 18.175 -9.232 -0.297 1.00 97.12 293 ARG A C 1
ATOM 2177 O O . ARG A 1 293 ? 18.655 -8.500 -1.159 1.00 97.12 293 ARG A O 1
ATOM 2184 N N . ARG A 1 294 ? 17.070 -9.952 -0.481 1.00 97.06 294 ARG A N 1
ATOM 2185 C CA . ARG A 1 294 ? 16.320 -9.992 -1.740 1.00 97.06 294 ARG A CA 1
ATOM 2186 C C . ARG A 1 294 ? 15.082 -9.111 -1.661 1.00 97.06 294 ARG A C 1
ATOM 2188 O O . ARG A 1 294 ? 14.357 -9.168 -0.669 1.00 97.06 294 ARG A O 1
ATOM 2195 N N . ALA A 1 295 ? 14.857 -8.304 -2.693 1.00 97.62 295 ALA A N 1
ATOM 2196 C CA . ALA A 1 295 ? 13.702 -7.424 -2.785 1.00 97.62 295 ALA A CA 1
ATOM 2197 C C . ALA A 1 295 ? 12.397 -8.215 -2.939 1.00 97.62 295 ALA A C 1
ATOM 2199 O O . ALA A 1 295 ? 12.355 -9.288 -3.550 1.00 97.62 295 ALA A O 1
ATOM 2200 N N . LEU A 1 296 ? 11.315 -7.641 -2.422 1.00 96.31 296 LEU A N 1
ATOM 2201 C CA . LEU A 1 296 ? 9.980 -8.231 -2.420 1.00 96.31 296 LEU A CA 1
ATOM 2202 C C . LEU A 1 296 ? 9.363 -8.352 -3.824 1.00 96.31 296 LEU A C 1
ATOM 2204 O O . LEU A 1 296 ? 8.458 -9.158 -4.034 1.00 96.31 296 LEU A O 1
ATOM 2208 N N . GLY A 1 297 ? 9.903 -7.638 -4.819 1.00 94.62 297 GLY A N 1
ATOM 2209 C CA . GLY A 1 297 ? 9.567 -7.841 -6.232 1.00 94.62 297 GLY A CA 1
ATOM 2210 C C . GLY A 1 297 ? 9.822 -9.273 -6.729 1.00 94.62 297 GLY A C 1
ATOM 2211 O O . GLY A 1 297 ? 9.253 -9.696 -7.735 1.00 94.62 297 GLY A O 1
ATOM 2212 N N . ALA A 1 298 ? 10.635 -10.066 -6.021 1.00 94.38 298 ALA A N 1
ATOM 2213 C CA . ALA A 1 298 ? 10.832 -11.489 -6.298 1.00 94.38 298 ALA A CA 1
ATOM 2214 C C . ALA A 1 298 ? 9.715 -12.406 -5.745 1.00 94.38 298 ALA A C 1
ATOM 2216 O O . ALA A 1 298 ? 9.813 -13.620 -5.914 1.00 94.38 298 ALA A O 1
ATOM 2217 N N . GLY A 1 299 ? 8.682 -11.847 -5.108 1.00 94.06 299 GLY A N 1
ATOM 2218 C CA . GLY A 1 299 ? 7.657 -12.588 -4.367 1.00 94.06 299 GLY A CA 1
ATOM 2219 C C . GLY A 1 299 ? 8.111 -12.940 -2.952 1.00 94.06 299 GLY A C 1
ATOM 2220 O O . GLY A 1 299 ? 9.197 -12.538 -2.535 1.00 94.06 299 GLY A O 1
ATOM 2221 N N . LEU A 1 300 ? 7.308 -13.683 -2.193 1.00 92.56 300 LEU A N 1
ATOM 2222 C CA . LEU A 1 300 ? 7.706 -14.149 -0.858 1.00 92.56 300 LEU A CA 1
ATOM 2223 C C . LEU A 1 300 ? 8.586 -15.409 -0.957 1.00 92.56 300 LEU A C 1
ATOM 2225 O O . LEU A 1 300 ? 8.377 -16.256 -1.820 1.00 92.56 300 LEU A O 1
ATOM 2229 N N . ALA A 1 301 ? 9.569 -15.561 -0.064 1.00 88.38 301 ALA A N 1
ATOM 2230 C CA . ALA A 1 301 ? 10.481 -16.713 -0.097 1.00 88.38 301 ALA A CA 1
ATOM 2231 C C . ALA A 1 301 ? 9.789 -18.051 0.233 1.00 88.38 301 ALA A C 1
ATOM 2233 O O . ALA A 1 301 ? 10.223 -19.104 -0.224 1.00 88.38 301 ALA A O 1
ATOM 2234 N N . GLN A 1 302 ? 8.719 -18.008 1.030 1.00 89.25 302 GLN A N 1
ATOM 2235 C CA . GLN A 1 302 ? 7.925 -19.174 1.412 1.00 89.25 302 GLN A CA 1
ATOM 2236 C C . GLN A 1 302 ? 6.461 -18.880 1.113 1.00 89.25 302 GLN A C 1
ATOM 2238 O O . GLN A 1 302 ? 5.972 -17.810 1.474 1.00 89.25 302 GLN A O 1
ATOM 2243 N N . ALA A 1 303 ? 5.762 -19.817 0.475 1.00 90.12 303 ALA A N 1
ATOM 2244 C CA . ALA A 1 303 ? 4.342 -19.661 0.191 1.00 90.12 303 ALA A CA 1
ATOM 2245 C C . ALA A 1 303 ? 3.535 -19.545 1.496 1.00 90.12 303 ALA A C 1
ATOM 2247 O O . ALA A 1 303 ? 3.781 -20.270 2.461 1.00 90.12 303 ALA A O 1
ATOM 2248 N N . ARG A 1 304 ? 2.556 -18.637 1.523 1.00 94.75 304 ARG A N 1
ATOM 2249 C CA . ARG A 1 304 ? 1.665 -18.412 2.670 1.00 94.75 304 ARG A CA 1
ATOM 2250 C C . ARG A 1 304 ? 0.218 -18.335 2.193 1.00 94.75 304 ARG A C 1
ATOM 2252 O O . ARG A 1 304 ? -0.059 -17.742 1.153 1.00 94.75 304 ARG A O 1
ATOM 2259 N N . ALA A 1 305 ? -0.709 -18.901 2.968 1.00 95.06 305 ALA A N 1
ATOM 2260 C CA . ALA A 1 305 ? -2.137 -18.944 2.634 1.00 95.06 305 ALA A CA 1
ATOM 2261 C C . ALA A 1 305 ? -2.811 -17.559 2.619 1.00 95.06 305 ALA A C 1
ATOM 2263 O O . ALA A 1 305 ? -3.825 -17.372 1.948 1.00 95.06 305 ALA A O 1
ATOM 2264 N N . ASN A 1 306 ? -2.211 -16.558 3.255 1.00 97.56 306 ASN A N 1
ATOM 2265 C CA . ASN A 1 306 ? -2.671 -15.172 3.280 1.00 97.56 306 ASN A CA 1
ATOM 2266 C C . ASN A 1 306 ? -1.839 -14.223 2.386 1.00 97.56 306 ASN A C 1
ATOM 2268 O O . ASN A 1 306 ? -1.952 -13.011 2.519 1.00 97.56 306 ASN A O 1
ATOM 2272 N N . TRP A 1 307 ? -1.029 -14.752 1.456 1.00 97.75 307 TRP A N 1
ATOM 2273 C CA . TRP A 1 307 ? -0.205 -13.963 0.523 1.00 97.75 307 TRP A CA 1
ATOM 2274 C C . TRP A 1 307 ? -0.397 -14.355 -0.948 1.00 97.75 307 TRP A C 1
ATOM 2276 O O . TRP A 1 307 ? -0.283 -15.536 -1.291 1.00 97.75 307 TRP A O 1
ATOM 2286 N N . VAL A 1 308 ? -0.621 -13.388 -1.838 1.00 97.44 308 VAL A N 1
ATOM 2287 C CA . VAL A 1 308 ? -0.674 -13.611 -3.293 1.00 97.44 308 VAL A CA 1
ATOM 2288 C C . VAL A 1 308 ? 0.220 -12.613 -4.016 1.00 97.44 308 VAL A C 1
ATOM 2290 O O . VAL A 1 308 ? 0.094 -11.408 -3.818 1.00 97.44 308 VAL A O 1
ATOM 2293 N N . ASP A 1 309 ? 1.087 -13.122 -4.889 1.00 97.12 309 ASP A N 1
ATOM 2294 C CA . ASP A 1 309 ? 1.873 -12.312 -5.815 1.00 97.12 309 ASP A CA 1
ATOM 2295 C C . ASP A 1 309 ? 1.088 -12.095 -7.119 1.00 97.12 309 ASP A C 1
ATOM 2297 O O . ASP A 1 309 ? 0.594 -13.046 -7.723 1.00 97.12 309 ASP A O 1
ATOM 2301 N N . LEU A 1 310 ? 0.987 -10.842 -7.565 1.00 96.81 310 LEU A N 1
ATOM 2302 C CA . LEU A 1 310 ? 0.307 -10.441 -8.798 1.00 96.81 310 LEU A CA 1
ATOM 2303 C C . LEU A 1 310 ? 1.301 -9.723 -9.716 1.00 96.81 310 LEU A C 1
ATOM 2305 O O . LEU A 1 310 ? 1.614 -8.553 -9.493 1.00 96.81 310 LEU A O 1
ATOM 2309 N N . GLN A 1 311 ? 1.805 -10.406 -10.748 1.00 96.38 311 GLN A N 1
ATOM 2310 C CA . GLN A 1 311 ? 2.791 -9.825 -11.660 1.00 96.38 311 GLN A CA 1
ATOM 2311 C C . GLN A 1 311 ? 2.122 -9.124 -12.858 1.00 96.38 311 GLN A C 1
ATOM 2313 O O . GLN A 1 311 ? 1.848 -9.727 -13.890 1.00 96.38 311 GLN A O 1
ATOM 2318 N N . ILE A 1 312 ? 1.879 -7.821 -12.752 1.00 95.56 312 ILE A N 1
ATOM 2319 C CA . ILE A 1 312 ? 1.000 -7.046 -13.659 1.00 95.56 312 ILE A CA 1
ATOM 2320 C C . ILE A 1 312 ? 1.587 -6.710 -15.039 1.00 95.56 312 ILE A C 1
ATOM 2322 O O . ILE A 1 312 ? 1.000 -5.942 -15.800 1.00 95.56 312 ILE A O 1
ATOM 2326 N N . ASP A 1 313 ? 2.763 -7.229 -15.363 1.00 94.31 313 ASP A N 1
ATOM 2327 C CA . ASP A 1 313 ? 3.349 -7.146 -16.701 1.00 94.31 313 ASP A CA 1
ATOM 2328 C C . ASP A 1 313 ? 3.469 -8.526 -17.372 1.00 94.31 313 ASP A C 1
ATOM 2330 O O . ASP A 1 313 ? 3.994 -8.632 -18.480 1.00 94.31 313 ASP A O 1
ATOM 2334 N N . ASP A 1 314 ? 2.991 -9.588 -16.719 1.00 93.94 314 ASP A N 1
ATOM 2335 C CA . ASP A 1 314 ? 2.878 -10.931 -17.279 1.00 93.94 314 ASP A CA 1
ATOM 2336 C C . ASP A 1 314 ? 1.553 -11.119 -18.036 1.00 93.94 314 ASP A C 1
ATOM 2338 O O . ASP A 1 314 ? 0.482 -10.777 -17.539 1.00 93.94 314 ASP A O 1
ATOM 2342 N N . ALA A 1 315 ? 1.622 -11.675 -19.248 1.00 93.44 315 ALA A N 1
ATOM 2343 C CA . ALA A 1 315 ? 0.462 -11.797 -20.130 1.00 93.44 315 ALA A CA 1
ATOM 2344 C C . ALA A 1 315 ? -0.629 -12.704 -19.541 1.00 93.44 315 ALA A C 1
ATOM 2346 O O . ALA A 1 315 ? -1.799 -12.334 -19.586 1.00 93.44 315 ALA A O 1
ATOM 2347 N N . ALA A 1 316 ? -0.244 -13.830 -18.931 1.00 94.88 316 ALA A N 1
ATOM 2348 C CA . ALA A 1 316 ? -1.190 -14.755 -18.309 1.00 94.88 316 ALA A CA 1
ATOM 2349 C C . ALA A 1 316 ? -1.864 -14.128 -17.077 1.00 94.88 316 ALA A C 1
ATOM 2351 O O . ALA A 1 316 ? -3.064 -14.283 -16.873 1.00 94.88 316 ALA A O 1
ATOM 2352 N N . THR A 1 317 ? -1.124 -13.337 -16.295 1.00 96.56 317 THR A N 1
ATOM 2353 C CA . THR A 1 317 ? -1.706 -12.533 -15.209 1.00 96.56 317 THR A CA 1
ATOM 2354 C C . THR A 1 317 ? -2.726 -11.511 -15.728 1.00 96.56 317 THR A C 1
ATOM 2356 O O . THR A 1 317 ? -3.795 -11.355 -15.141 1.00 96.56 317 THR A O 1
ATOM 2359 N N . LEU A 1 318 ? -2.434 -10.816 -16.833 1.00 96.00 318 LEU A N 1
ATOM 2360 C CA . LEU A 1 318 ? -3.364 -9.846 -17.426 1.00 96.00 318 LEU A CA 1
ATOM 2361 C C . LEU A 1 318 ? -4.624 -10.515 -18.003 1.00 96.00 318 LEU A C 1
ATOM 2363 O O . LEU A 1 318 ? -5.715 -9.970 -17.859 1.00 96.00 318 LEU A O 1
ATOM 2367 N N . GLU A 1 319 ? -4.488 -11.696 -18.606 1.00 96.50 319 GLU A N 1
ATOM 2368 C CA . GLU A 1 319 ? -5.612 -12.517 -19.078 1.00 96.50 319 GLU A CA 1
ATOM 2369 C C . GLU A 1 319 ? -6.484 -13.023 -17.918 1.00 96.50 319 GLU A C 1
ATOM 2371 O O . GLU A 1 319 ? -7.715 -12.965 -17.982 1.00 96.50 319 GLU A O 1
ATOM 2376 N N . ALA A 1 320 ? -5.860 -13.441 -16.813 1.00 96.94 320 ALA A N 1
ATOM 2377 C CA . ALA A 1 320 ? -6.560 -13.813 -15.589 1.00 96.94 320 ALA A CA 1
ATOM 2378 C C . ALA A 1 320 ? -7.364 -12.637 -15.008 1.00 96.94 320 ALA A C 1
ATOM 2380 O O . ALA A 1 320 ? -8.525 -12.807 -14.637 1.00 96.94 320 ALA A O 1
ATOM 2381 N N . LEU A 1 321 ? -6.783 -11.431 -14.967 1.00 97.69 321 LEU A N 1
ATOM 2382 C CA . LEU A 1 321 ? -7.495 -10.228 -14.522 1.00 97.69 321 LEU A CA 1
ATOM 2383 C C . LEU A 1 321 ? -8.677 -9.890 -15.436 1.00 97.69 321 LEU A C 1
ATOM 2385 O O . LEU A 1 321 ? -9.751 -9.572 -14.935 1.00 97.69 321 LEU A O 1
ATOM 2389 N N . GLU A 1 322 ? -8.515 -9.999 -16.756 1.00 97.44 322 GLU A N 1
ATOM 2390 C CA . GLU A 1 322 ? -9.606 -9.784 -17.714 1.00 97.44 322 GLU A CA 1
ATOM 2391 C C . GLU A 1 322 ? -10.738 -10.803 -17.529 1.00 97.44 322 GLU A C 1
ATOM 2393 O O . GLU A 1 322 ? -11.903 -10.411 -17.472 1.00 97.44 322 GLU A O 1
ATOM 2398 N N . THR A 1 323 ? -10.400 -12.078 -17.316 1.00 97.19 323 THR A N 1
ATOM 2399 C CA . THR A 1 323 ? -11.362 -13.152 -17.004 1.00 97.19 323 THR A CA 1
ATOM 2400 C C . THR A 1 323 ? -12.147 -12.866 -15.722 1.00 97.19 323 THR A C 1
ATOM 2402 O O . THR A 1 323 ? -13.337 -13.160 -15.635 1.00 97.19 323 THR A O 1
ATOM 2405 N N . LEU A 1 324 ? -11.500 -12.249 -14.732 1.00 97.19 324 LEU A N 1
ATOM 2406 C CA . LEU A 1 324 ? -12.120 -11.822 -13.476 1.00 97.19 324 LEU A CA 1
ATOM 2407 C C . LEU A 1 324 ? -12.920 -10.509 -13.598 1.00 97.19 324 LEU A C 1
ATOM 2409 O O . LEU A 1 324 ? -13.469 -10.044 -12.601 1.00 97.19 324 LEU A O 1
ATOM 2413 N N . GLY A 1 325 ? -13.000 -9.908 -14.791 1.00 97.38 325 GLY A N 1
ATOM 2414 C CA . GLY A 1 325 ? -13.739 -8.667 -15.041 1.00 97.38 325 GLY A CA 1
ATOM 2415 C C . GLY A 1 325 ? -12.928 -7.384 -14.834 1.00 97.38 325 GLY A C 1
ATOM 2416 O O . GLY A 1 325 ? -13.505 -6.300 -14.757 1.00 97.38 325 GLY A O 1
ATOM 2417 N N . PHE A 1 326 ? -11.597 -7.477 -14.767 1.00 97.62 326 PHE A N 1
ATOM 2418 C CA . PHE A 1 326 ? -10.674 -6.349 -14.599 1.00 97.62 326 PHE A CA 1
ATOM 2419 C C . PHE A 1 326 ? -9.758 -6.188 -15.823 1.00 97.62 326 PHE A C 1
ATOM 2421 O O . PHE A 1 326 ? -8.541 -6.400 -15.726 1.00 97.62 326 PHE A O 1
ATOM 2428 N N . PRO A 1 327 ? -10.310 -5.804 -16.993 1.00 96.50 327 PRO A N 1
ATOM 2429 C CA . PRO A 1 327 ? -9.508 -5.575 -18.186 1.00 96.50 327 PRO A CA 1
ATOM 2430 C C . PRO A 1 327 ? -8.444 -4.519 -17.889 1.00 96.50 327 PRO A C 1
ATOM 2432 O O . PRO A 1 327 ? -8.726 -3.406 -17.442 1.00 96.50 327 PRO A O 1
ATOM 2435 N N . THR A 1 328 ? -7.194 -4.901 -18.118 1.00 95.06 328 THR A N 1
ATOM 2436 C CA . THR A 1 328 ? -6.024 -4.108 -17.757 1.00 95.06 328 THR A CA 1
ATOM 2437 C C . THR A 1 328 ? -5.199 -3.850 -19.006 1.00 95.06 328 THR A C 1
ATOM 2439 O O . THR A 1 328 ? -4.996 -4.746 -19.826 1.00 95.06 328 THR A O 1
ATOM 2442 N N . ALA A 1 329 ? -4.718 -2.615 -19.163 1.00 92.12 329 ALA A N 1
ATOM 2443 C CA . ALA A 1 329 ? -3.938 -2.239 -20.335 1.00 92.12 329 ALA A CA 1
ATOM 2444 C C . ALA A 1 329 ? -2.745 -3.184 -20.532 1.00 92.12 329 ALA A C 1
ATOM 2446 O O . ALA A 1 329 ? -1.985 -3.449 -19.596 1.00 92.12 329 ALA A O 1
ATOM 2447 N N . ARG A 1 330 ? -2.578 -3.662 -21.767 1.00 89.12 330 ARG A N 1
ATOM 2448 C CA . ARG A 1 330 ? -1.473 -4.532 -22.183 1.00 89.12 330 ARG A CA 1
ATOM 2449 C C . ARG A 1 330 ? -0.250 -3.711 -22.599 1.00 89.12 330 ARG A C 1
ATOM 2451 O O . ARG A 1 330 ? -0.329 -2.502 -22.802 1.00 89.12 330 ARG A O 1
ATOM 2458 N N . GLY A 1 331 ? 0.888 -4.389 -22.711 1.00 77.81 331 GLY A N 1
ATOM 2459 C CA . GLY A 1 331 ? 2.164 -3.800 -23.118 1.00 77.81 331 GLY A CA 1
ATOM 2460 C C . GLY A 1 331 ? 3.141 -3.684 -21.955 1.00 77.81 331 GLY A C 1
ATOM 2461 O O . GLY A 1 331 ? 2.801 -3.166 -20.885 1.00 77.81 331 GLY A O 1
ATOM 2462 N N . ALA A 1 332 ? 4.351 -4.188 -22.176 1.00 67.88 332 ALA A N 1
ATOM 2463 C CA . ALA A 1 332 ? 5.454 -4.051 -21.244 1.00 67.88 332 ALA A CA 1
ATOM 2464 C C . ALA A 1 332 ? 6.138 -2.691 -21.431 1.00 67.88 332 ALA A C 1
ATOM 2466 O O . ALA A 1 332 ? 6.379 -2.245 -22.552 1.00 67.88 332 ALA A O 1
ATOM 2467 N N . ARG A 1 333 ? 6.473 -2.046 -20.321 1.00 76.81 333 ARG A N 1
ATOM 2468 C CA . ARG A 1 333 ? 7.317 -0.856 -20.244 1.00 76.81 333 ARG A CA 1
ATOM 2469 C C . ARG A 1 333 ? 8.689 -1.264 -19.728 1.00 76.81 333 ARG A C 1
ATOM 2471 O O . ARG A 1 333 ? 8.815 -2.117 -18.854 1.00 76.81 333 ARG A O 1
ATOM 2478 N N . LEU A 1 334 ? 9.730 -0.621 -20.232 1.00 75.31 334 LEU A N 1
ATOM 2479 C CA . LEU A 1 334 ? 11.064 -0.768 -19.663 1.00 75.31 334 LEU A CA 1
ATOM 2480 C C . LEU A 1 334 ? 11.207 0.182 -18.470 1.00 75.31 334 LEU A C 1
ATOM 2482 O O . LEU A 1 334 ? 10.821 1.346 -18.559 1.00 75.31 334 LEU A O 1
ATOM 2486 N N . MET A 1 335 ? 11.770 -0.314 -17.364 1.00 81.62 335 MET A N 1
ATOM 2487 C CA . MET A 1 335 ? 12.198 0.502 -16.216 1.00 81.62 335 MET A CA 1
ATOM 2488 C C . MET A 1 335 ? 11.085 1.393 -15.628 1.00 81.62 335 MET A C 1
ATOM 2490 O O . MET A 1 335 ? 11.277 2.587 -15.393 1.00 81.62 335 MET A O 1
ATOM 2494 N N . SER A 1 336 ? 9.905 0.822 -15.371 1.00 89.00 336 SER A N 1
ATOM 2495 C CA . SER A 1 336 ? 8.750 1.556 -14.846 1.00 89.00 336 SER A CA 1
ATOM 2496 C C . SER A 1 336 ? 8.440 1.200 -13.394 1.00 89.00 336 SER A C 1
ATOM 2498 O O . SER A 1 336 ? 7.791 0.199 -13.099 1.00 89.00 336 SER A O 1
ATOM 2500 N N . HIS A 1 337 ? 8.832 2.080 -12.472 1.00 93.31 337 HIS A N 1
ATOM 2501 C CA . HIS A 1 337 ? 8.518 1.917 -11.049 1.00 93.31 337 HIS A CA 1
ATOM 2502 C C . HIS A 1 337 ? 7.042 2.197 -10.716 1.00 93.31 337 HIS A C 1
ATOM 2504 O O . HIS A 1 337 ? 6.464 1.610 -9.802 1.00 93.31 337 HIS A O 1
ATOM 2510 N N . TRP A 1 338 ? 6.423 3.104 -11.472 1.00 92.75 338 TRP A N 1
ATOM 2511 C CA . TRP A 1 338 ? 5.064 3.606 -11.242 1.00 92.75 338 TRP A CA 1
ATOM 2512 C C . TRP A 1 338 ? 3.986 2.823 -11.993 1.00 92.75 338 TRP A C 1
ATOM 2514 O O . TRP A 1 338 ? 2.807 3.169 -11.930 1.00 92.75 338 TRP A O 1
ATOM 2524 N N . THR A 1 339 ? 4.374 1.770 -12.716 1.00 93.31 339 THR A N 1
ATOM 2525 C CA . THR A 1 339 ? 3.447 0.932 -13.483 1.00 93.31 339 THR A CA 1
ATOM 2526 C C . THR A 1 339 ? 2.242 0.428 -12.673 1.00 93.31 339 THR A C 1
ATOM 2528 O O . THR A 1 339 ? 1.139 0.508 -13.214 1.00 93.31 339 THR A O 1
ATOM 2531 N N . PRO A 1 340 ? 2.347 0.063 -11.371 1.00 95.38 340 PRO A N 1
ATOM 2532 C CA . PRO A 1 340 ? 1.203 -0.478 -10.641 1.00 95.38 340 PRO A CA 1
ATOM 2533 C C . PRO A 1 340 ? 0.046 0.491 -10.455 1.00 95.38 340 PRO A C 1
ATOM 2535 O O . PRO A 1 340 ? -1.078 0.040 -10.293 1.00 95.38 340 PRO A O 1
ATOM 2538 N N . TYR A 1 341 ? 0.287 1.800 -10.505 1.00 94.50 341 TYR A N 1
ATOM 2539 C CA . TYR A 1 341 ? -0.778 2.797 -10.402 1.00 94.50 341 TYR A CA 1
ATOM 2540 C C . TYR A 1 341 ? -0.925 3.653 -11.668 1.00 94.50 341 TYR A C 1
ATOM 2542 O O . TYR A 1 341 ? -1.813 4.492 -11.745 1.00 94.50 341 TYR A O 1
ATOM 2550 N N . ARG A 1 342 ? -0.073 3.464 -12.684 1.00 93.06 342 ARG A N 1
ATOM 2551 C CA . ARG A 1 342 ? -0.191 4.150 -13.986 1.00 93.06 342 ARG A CA 1
ATOM 2552 C C . ARG A 1 342 ? -0.674 3.247 -15.117 1.00 93.06 342 ARG A C 1
ATOM 2554 O O . ARG A 1 342 ? -0.925 3.747 -16.215 1.00 93.06 342 ARG A O 1
ATOM 2561 N N . ARG A 1 343 ? -0.737 1.931 -14.915 1.00 93.44 343 ARG A N 1
ATOM 2562 C CA . ARG A 1 343 ? -1.344 1.001 -15.872 1.00 93.44 343 ARG A CA 1
ATOM 2563 C C . ARG A 1 343 ? -2.864 1.086 -15.729 1.00 93.44 343 ARG A C 1
ATOM 2565 O O . ARG A 1 343 ? -3.405 0.898 -14.643 1.00 93.44 343 ARG A O 1
ATOM 2572 N N . GLN A 1 344 ? -3.536 1.422 -16.827 1.00 92.88 344 GLN A N 1
ATOM 2573 C CA . GLN A 1 344 ? -4.990 1.590 -16.849 1.00 92.88 344 GLN A CA 1
ATOM 2574 C C . GLN A 1 344 ? -5.689 0.264 -16.512 1.00 92.88 344 GLN A C 1
ATOM 2576 O O . GLN A 1 344 ? -5.213 -0.799 -16.909 1.00 92.88 344 GLN A O 1
ATOM 2581 N N . GLY A 1 345 ? -6.805 0.342 -15.785 1.00 93.81 345 GLY A N 1
ATOM 2582 C CA . GLY A 1 345 ? -7.619 -0.810 -15.371 1.00 93.81 345 GLY A CA 1
ATOM 2583 C C . GLY A 1 345 ? -7.315 -1.346 -13.967 1.00 93.81 345 GLY A C 1
ATOM 2584 O O . GLY A 1 345 ? -8.220 -1.833 -13.295 1.00 93.81 345 GLY A O 1
ATOM 2585 N N . LEU A 1 346 ? -6.091 -1.166 -13.453 1.00 97.06 346 LEU A N 1
ATOM 2586 C CA . LEU A 1 346 ? -5.691 -1.766 -12.170 1.00 97.06 346 LEU A CA 1
ATOM 2587 C C . LEU A 1 346 ? -6.431 -1.205 -10.947 1.00 97.06 346 LEU A C 1
ATOM 2589 O O . LEU A 1 346 ? -6.668 -1.936 -9.991 1.00 97.06 346 LEU A O 1
ATOM 2593 N N . PHE A 1 347 ? -6.843 0.065 -10.958 1.00 97.31 347 PHE A N 1
ATOM 2594 C CA . PHE A 1 347 ? -7.559 0.643 -9.815 1.00 97.31 347 PHE A CA 1
ATOM 2595 C C . PHE A 1 347 ? -8.954 0.054 -9.601 1.00 97.31 347 PHE A C 1
ATOM 2597 O O . PHE A 1 347 ? -9.384 -0.045 -8.454 1.00 97.31 347 PHE A O 1
ATOM 2604 N N . ALA A 1 348 ? -9.629 -0.407 -10.660 1.00 97.06 348 ALA A N 1
ATOM 2605 C CA . ALA A 1 348 ? -10.888 -1.135 -10.510 1.00 97.06 348 ALA A CA 1
ATOM 2606 C C . ALA A 1 348 ? -10.669 -2.442 -9.730 1.00 97.06 348 ALA A C 1
ATOM 2608 O O . ALA A 1 348 ? -11.435 -2.757 -8.819 1.00 97.06 348 ALA A O 1
ATOM 2609 N N . PHE A 1 349 ? -9.571 -3.147 -10.027 1.00 98.31 349 PHE A N 1
ATOM 2610 C CA . PHE A 1 349 ? -9.149 -4.331 -9.284 1.00 98.31 349 PHE A CA 1
ATOM 2611 C C . PHE A 1 349 ? -8.776 -3.994 -7.834 1.00 98.31 349 PHE A C 1
ATOM 2613 O O . PHE A 1 349 ? -9.281 -4.636 -6.917 1.00 98.31 349 PHE A O 1
ATOM 2620 N N . TYR A 1 350 ? -7.959 -2.962 -7.592 1.00 98.56 350 TYR A N 1
ATOM 2621 C CA . TYR A 1 350 ? -7.575 -2.576 -6.226 1.00 98.56 350 TYR A CA 1
ATOM 2622 C C . TYR A 1 350 ? -8.771 -2.159 -5.377 1.00 98.56 350 TYR A C 1
ATOM 2624 O O . TYR A 1 350 ? -8.870 -2.567 -4.223 1.00 98.56 350 TYR A O 1
ATOM 2632 N N . ARG A 1 351 ? -9.706 -1.396 -5.953 1.00 97.50 351 ARG A N 1
ATOM 2633 C CA . ARG A 1 351 ? -10.957 -1.020 -5.294 1.00 97.50 351 ARG A CA 1
ATOM 2634 C C . ARG A 1 351 ? -11.757 -2.256 -4.903 1.00 97.50 351 ARG A C 1
ATOM 2636 O O . ARG A 1 351 ? -12.163 -2.363 -3.753 1.00 97.50 351 ARG A O 1
ATOM 2643 N N . ALA A 1 352 ? -11.967 -3.196 -5.824 1.00 97.56 352 ALA A N 1
ATOM 2644 C CA . ALA A 1 352 ? -12.673 -4.434 -5.506 1.00 97.56 352 ALA A CA 1
ATOM 2645 C C . ALA A 1 352 ? -11.938 -5.225 -4.413 1.00 97.56 352 ALA A C 1
ATOM 2647 O O . ALA A 1 352 ? -12.558 -5.669 -3.452 1.00 97.56 352 ALA A O 1
ATOM 2648 N N . ALA A 1 353 ? -10.612 -5.335 -4.509 1.00 97.81 353 ALA A N 1
ATOM 2649 C CA . ALA A 1 353 ? -9.809 -6.082 -3.556 1.00 97.81 353 ALA A CA 1
ATOM 2650 C C . ALA A 1 353 ? -9.860 -5.489 -2.141 1.00 97.81 353 ALA A C 1
ATOM 2652 O O . ALA A 1 353 ? -9.881 -6.262 -1.188 1.00 97.81 353 ALA A O 1
ATOM 2653 N N . LEU A 1 354 ? -9.877 -4.160 -2.007 1.00 97.94 354 LEU A N 1
ATOM 2654 C CA . LEU A 1 354 ? -9.819 -3.450 -0.725 1.00 97.94 354 LEU A CA 1
ATOM 2655 C C . LEU A 1 354 ? -11.201 -3.140 -0.137 1.00 97.94 354 LEU A C 1
ATOM 2657 O O . LEU A 1 354 ? -11.408 -3.328 1.058 1.00 97.94 354 LEU A O 1
ATOM 2661 N N . CYS A 1 355 ? -12.149 -2.682 -0.955 1.00 95.69 355 CYS A N 1
ATOM 2662 C CA . CYS A 1 355 ? -13.488 -2.299 -0.500 1.00 95.69 355 CYS A CA 1
ATOM 2663 C C . CYS A 1 355 ? -14.444 -3.496 -0.418 1.00 95.69 355 CYS A C 1
ATOM 2665 O O . CYS A 1 355 ? -15.394 -3.482 0.365 1.00 95.69 355 CYS A O 1
ATOM 2667 N N . HIS A 1 356 ? -14.205 -4.538 -1.220 1.00 94.50 356 HIS A N 1
ATOM 2668 C CA . HIS A 1 356 ? -15.049 -5.731 -1.299 1.00 94.50 356 HIS A CA 1
ATOM 2669 C C . HIS A 1 356 ? -14.201 -7.015 -1.262 1.00 94.50 356 HIS A C 1
ATOM 2671 O O . HIS A 1 356 ? -14.278 -7.835 -2.179 1.00 94.50 356 HIS A O 1
ATOM 2677 N N . PRO A 1 357 ? -13.390 -7.237 -0.208 1.00 94.44 357 PRO A N 1
ATOM 2678 C CA . PRO A 1 357 ? -12.446 -8.356 -0.163 1.00 94.44 357 PRO A CA 1
ATOM 2679 C C . PRO A 1 357 ? -13.118 -9.732 -0.297 1.00 94.44 357 PRO A C 1
ATOM 2681 O O . PRO A 1 357 ? -12.515 -10.656 -0.841 1.00 94.44 357 PRO A O 1
ATOM 2684 N N . TRP A 1 358 ? -14.386 -9.848 0.115 1.00 93.69 358 TRP A N 1
ATOM 2685 C CA . TRP A 1 358 ? -15.230 -11.035 -0.056 1.00 93.69 358 TRP A CA 1
ATOM 2686 C C . TRP A 1 358 ? -15.536 -11.376 -1.524 1.00 93.69 358 TRP A C 1
ATOM 2688 O O . TRP A 1 358 ? -15.802 -12.533 -1.830 1.00 93.69 358 TRP A O 1
ATOM 2698 N N . ALA A 1 359 ? -15.498 -10.397 -2.433 1.00 94.81 359 ALA A N 1
ATOM 2699 C CA . ALA A 1 359 ? -15.700 -10.610 -3.867 1.00 94.81 359 ALA A CA 1
ATOM 2700 C C . ALA A 1 359 ? -14.428 -11.128 -4.557 1.00 94.81 359 ALA A C 1
ATOM 2702 O O . ALA A 1 359 ? -14.502 -11.744 -5.616 1.00 94.81 359 ALA A O 1
ATOM 2703 N N . LEU A 1 360 ? -13.263 -10.892 -3.945 1.00 96.38 360 LEU A N 1
ATOM 2704 C CA . LEU A 1 360 ? -11.955 -11.327 -4.428 1.00 96.38 360 LEU A CA 1
ATOM 2705 C C . LEU A 1 360 ? -11.194 -12.066 -3.320 1.00 96.38 360 LEU A C 1
ATOM 2707 O O . LEU A 1 360 ? -10.182 -11.552 -2.832 1.00 96.38 360 LEU A O 1
ATOM 2711 N N . PRO A 1 361 ? -11.664 -13.247 -2.876 1.00 96.81 361 PRO A N 1
ATOM 2712 C CA . PRO A 1 361 ? -10.932 -14.043 -1.900 1.00 96.81 361 PRO A CA 1
ATOM 2713 C C . PRO A 1 361 ? -9.592 -14.497 -2.494 1.00 96.81 361 PRO A C 1
ATOM 2715 O O . PRO A 1 361 ? -9.503 -14.818 -3.682 1.00 96.81 361 PRO A O 1
ATOM 2718 N N . LEU A 1 362 ? -8.540 -14.579 -1.672 1.00 96.75 362 LEU A N 1
ATOM 2719 C CA . LEU A 1 362 ? -7.203 -14.935 -2.168 1.00 96.75 362 LEU A CA 1
ATOM 2720 C C . LEU A 1 362 ? -7.156 -16.309 -2.851 1.00 96.75 362 LEU A C 1
ATOM 2722 O O . LEU A 1 362 ? -6.370 -16.502 -3.774 1.00 96.75 362 LEU A O 1
ATOM 2726 N N . GLY A 1 363 ? -8.003 -17.256 -2.434 1.00 95.94 363 GLY A N 1
ATOM 2727 C CA . GLY A 1 363 ? -8.126 -18.565 -3.083 1.00 95.94 363 GLY A CA 1
ATOM 2728 C C . GLY A 1 363 ? -8.577 -18.475 -4.544 1.00 95.94 363 GLY A C 1
ATOM 2729 O O . GLY A 1 363 ? -8.001 -19.149 -5.394 1.00 95.94 363 GLY A O 1
ATOM 2730 N N . LEU A 1 364 ? -9.534 -17.587 -4.849 1.00 96.38 364 LEU A N 1
ATOM 2731 C CA . LEU A 1 364 ? -9.975 -17.326 -6.222 1.00 96.38 364 LEU A CA 1
ATOM 2732 C C . LEU A 1 364 ? -8.828 -16.738 -7.047 1.00 96.38 364 LEU A C 1
ATOM 2734 O O . LEU A 1 364 ? -8.546 -17.214 -8.141 1.00 96.38 364 LEU A O 1
ATOM 2738 N N . LEU A 1 365 ? -8.115 -15.750 -6.497 1.00 96.25 365 LEU A N 1
ATOM 2739 C CA . LEU A 1 365 ? -6.968 -15.153 -7.182 1.00 96.25 365 LEU A CA 1
ATOM 2740 C C . LEU A 1 365 ? -5.888 -16.200 -7.468 1.00 96.25 365 LEU A C 1
ATOM 2742 O O . LEU A 1 365 ? -5.443 -16.315 -8.603 1.00 96.25 365 LEU A O 1
ATOM 2746 N N . ARG A 1 366 ? -5.516 -17.028 -6.485 1.00 95.31 366 ARG A N 1
ATOM 2747 C CA . ARG A 1 366 ? -4.533 -18.107 -6.691 1.00 95.31 366 ARG A CA 1
ATOM 2748 C C . ARG A 1 366 ? -4.956 -19.122 -7.744 1.00 95.31 366 ARG A C 1
ATOM 2750 O O . ARG A 1 366 ? -4.088 -19.668 -8.409 1.00 95.31 366 ARG A O 1
ATOM 2757 N N . HIS A 1 367 ? -6.252 -19.393 -7.867 1.00 95.38 367 HIS A N 1
ATOM 2758 C CA . HIS A 1 367 ? -6.762 -20.331 -8.860 1.00 95.38 367 HIS A CA 1
ATOM 2759 C C . HIS A 1 367 ? -6.577 -19.815 -10.293 1.00 95.38 367 HIS A C 1
ATOM 2761 O O . HIS A 1 367 ? -6.239 -20.594 -11.179 1.00 95.38 367 HIS A O 1
ATOM 2767 N N . HIS A 1 368 ? -6.772 -18.512 -10.514 1.00 95.75 368 HIS A N 1
ATOM 2768 C CA . HIS A 1 368 ? -6.639 -17.901 -11.839 1.00 95.75 368 HIS A CA 1
ATOM 2769 C C . HIS A 1 368 ? -5.208 -17.467 -12.178 1.00 95.75 368 HIS A C 1
ATOM 2771 O O . HIS A 1 368 ? -4.858 -17.386 -13.354 1.00 95.75 368 HIS A O 1
ATOM 2777 N N . LEU A 1 369 ? -4.390 -17.143 -11.175 1.00 95.31 369 LEU A N 1
ATOM 2778 C CA . LEU A 1 369 ? -3.060 -16.589 -11.400 1.00 95.31 369 LEU A CA 1
ATOM 2779 C C . LEU A 1 369 ? -2.017 -17.662 -11.751 1.00 95.31 369 LEU A C 1
ATOM 2781 O O . LEU A 1 369 ? -2.096 -18.798 -11.278 1.00 95.31 369 LEU A O 1
ATOM 2785 N N . PRO A 1 370 ? -0.986 -17.303 -12.538 1.00 91.69 370 PRO A N 1
ATOM 2786 C CA . PRO A 1 370 ? 0.106 -18.213 -12.858 1.00 91.69 370 PRO A CA 1
ATOM 2787 C C . PRO A 1 370 ? 0.826 -18.718 -11.605 1.00 91.69 370 PRO A C 1
ATOM 2789 O O . PRO A 1 370 ? 1.224 -17.941 -10.740 1.00 91.69 370 PRO A O 1
ATOM 2792 N N . VAL A 1 371 ? 1.087 -20.027 -11.556 1.00 85.19 371 VAL A N 1
ATOM 2793 C CA . VAL A 1 371 ? 1.807 -20.668 -10.438 1.00 85.19 371 VAL A CA 1
ATOM 2794 C C . VAL A 1 371 ? 3.240 -20.147 -10.309 1.00 85.19 371 VAL A C 1
ATOM 2796 O O . VAL A 1 371 ? 3.792 -20.088 -9.211 1.00 85.19 371 VAL A O 1
ATOM 2799 N N . ARG A 1 372 ? 3.873 -19.797 -11.435 1.00 86.06 372 ARG A N 1
ATOM 2800 C CA . ARG A 1 372 ? 5.241 -19.279 -11.468 1.00 86.06 372 ARG A CA 1
ATOM 2801 C C . ARG A 1 372 ? 5.255 -17.893 -12.104 1.00 86.06 372 ARG A C 1
ATOM 2803 O O . ARG A 1 372 ? 4.834 -17.773 -13.254 1.00 86.06 372 ARG A O 1
ATOM 2810 N N . PRO A 1 373 ? 5.781 -16.871 -11.409 1.00 88.69 373 PRO A N 1
ATOM 2811 C CA . PRO A 1 373 ? 5.984 -15.569 -12.019 1.00 88.69 373 PRO A CA 1
ATOM 2812 C C . PRO A 1 373 ? 7.090 -15.648 -13.080 1.00 88.69 373 PRO A C 1
ATOM 2814 O O . PRO A 1 373 ? 7.962 -16.522 -13.038 1.00 88.69 373 PRO A O 1
ATOM 2817 N N . GLN A 1 374 ? 7.098 -14.693 -14.010 1.00 91.88 374 GLN A N 1
ATOM 2818 C CA . GLN A 1 374 ? 8.195 -14.562 -14.970 1.00 91.88 374 GLN A CA 1
ATOM 2819 C C . GLN A 1 374 ? 9.507 -14.296 -14.219 1.00 91.88 374 GLN A C 1
ATOM 2821 O O . GLN A 1 374 ? 9.489 -13.656 -13.163 1.00 91.88 374 GLN A O 1
ATOM 2826 N N . PRO A 1 375 ? 10.664 -14.734 -14.737 1.00 92.06 375 PRO A N 1
ATOM 2827 C CA . PRO A 1 375 ? 11.936 -14.538 -14.058 1.00 92.06 375 PRO A CA 1
ATOM 2828 C C . PRO A 1 375 ? 12.371 -13.067 -14.055 1.00 92.06 375 PRO A C 1
ATOM 2830 O O . PRO A 1 375 ? 11.973 -12.265 -14.910 1.00 92.06 375 PRO A O 1
ATOM 2833 N N . ARG A 1 376 ? 13.251 -12.731 -13.105 1.00 91.31 376 ARG A N 1
ATOM 2834 C CA . ARG A 1 376 ? 13.935 -11.433 -13.042 1.00 91.31 376 ARG A CA 1
ATOM 2835 C C . ARG A 1 376 ? 14.671 -11.150 -14.354 1.00 91.31 376 ARG A C 1
ATOM 2837 O O . ARG A 1 376 ? 15.254 -12.052 -14.957 1.00 91.31 376 ARG A O 1
ATOM 2844 N N . TRP A 1 377 ? 14.657 -9.891 -14.767 1.00 91.31 377 TRP A N 1
ATOM 2845 C CA . TRP A 1 377 ? 15.236 -9.353 -15.997 1.00 91.31 377 TRP A CA 1
ATOM 2846 C C . TRP A 1 377 ? 14.559 -9.819 -17.288 1.00 91.31 377 TRP A C 1
ATOM 2848 O O . TRP A 1 377 ? 15.064 -9.551 -18.379 1.00 91.31 377 TRP A O 1
ATOM 2858 N N . SER A 1 378 ? 13.398 -10.474 -17.204 1.00 87.81 378 SER A N 1
ATOM 2859 C CA . SER A 1 378 ? 12.654 -10.939 -18.384 1.00 87.81 378 SER A CA 1
ATOM 2860 C C . SER A 1 378 ? 12.260 -9.804 -19.334 1.00 87.81 378 SER A C 1
ATOM 2862 O O . SER A 1 378 ? 12.233 -10.024 -20.540 1.00 87.81 378 SER A O 1
ATOM 2864 N N . ARG A 1 379 ? 12.047 -8.575 -18.842 1.00 86.50 379 ARG A N 1
ATOM 2865 C CA . ARG A 1 379 ? 11.744 -7.403 -19.694 1.00 86.50 379 ARG A CA 1
ATOM 2866 C C . ARG A 1 379 ? 12.946 -6.818 -20.415 1.00 86.50 379 ARG A C 1
ATOM 2868 O O . ARG A 1 379 ? 12.760 -6.166 -21.426 1.00 86.50 379 ARG A O 1
ATOM 2875 N N . LEU A 1 380 ? 14.159 -7.066 -19.926 1.00 79.94 380 LEU A N 1
ATOM 2876 C CA . LEU A 1 380 ? 15.380 -6.699 -20.649 1.00 79.94 380 LEU A CA 1
ATOM 2877 C C . LEU A 1 380 ? 15.732 -7.736 -21.725 1.00 79.94 380 LEU A C 1
ATOM 2879 O O . LEU A 1 380 ? 16.438 -7.418 -22.674 1.00 79.94 380 LEU A O 1
ATOM 2883 N N . ARG A 1 381 ? 15.266 -8.982 -21.557 1.00 68.25 381 ARG A N 1
ATOM 2884 C CA . ARG A 1 381 ? 15.522 -10.100 -22.481 1.00 68.25 381 ARG A CA 1
ATOM 2885 C C . ARG A 1 381 ? 14.455 -10.254 -23.557 1.00 68.25 381 ARG A C 1
ATOM 2887 O O . ARG A 1 381 ? 14.768 -10.703 -24.654 1.00 68.25 381 ARG A O 1
ATOM 2894 N N . ALA A 1 382 ? 13.209 -9.907 -23.251 1.00 61.28 382 ALA A N 1
ATOM 2895 C CA . ALA A 1 382 ? 12.189 -9.696 -24.262 1.00 61.28 382 ALA A CA 1
ATOM 2896 C C . ALA A 1 382 ? 12.613 -8.448 -25.044 1.00 61.28 382 ALA A C 1
ATOM 2898 O O . ALA A 1 382 ? 12.564 -7.349 -24.500 1.00 61.28 382 ALA A O 1
ATOM 2899 N N . GLY A 1 383 ? 13.134 -8.625 -26.261 1.00 50.09 383 GLY A N 1
ATOM 2900 C CA . GLY A 1 383 ? 13.544 -7.511 -27.117 1.00 50.09 383 GLY A CA 1
ATOM 2901 C C . GLY A 1 383 ? 12.433 -6.460 -27.272 1.00 50.09 383 GLY A C 1
ATOM 2902 O O . GLY A 1 383 ? 11.281 -6.723 -26.910 1.00 50.09 383 GLY A O 1
ATOM 2903 N N . PRO A 1 384 ? 12.751 -5.259 -27.791 1.00 48.34 384 PRO A N 1
ATOM 2904 C CA . PRO A 1 384 ? 11.743 -4.226 -27.994 1.00 48.34 384 PRO A CA 1
ATOM 2905 C C . PRO A 1 384 ? 10.555 -4.816 -28.755 1.00 48.34 384 PRO A C 1
ATOM 2907 O O . PRO A 1 384 ? 10.737 -5.523 -29.748 1.00 48.34 384 PRO A O 1
ATOM 2910 N N . VAL A 1 385 ? 9.341 -4.554 -28.260 1.00 51.28 385 VAL A N 1
ATOM 2911 C CA . VAL A 1 385 ? 8.112 -4.888 -28.981 1.00 51.28 385 VAL A CA 1
ATOM 2912 C C . VAL A 1 385 ? 8.266 -4.269 -30.363 1.00 51.28 385 VAL A C 1
ATOM 2914 O O . VAL A 1 385 ? 8.393 -3.049 -30.472 1.00 51.28 385 VAL A O 1
ATOM 2917 N N . SER A 1 386 ? 8.336 -5.105 -31.401 1.00 39.09 386 SER A N 1
ATOM 2918 C CA . SER A 1 386 ? 8.341 -4.621 -32.776 1.00 39.09 386 SER A CA 1
ATOM 2919 C C . SER A 1 386 ? 7.129 -3.702 -32.907 1.00 39.09 386 SER A C 1
ATOM 2921 O O . SER A 1 386 ? 5.999 -4.148 -32.685 1.00 39.09 386 SER A O 1
ATOM 2923 N N . LEU A 1 387 ? 7.366 -2.429 -33.225 1.00 42.50 387 LEU A N 1
ATOM 2924 C CA . LEU A 1 387 ? 6.346 -1.511 -33.720 1.00 42.50 387 LEU A CA 1
ATOM 2925 C C . LEU A 1 387 ? 5.852 -2.079 -35.055 1.00 42.50 387 LEU A C 1
ATOM 2927 O O . LEU A 1 387 ? 6.309 -1.708 -36.131 1.00 42.50 387 LEU A O 1
ATOM 2931 N N . GLY A 1 388 ? 4.968 -3.068 -34.967 1.00 36.62 388 GLY A N 1
ATOM 2932 C CA . GLY A 1 388 ? 4.309 -3.669 -36.105 1.00 36.62 388 GLY A CA 1
ATOM 2933 C C . GLY A 1 388 ? 3.249 -2.707 -36.613 1.00 36.62 388 GLY A C 1
ATOM 2934 O O . GLY A 1 388 ? 2.187 -2.597 -36.011 1.00 36.62 388 GLY A O 1
ATOM 2935 N N . GLY A 1 389 ? 3.547 -2.047 -37.732 1.00 36.94 389 GLY A N 1
ATOM 2936 C CA . GLY A 1 389 ? 2.529 -1.542 -38.650 1.00 36.94 389 GLY A CA 1
ATOM 2937 C C . GLY A 1 389 ? 2.313 -0.031 -38.674 1.00 36.94 389 GLY A C 1
ATOM 2938 O O . GLY A 1 389 ? 1.219 0.433 -38.384 1.00 36.94 389 GLY A O 1
ATOM 2939 N N . MET A 1 390 ? 3.294 0.728 -39.164 1.00 34.03 390 MET A N 1
ATOM 2940 C CA . MET A 1 390 ? 2.970 1.796 -40.116 1.00 34.03 390 MET A CA 1
ATOM 2941 C C . MET A 1 390 ? 3.462 1.342 -41.487 1.00 34.03 390 MET A C 1
ATOM 2943 O O . MET A 1 390 ? 4.642 1.445 -41.806 1.00 34.03 390 MET A O 1
ATOM 2947 N N . ARG A 1 391 ? 2.545 0.765 -42.267 1.00 34.81 391 ARG A N 1
ATOM 2948 C CA . ARG A 1 391 ? 2.627 0.838 -43.723 1.00 34.81 391 ARG A CA 1
ATOM 2949 C C . ARG A 1 391 ? 1.952 2.145 -44.126 1.00 34.81 391 ARG A C 1
ATOM 2951 O O . ARG A 1 391 ? 0.752 2.287 -43.899 1.00 34.81 391 ARG A O 1
ATOM 2958 N N . ALA A 1 392 ? 2.728 3.046 -44.708 1.00 34.28 392 ALA A N 1
ATOM 2959 C CA . ALA A 1 392 ? 2.309 3.945 -45.772 1.00 34.28 392 ALA A CA 1
ATOM 2960 C C . ALA A 1 392 ? 3.475 4.004 -46.756 1.00 34.28 392 ALA A C 1
ATOM 2962 O O . ALA A 1 392 ? 4.612 4.217 -46.272 1.00 34.28 392 ALA A O 1
#

Secondary structure (DSSP, 8-state):
----SS--PPPP------------------------------------------------S--HHHHHHHHHHHHHHHHHHHTTS--------------SEEEEETTSPPPHHHHHHHHTPPTT--EEEEE--TT--TTSGGG-GGGTTTSSSPPTT---HHHHTT-SS-GGG-EEEEEE----SSHHHHHHHHHHHHHHHHHHHHHHHHHHTSPEEEEEETHHHHHHHHHHHHSPTTSEEEEEEES---BHHHHHHHHTSTTTTT-EEEEEE-GGGHHHHHHHHHHHHTTSS-BGGG--SS--TTEEEEETT-HHHHHHHHHTT--------SS-TTHHHHSTTHHHHHHHHHH-GGGS-HHHHHHHS-SSPPPTTHHHHS----------

InterPro domains:
  IPR000073 Alpha/beta hydrolase fold-1 [PF00561] (209-297)
  IPR029058 Alpha/Beta hydrolase fold [G3DSA:3.40.50.1820] (117-355)
  IPR029058 Alpha/Beta hydrolase fold [SSF53474] (122-253)

pLDDT: mean 76.72, std 28.64, range [20.72, 98.88]

Sequence (392 aa):
MRWRDGGLVFRGTHGCPVSGSEVPRCETFGAWQPPVAGSPAHGANIAVEPIKIQCRKRSGPGMGEFAAAAQRHAALTDFSRARRSLSLVRDRPGTEAAMPVMRMDADQPVPPALRDAARRLPAGAPVLVMLHGYRYSPAHPAYDPHRHILSPQAGPGGISWPQQLGFQGDPSEGLALACGWEARGRLRHAYDRAAGAGADLGAMIDDLATLAGRPVGLIGHSLGGRVALQALAHAAPGRIGRIVLLNAAEFQDAAQSALDSPAGRMAEVLNVTARENDLFDFALEQLLSRGRRRALGAGLAQARANWVDLQIDDAATLEALETLGFPTARGARLMSHWTPYRRQGLFAFYRAALCHPWALPLGLLRHHLPVRPQPRWSRLRAGPVSLGGMRA

Organism: NCBI:txid225362